Protein AF-A0A7V4JHK6-F1 (afdb_monomer_lite)

Radius of gyration: 31.59 Å; chains: 1; bounding box: 84×48×95 Å

Secondary structure (DSSP, 8-state):
---TT-EEEEEE-SHHHHHTTHHHHHHHHHHHHHHTT--EEEEEE---S-GGGPSPEEEE-TTS-EEEE-S--HHHHHHHIIIIIIT----TTTEEEEESSS-BTTB-BGGGSHHHHT---SSSTTTTTS-TT-HHHHHHTTTTHHHHHHHHT--HHHHHHHHHHHTPBPTTTT--BHHHHHHHHHHSSSS--EEEEEE---STT--HHHHHHHH-HHHHHHHHHHHHHHHT-SEEEEEE-TT-HHHHHHHHHHHHHHHHTTSSBSSGGGSS--BEEEEEE--S-GGGGSHHHHHHHHTTS---PPPSSSPTTTS-GGGS-EEEEEHHHHHTHHHHHHH-HHHHHTSB-SSSBSEEEEEEEES-SS-EEEEEETT-BHHIIIIIIS--SGGGPPEEEEEESGGGSEEEEGGGTTSBSSHHHHHHTT---TTSEEEEEETTS-HHHHHHHHHHHHHHT--S-SHIIIIIHHHHHHHHHHHHTT---TTHHHHHHHHHHHHHHH-SSHHHHHTTHHHHHHHHH-HHHHHIIIII---TTS--GGG-S-HHHHT-TT---HHHHHHHHHTT-HHHHHHHHHTT-S-HHHHHHH---HHHHT-GGGGTS----HHHHHHHHHHHHHHTT-----PPP---S-EEEEE--SHHHHHHHHHHHHTT-EEEEE-SSSSSSTHHHHHS-TTTS-HHHHHHHHHHHH-

pLDDT: mean 94.06, std 5.8, range [38.44, 98.88]

Structure (mmCIF, N/CA/C/O backbone):
data_AF-A0A7V4JHK6-F1
#
_entry.id   AF-A0A7V4JHK6-F1
#
loop_
_atom_site.group_PDB
_atom_site.id
_atom_site.type_symbol
_atom_site.label_atom_id
_atom_site.label_alt_id
_atom_site.label_comp_id
_atom_site.label_asym_id
_atom_site.label_entity_id
_atom_site.label_seq_id
_atom_site.pdbx_PDB_ins_code
_atom_site.Cartn_x
_atom_site.Cartn_y
_atom_site.Cartn_z
_atom_site.occupancy
_atom_site.B_iso_or_equiv
_atom_site.auth_seq_id
_atom_site.auth_comp_id
_atom_site.auth_asym_id
_atom_site.auth_atom_id
_atom_site.pdbx_PDB_model_num
ATOM 1 N N . MET A 1 1 ? -30.888 9.962 11.531 1.00 38.44 1 MET A N 1
ATOM 2 C CA . MET A 1 1 ? -32.031 9.147 11.048 1.00 38.44 1 MET A CA 1
ATOM 3 C C . MET A 1 1 ? -32.346 9.618 9.634 1.00 38.44 1 MET A C 1
ATOM 5 O O . MET A 1 1 ? -32.911 10.694 9.490 1.00 38.44 1 MET A O 1
ATOM 9 N N . GLY A 1 2 ? -31.877 8.903 8.604 1.00 39.69 2 GLY A N 1
ATOM 10 C CA . GLY A 1 2 ? -32.115 9.294 7.210 1.00 39.69 2 GLY A CA 1
ATOM 11 C C . GLY A 1 2 ? -33.616 9.364 6.952 1.00 39.69 2 GLY A C 1
ATOM 12 O O . GLY A 1 2 ? -34.347 8.437 7.306 1.00 39.69 2 GLY A O 1
ATOM 13 N N . ARG A 1 3 ? -34.094 10.489 6.420 1.00 43.81 3 ARG A N 1
ATOM 14 C CA . ARG A 1 3 ? -35.502 10.634 6.049 1.00 43.81 3 ARG A CA 1
ATOM 15 C C . ARG A 1 3 ? -35.787 9.606 4.955 1.00 43.81 3 ARG A C 1
ATOM 17 O O . ARG A 1 3 ? -35.281 9.730 3.845 1.00 43.81 3 ARG A O 1
ATOM 24 N N . LEU A 1 4 ? -36.552 8.567 5.292 1.00 47.66 4 LEU A N 1
ATOM 25 C CA . LEU A 1 4 ? -37.078 7.591 4.336 1.00 47.66 4 LEU A CA 1
ATOM 26 C C . LEU A 1 4 ? -37.752 8.369 3.191 1.00 47.66 4 LEU A C 1
ATOM 28 O O . LEU A 1 4 ? -38.789 8.989 3.410 1.00 47.66 4 LEU A O 1
ATOM 32 N N . GLY A 1 5 ? -37.125 8.395 2.010 1.00 65.38 5 GLY A N 1
ATOM 33 C CA . GLY A 1 5 ? -37.633 9.100 0.825 1.00 65.38 5 GLY A CA 1
ATOM 34 C C . GLY A 1 5 ? -36.762 10.230 0.259 1.00 65.38 5 GLY A C 1
ATOM 35 O O . GLY A 1 5 ? -37.164 10.819 -0.738 1.00 65.38 5 GLY A O 1
ATOM 36 N N . THR A 1 6 ? -35.595 10.542 0.832 1.00 85.38 6 THR A N 1
ATOM 37 C CA . THR A 1 6 ? -34.661 11.544 0.273 1.00 85.38 6 THR A CA 1
ATOM 38 C C . THR A 1 6 ? -33.490 10.869 -0.443 1.00 85.38 6 THR A C 1
ATOM 40 O O . THR A 1 6 ? -32.936 9.899 0.071 1.00 85.38 6 THR A O 1
ATOM 43 N N . THR A 1 7 ? -33.111 11.376 -1.621 1.00 92.81 7 THR A N 1
ATOM 44 C CA . THR A 1 7 ? -31.922 10.906 -2.349 1.00 92.81 7 THR A CA 1
ATOM 45 C C . THR A 1 7 ? -30.664 11.227 -1.550 1.00 92.81 7 THR A C 1
ATOM 47 O O . THR A 1 7 ? -30.523 12.349 -1.071 1.00 92.81 7 THR A O 1
ATOM 50 N N . ARG A 1 8 ? -29.733 10.280 -1.422 1.00 94.31 8 ARG A N 1
ATOM 51 C CA . ARG A 1 8 ? -28.428 10.513 -0.786 1.00 94.31 8 ARG A CA 1
ATOM 52 C C . ARG A 1 8 ? -27.330 10.455 -1.833 1.00 94.31 8 ARG A C 1
ATOM 54 O O . ARG A 1 8 ? -27.353 9.600 -2.711 1.00 94.31 8 ARG A O 1
ATOM 61 N N . ILE A 1 9 ? -26.379 11.371 -1.743 1.00 96.62 9 ILE A N 1
ATOM 62 C CA . ILE A 1 9 ? -25.224 11.449 -2.632 1.00 96.62 9 ILE A CA 1
ATOM 63 C C . ILE A 1 9 ? -23.990 11.380 -1.740 1.00 96.62 9 ILE A C 1
ATOM 65 O O . ILE A 1 9 ? -23.649 12.342 -1.051 1.00 96.62 9 ILE A O 1
ATOM 69 N N . LEU A 1 10 ? -23.359 10.213 -1.705 1.00 97.12 10 LEU A N 1
ATOM 70 C CA . LEU A 1 10 ? -22.172 9.947 -0.906 1.00 97.12 10 LEU A CA 1
ATOM 71 C C . LEU A 1 10 ? -20.941 10.266 -1.747 1.00 97.12 10 LEU A C 1
ATOM 73 O O . LEU A 1 10 ? -20.756 9.680 -2.809 1.00 97.12 10 LEU A O 1
ATOM 77 N N . VAL A 1 11 ? -20.080 11.158 -1.272 1.00 97.81 11 VAL A N 1
ATOM 78 C CA . VAL A 1 11 ? -18.851 11.537 -1.980 1.00 97.81 11 VAL A CA 1
ATOM 79 C C . VAL A 1 11 ? -17.642 11.056 -1.189 1.00 97.81 11 VAL A C 1
ATOM 81 O O . VAL A 1 11 ? -17.531 11.329 0.011 1.00 97.81 11 VAL A O 1
ATOM 84 N N . GLY A 1 12 ? -16.737 10.333 -1.853 1.00 97.06 12 GLY A N 1
ATOM 85 C CA . GLY A 1 12 ? -15.494 9.821 -1.281 1.00 97.06 12 GLY A CA 1
ATOM 86 C C . GLY A 1 12 ? -14.541 10.944 -0.874 1.00 97.06 12 GLY A C 1
ATOM 87 O O . GLY A 1 12 ? -13.725 11.405 -1.659 1.00 97.06 12 GLY A O 1
ATOM 88 N N . MET A 1 13 ? -14.601 11.356 0.389 1.00 96.62 13 MET A N 1
ATOM 89 C CA . MET A 1 13 ? -13.833 12.469 0.961 1.00 96.62 13 MET A CA 1
ATOM 90 C C . MET A 1 13 ? -12.796 11.962 1.974 1.00 96.62 13 MET A C 1
ATOM 92 O O . MET A 1 13 ? -12.548 12.569 3.021 1.00 96.62 13 MET A O 1
ATOM 96 N N . GLY A 1 14 ? -12.224 10.786 1.709 1.00 94.88 14 GLY A N 1
ATOM 97 C CA . GLY A 1 14 ? -10.961 10.371 2.320 1.00 94.88 14 GLY A CA 1
ATOM 98 C C . GLY A 1 14 ? -9.781 11.070 1.645 1.00 94.88 14 GLY A C 1
ATOM 99 O O . GLY A 1 14 ? -9.921 11.621 0.555 1.00 94.88 14 GLY A O 1
ATOM 100 N N . THR A 1 15 ? -8.593 10.998 2.246 1.00 95.25 15 THR A N 1
ATOM 101 C CA . THR A 1 15 ? -7.394 11.662 1.703 1.00 95.25 15 THR A CA 1
ATOM 102 C C . THR A 1 15 ? -7.091 11.264 0.245 1.00 95.25 15 THR A C 1
ATOM 104 O O . THR A 1 15 ? -6.587 12.086 -0.513 1.00 95.25 15 THR A O 1
ATOM 107 N N . CYS A 1 16 ? -7.409 10.032 -0.182 1.00 94.25 16 CYS A N 1
ATOM 108 C CA . CYS A 1 16 ? -7.252 9.607 -1.581 1.00 94.25 16 CYS A CA 1
ATOM 109 C C . CYS A 1 16 ? -8.198 10.329 -2.548 1.00 94.25 16 CYS A C 1
ATOM 111 O O . CYS A 1 16 ? -7.739 10.782 -3.589 1.00 94.25 16 CYS A O 1
ATOM 113 N N . GLY A 1 17 ? -9.479 10.460 -2.194 1.00 96.12 17 GLY A N 1
ATOM 114 C CA . GLY A 1 17 ? -10.463 11.169 -3.010 1.00 96.12 17 GLY A CA 1
ATOM 115 C C . GLY A 1 17 ? -10.150 12.658 -3.086 1.00 96.12 17 GLY A C 1
ATOM 116 O O . GLY A 1 17 ? -10.094 13.218 -4.175 1.00 96.12 17 GLY A O 1
ATOM 117 N N . ILE A 1 18 ? -9.825 13.281 -1.947 1.00 96.62 18 ILE A N 1
ATOM 118 C CA . ILE A 1 18 ? -9.424 14.697 -1.891 1.00 96.62 18 ILE A CA 1
ATOM 119 C C . ILE A 1 18 ? -8.208 14.945 -2.793 1.00 96.62 18 ILE A C 1
ATOM 121 O O . ILE A 1 18 ? -8.237 15.840 -3.631 1.00 96.62 18 ILE A O 1
ATOM 125 N N . ALA A 1 19 ? -7.174 14.103 -2.697 1.00 95.50 19 ALA A N 1
ATOM 126 C CA . ALA A 1 19 ? -5.988 14.214 -3.546 1.00 95.50 19 ALA A CA 1
ATOM 127 C C . ALA A 1 19 ? -6.273 13.996 -5.046 1.00 95.50 19 ALA A C 1
ATOM 129 O O . ALA A 1 19 ? -5.495 14.460 -5.876 1.00 95.50 19 ALA A O 1
ATOM 130 N N . ALA A 1 20 ? -7.359 13.298 -5.391 1.00 95.88 20 ALA A N 1
ATOM 131 C CA . ALA A 1 20 ? -7.802 13.069 -6.764 1.00 95.88 20 ALA A CA 1
ATOM 132 C C . ALA A 1 20 ? -8.771 14.148 -7.294 1.00 95.88 20 ALA A C 1
ATOM 134 O O . ALA A 1 20 ? -9.182 14.056 -8.447 1.00 95.88 20 ALA A O 1
ATOM 135 N N . GLY A 1 21 ? -9.136 15.155 -6.487 1.00 96.56 21 GLY A N 1
ATOM 136 C CA . GLY A 1 21 ? -10.048 16.238 -6.886 1.00 96.56 21 GLY A CA 1
ATOM 137 C C . GLY A 1 21 ? -11.490 16.105 -6.376 1.00 96.56 21 GLY A C 1
ATOM 138 O O . GLY A 1 21 ? -12.381 16.788 -6.874 1.00 96.56 21 GLY A O 1
ATOM 139 N N . ALA A 1 22 ? -11.756 15.257 -5.374 1.00 97.06 22 ALA A N 1
ATOM 140 C CA . ALA A 1 22 ? -13.111 15.077 -4.840 1.00 97.06 22 ALA A CA 1
ATOM 141 C C . ALA A 1 22 ? -13.706 16.344 -4.197 1.00 97.06 22 ALA A C 1
ATOM 143 O O . ALA A 1 22 ? -14.927 16.466 -4.148 1.00 97.06 22 ALA A O 1
ATOM 144 N N . GLU A 1 23 ? -12.879 17.288 -3.728 1.00 97.06 23 GLU A N 1
ATOM 145 C CA . GLU A 1 23 ? -13.359 18.577 -3.202 1.00 97.06 23 GLU A CA 1
ATOM 146 C C . GLU A 1 23 ? -14.085 19.384 -4.285 1.00 97.06 23 GLU A C 1
ATOM 148 O O . GLU A 1 23 ? -15.211 19.825 -4.063 1.00 97.06 23 GLU A O 1
ATOM 153 N N . GLU A 1 24 ? -13.505 19.481 -5.484 1.00 97.31 24 GLU A N 1
ATOM 154 C CA . GLU A 1 24 ? -14.119 20.184 -6.617 1.00 97.31 24 GLU A CA 1
ATOM 155 C C . GLU A 1 24 ? -15.435 19.511 -7.038 1.00 97.31 24 GLU A C 1
ATOM 157 O O . GLU A 1 24 ? -16.455 20.175 -7.237 1.00 97.31 24 GLU A O 1
ATOM 162 N N . VAL A 1 25 ? -15.445 18.173 -7.091 1.00 97.94 25 VAL A N 1
ATOM 163 C CA . VAL A 1 25 ? -16.653 17.384 -7.380 1.00 97.94 25 VAL A CA 1
ATOM 164 C C . VAL A 1 25 ? -17.737 17.626 -6.324 1.00 97.94 25 VAL A C 1
ATOM 166 O O . VAL A 1 25 ? -18.898 17.839 -6.675 1.00 97.94 25 VAL A O 1
ATOM 169 N N . PHE A 1 26 ? -17.380 17.630 -5.036 1.00 97.50 26 PHE A N 1
ATOM 170 C CA . PHE A 1 26 ? -18.317 17.878 -3.940 1.00 97.50 26 PHE A CA 1
ATOM 171 C C . PHE A 1 26 ? -18.944 19.273 -4.037 1.00 97.50 26 PHE A C 1
ATOM 173 O O . PHE A 1 26 ? -20.163 19.407 -3.923 1.00 97.50 26 PHE A O 1
ATOM 180 N N . GLU A 1 27 ? -18.132 20.304 -4.282 1.00 97.38 27 GLU A N 1
ATOM 181 C CA . GLU A 1 27 ? -18.595 21.687 -4.429 1.00 97.38 27 GLU A CA 1
ATOM 182 C C . GLU A 1 27 ? -19.554 21.850 -5.614 1.00 97.38 27 GLU A C 1
ATOM 184 O O . GLU A 1 27 ? -20.604 22.488 -5.484 1.00 97.38 27 GLU A O 1
ATOM 189 N N . VAL A 1 28 ? -19.244 21.232 -6.760 1.00 97.56 28 VAL A N 1
ATOM 190 C CA . VAL A 1 28 ? -20.119 21.264 -7.941 1.00 97.56 28 VAL A CA 1
ATOM 191 C C . VAL A 1 28 ? -21.442 20.556 -7.671 1.00 97.56 28 VAL A C 1
ATOM 193 O O . VAL A 1 28 ? -22.498 21.123 -7.959 1.00 97.56 28 VAL A O 1
ATOM 196 N N . LEU A 1 29 ? -21.414 19.358 -7.082 1.00 97.31 29 LEU A N 1
ATOM 197 C CA . LEU A 1 29 ? -22.633 18.633 -6.719 1.00 97.31 29 LEU A CA 1
ATOM 198 C C . LEU A 1 29 ? -23.488 19.446 -5.742 1.00 97.31 29 LEU A C 1
ATOM 200 O O . LEU A 1 29 ? -24.699 19.556 -5.932 1.00 97.31 29 LEU A O 1
ATOM 204 N N . GLN A 1 30 ? -22.868 20.059 -4.729 1.00 96.81 30 GLN A N 1
ATOM 205 C CA . GLN A 1 30 ? -23.567 20.895 -3.756 1.00 96.81 30 GLN A CA 1
ATOM 206 C C . GLN A 1 30 ? -24.239 22.102 -4.418 1.00 96.81 30 GLN A C 1
ATOM 208 O O . GLN A 1 30 ? -25.405 22.393 -4.125 1.00 96.81 30 GLN A O 1
ATOM 213 N N . ARG A 1 31 ? -23.527 22.788 -5.320 1.00 96.81 31 ARG A N 1
ATOM 214 C CA . ARG A 1 31 ? -24.054 23.931 -6.071 1.00 96.81 31 ARG A CA 1
ATOM 215 C C . ARG A 1 31 ? -25.234 23.518 -6.947 1.00 96.81 31 ARG A C 1
ATOM 217 O O . ARG A 1 31 ? -26.305 24.098 -6.811 1.00 96.81 31 ARG A O 1
ATOM 224 N N . GLU A 1 32 ? -25.071 22.496 -7.785 1.00 96.12 32 GLU A N 1
ATOM 225 C CA . GLU A 1 32 ? -26.110 22.054 -8.726 1.00 96.12 32 GLU A CA 1
ATOM 226 C C . GLU A 1 32 ? -27.369 21.545 -8.009 1.00 96.12 32 GLU A C 1
ATOM 228 O O . GLU A 1 32 ? -28.485 21.862 -8.421 1.00 96.12 32 GLU A O 1
ATOM 233 N N . VAL A 1 33 ? -27.213 20.793 -6.912 1.00 94.81 33 VAL A N 1
ATOM 234 C CA . VAL A 1 33 ? -28.343 20.342 -6.079 1.00 94.81 33 VAL A CA 1
ATOM 235 C C . VAL A 1 33 ? -29.098 21.536 -5.493 1.00 94.81 33 VAL A C 1
ATOM 237 O O . VAL A 1 33 ? -30.332 21.555 -5.522 1.00 94.81 33 VAL A O 1
ATOM 240 N N . SER A 1 34 ? -28.372 22.548 -5.008 1.00 94.19 34 SER A N 1
ATOM 241 C CA . SER A 1 34 ? -28.956 23.741 -4.385 1.00 94.19 34 SER A CA 1
ATOM 242 C C . SER A 1 34 ? -29.649 24.655 -5.399 1.00 94.19 34 SER A C 1
ATOM 244 O O . SER A 1 34 ? -30.801 25.033 -5.192 1.00 94.19 34 SER A O 1
ATOM 246 N N . GLU A 1 35 ? -28.989 24.985 -6.513 1.00 94.69 35 GLU A N 1
ATOM 247 C CA . GLU A 1 35 ? -29.516 25.881 -7.556 1.00 94.69 35 GLU A CA 1
ATOM 248 C C . GLU A 1 35 ? -30.772 25.319 -8.232 1.00 94.69 35 GLU A C 1
ATOM 250 O O . GLU A 1 35 ? -31.667 26.070 -8.621 1.00 94.69 35 GLU A O 1
ATOM 255 N N . ARG A 1 36 ? -30.871 23.990 -8.333 1.00 92.88 36 ARG A N 1
ATOM 256 C CA . ARG A 1 36 ? -32.027 23.293 -8.914 1.00 92.88 36 ARG A CA 1
ATOM 257 C C . ARG A 1 36 ? -33.105 22.940 -7.888 1.00 92.88 36 ARG A C 1
ATOM 259 O O . ARG A 1 36 ? -34.148 22.417 -8.274 1.00 92.88 36 ARG A O 1
ATOM 266 N N . GLY A 1 37 ? -32.874 23.204 -6.599 1.00 91.62 37 GLY A N 1
ATOM 267 C CA . GLY A 1 37 ? -33.822 22.903 -5.522 1.00 91.62 37 GLY A CA 1
ATOM 268 C C . GLY A 1 37 ? -34.121 21.409 -5.356 1.00 91.62 37 GLY A C 1
ATOM 269 O O . GLY A 1 37 ? -35.247 21.043 -5.010 1.00 91.62 37 GLY A O 1
ATOM 270 N N . LEU A 1 38 ? -33.143 20.538 -5.633 1.00 91.75 38 LEU A N 1
ATOM 271 C CA . LEU A 1 38 ? -33.325 19.089 -5.553 1.00 91.75 38 LEU A CA 1
ATOM 272 C C . LEU A 1 38 ? -33.395 18.623 -4.096 1.00 91.75 38 LEU A C 1
ATOM 274 O O . LEU A 1 38 ? -32.637 19.067 -3.236 1.00 91.75 38 LEU A O 1
ATOM 278 N N . GLN A 1 39 ? -34.286 17.670 -3.822 1.00 90.75 39 GLN A N 1
ATOM 279 C CA . GLN A 1 39 ? -34.391 17.012 -2.517 1.00 90.75 39 GLN A CA 1
ATOM 280 C C . GLN A 1 39 ? -33.327 15.911 -2.401 1.00 90.75 39 GLN A C 1
ATOM 282 O O . GLN A 1 39 ? -33.641 14.720 -2.472 1.00 90.75 39 GLN A O 1
ATOM 287 N N . ALA A 1 40 ? -32.063 16.315 -2.261 1.00 92.12 40 ALA A N 1
ATOM 288 C CA . ALA A 1 40 ? -30.934 15.409 -2.097 1.00 92.12 40 ALA A CA 1
ATOM 289 C C . ALA A 1 40 ? -30.031 15.822 -0.926 1.00 92.12 40 ALA A C 1
ATOM 291 O O . ALA A 1 40 ? -29.748 17.001 -0.721 1.00 92.12 40 ALA A O 1
ATOM 292 N N . GLU A 1 41 ? -29.576 14.835 -0.161 1.00 93.00 41 GLU A N 1
ATOM 293 C CA . GLU A 1 41 ? -28.611 14.991 0.924 1.00 93.00 41 GLU A CA 1
ATOM 294 C C . GLU A 1 41 ? -27.208 14.652 0.410 1.00 93.00 41 GLU A C 1
ATOM 296 O O . GLU A 1 41 ? -26.949 13.521 -0.003 1.00 93.00 41 GLU A O 1
ATOM 301 N N . LEU A 1 42 ? -26.300 15.628 0.447 1.00 94.56 42 LEU A N 1
ATOM 302 C CA . LEU A 1 42 ? -24.890 15.430 0.114 1.00 94.56 42 LEU A CA 1
ATOM 303 C C . LEU A 1 42 ? -24.122 15.013 1.376 1.00 94.56 42 LEU A C 1
ATOM 305 O O . LEU A 1 42 ? -24.155 15.730 2.375 1.00 94.56 42 LEU A O 1
ATOM 309 N N . VAL A 1 43 ? -23.424 13.878 1.333 1.00 95.12 43 VAL A N 1
ATOM 310 C CA . VAL A 1 43 ? -22.732 13.301 2.495 1.00 95.12 43 VAL A CA 1
ATOM 311 C C . VAL A 1 43 ? -21.251 13.107 2.188 1.00 95.12 43 VAL A C 1
ATOM 313 O O . VAL A 1 43 ? -20.879 12.437 1.224 1.00 95.12 43 VAL A O 1
ATOM 316 N N . SER A 1 44 ? -20.394 13.667 3.040 1.00 95.69 44 SER A N 1
ATOM 317 C CA . SER A 1 44 ? -18.942 13.490 2.973 1.00 95.69 44 SER A CA 1
ATOM 318 C C . SER A 1 44 ? -18.564 12.172 3.647 1.00 95.69 44 SER A C 1
ATOM 320 O O . SER A 1 44 ? -18.574 12.081 4.872 1.00 95.69 44 SER A O 1
ATOM 322 N N . VAL A 1 45 ? -18.245 11.133 2.874 1.00 96.50 45 VAL A N 1
ATOM 323 C CA . VAL A 1 45 ? -17.878 9.817 3.426 1.00 96.50 45 VAL A CA 1
ATOM 324 C C . VAL A 1 45 ? -16.364 9.592 3.407 1.00 96.50 45 VAL A C 1
ATOM 326 O O . VAL A 1 45 ? -15.602 10.332 2.787 1.00 96.50 45 VAL A O 1
ATOM 329 N N . GLY A 1 46 ? -15.885 8.571 4.120 1.00 94.44 46 GLY A N 1
ATOM 330 C CA . GLY A 1 46 ? -14.477 8.157 4.056 1.00 94.44 46 GLY A CA 1
ATOM 331 C C . GLY A 1 46 ? -14.080 7.487 2.733 1.00 94.44 46 GLY A C 1
ATOM 332 O O . GLY A 1 46 ? -14.888 7.327 1.824 1.00 94.44 46 GLY A O 1
ATOM 333 N N . CYS A 1 47 ? -12.827 7.026 2.656 1.00 94.00 47 CYS A N 1
ATOM 334 C CA . CYS A 1 47 ? -12.338 6.209 1.539 1.00 94.00 47 CYS A CA 1
ATOM 335 C C . CYS A 1 47 ? -13.226 4.968 1.331 1.00 94.00 47 CYS A C 1
ATOM 337 O O . CYS A 1 47 ? -13.439 4.189 2.264 1.00 94.00 47 CYS A O 1
ATOM 339 N N . MET A 1 48 ? -13.708 4.762 0.102 1.00 93.69 48 MET A N 1
ATOM 340 C CA . MET A 1 48 ? -14.543 3.605 -0.249 1.00 93.69 48 MET A CA 1
ATOM 341 C C . MET A 1 48 ? -13.718 2.342 -0.540 1.00 93.69 48 MET A C 1
ATOM 343 O O . MET A 1 48 ? -14.242 1.233 -0.440 1.00 93.69 48 MET A O 1
ATOM 347 N N . GLY A 1 49 ? -12.419 2.493 -0.825 1.00 92.50 49 GLY A N 1
ATOM 348 C CA . GLY A 1 49 ? -11.462 1.403 -1.051 1.00 92.50 49 GLY A CA 1
ATOM 349 C C . GLY A 1 49 ? -11.067 1.179 -2.514 1.00 92.50 49 GLY A C 1
ATOM 350 O O . GLY A 1 49 ? -10.090 0.479 -2.757 1.00 92.50 49 GLY A O 1
ATOM 351 N N . LEU A 1 50 ? -11.753 1.807 -3.475 1.00 94.88 50 LEU A N 1
ATOM 352 C CA . LEU A 1 50 ? -11.466 1.713 -4.915 1.00 94.88 50 LEU A CA 1
ATOM 353 C C . LEU A 1 50 ? -10.620 2.906 -5.391 1.00 94.88 50 LEU A C 1
ATOM 355 O O . LEU A 1 50 ? -11.031 3.671 -6.257 1.00 94.88 50 LEU A O 1
ATOM 359 N N . CYS A 1 51 ? -9.438 3.088 -4.796 1.00 95.31 51 CYS A N 1
ATOM 360 C CA . CYS A 1 51 ? -8.621 4.293 -4.988 1.00 95.31 51 CYS A CA 1
ATOM 361 C C . CYS A 1 51 ? -8.216 4.558 -6.450 1.00 95.31 51 CYS A C 1
ATOM 363 O O . CYS A 1 51 ? -7.995 5.709 -6.810 1.00 95.31 51 CYS A O 1
ATOM 365 N N . TYR A 1 52 ? -8.133 3.522 -7.292 1.00 94.94 52 TYR A N 1
ATOM 366 C CA . TYR A 1 52 ? -7.856 3.654 -8.729 1.00 94.94 52 TYR A CA 1
ATOM 367 C C . TYR A 1 52 ? -8.937 4.410 -9.517 1.00 94.94 52 TYR A C 1
ATOM 369 O O . TYR A 1 52 ? -8.670 4.834 -10.638 1.00 94.94 52 TYR A O 1
ATOM 377 N N . ALA A 1 53 ? -10.142 4.541 -8.957 1.00 96.12 53 ALA A N 1
ATOM 378 C CA . ALA A 1 53 ? -11.297 5.158 -9.600 1.00 96.12 53 ALA A CA 1
ATOM 379 C C . ALA A 1 53 ? -11.780 6.425 -8.874 1.00 96.12 53 ALA A C 1
ATOM 381 O O . ALA A 1 53 ? -12.890 6.885 -9.118 1.00 96.12 53 ALA A O 1
ATOM 382 N N . GLU A 1 54 ? -10.975 6.993 -7.976 1.00 96.94 54 GLU A N 1
ATOM 383 C CA . GLU A 1 54 ? -11.280 8.292 -7.366 1.00 96.94 54 GLU A CA 1
ATOM 384 C C . GLU A 1 54 ? -11.213 9.426 -8.412 1.00 96.94 54 GLU A C 1
ATOM 386 O O . GLU A 1 54 ? -10.385 9.343 -9.324 1.00 96.94 54 GLU A O 1
ATOM 391 N N . PRO A 1 55 ? -12.020 10.499 -8.282 1.00 97.88 55 PRO A N 1
ATOM 392 C CA . PRO A 1 55 ? -13.068 10.721 -7.275 1.00 97.88 55 PRO A CA 1
ATOM 393 C C . PRO A 1 55 ? -14.297 9.809 -7.419 1.00 97.88 55 PRO A C 1
ATOM 395 O O . PRO A 1 55 ? -14.822 9.633 -8.521 1.00 97.88 55 PRO A O 1
ATOM 398 N N . LEU A 1 56 ? -14.767 9.259 -6.294 1.00 97.62 56 LEU A N 1
ATOM 399 C CA . LEU A 1 56 ? -15.931 8.369 -6.220 1.00 97.62 56 LEU A CA 1
ATOM 400 C C . LEU A 1 56 ? -17.190 9.074 -5.698 1.00 97.62 56 LEU A C 1
ATOM 402 O O . LEU A 1 56 ? -17.148 9.773 -4.680 1.00 97.62 56 LEU A O 1
ATOM 406 N N . VAL A 1 57 ? -18.330 8.813 -6.342 1.00 98.00 57 VAL A N 1
ATOM 407 C CA . VAL A 1 57 ? -19.654 9.292 -5.909 1.00 98.00 57 VAL A CA 1
ATOM 408 C C . VAL A 1 57 ? -20.666 8.155 -5.984 1.00 98.00 57 VAL A C 1
ATOM 410 O O . VAL A 1 57 ? -20.819 7.534 -7.030 1.00 98.00 57 VAL A O 1
ATOM 413 N N . GLU A 1 58 ? -21.376 7.884 -4.892 1.00 97.12 58 GLU A N 1
ATOM 414 C CA . GLU A 1 58 ? -22.476 6.916 -4.842 1.00 97.12 58 GLU A CA 1
ATOM 415 C C . GLU A 1 58 ? -23.810 7.652 -4.692 1.00 97.12 58 GLU A C 1
ATOM 417 O O . GLU A 1 58 ? -23.988 8.446 -3.769 1.00 97.12 58 GLU A O 1
ATOM 422 N N . ILE A 1 59 ? -24.752 7.402 -5.601 1.00 96.38 59 ILE A N 1
ATOM 423 C CA . ILE A 1 59 ? -26.085 8.013 -5.578 1.00 96.38 59 ILE A CA 1
ATOM 424 C C . ILE A 1 59 ? -27.110 6.956 -5.178 1.00 96.38 59 ILE A C 1
ATOM 426 O O . ILE A 1 59 ? -27.326 5.980 -5.895 1.00 96.38 59 ILE A O 1
ATOM 430 N N . GLU A 1 60 ? -27.774 7.185 -4.049 1.00 94.12 60 GLU A N 1
ATOM 431 C CA . GLU A 1 60 ? -28.843 6.357 -3.500 1.00 94.12 60 GLU A CA 1
ATOM 432 C C . GLU A 1 60 ? -30.190 7.062 -3.723 1.00 94.12 60 GLU A C 1
ATOM 434 O O . GLU A 1 60 ? -30.561 7.972 -2.975 1.00 94.12 60 GLU A O 1
ATOM 439 N N . LYS A 1 61 ? -30.940 6.664 -4.757 1.00 92.06 61 LYS A N 1
ATOM 440 C CA . LYS A 1 61 ? -32.317 7.141 -4.954 1.00 92.06 61 LYS A CA 1
ATOM 441 C C . LYS A 1 61 ? -33.311 6.297 -4.146 1.00 92.06 61 LYS A C 1
ATOM 443 O O . LYS A 1 61 ? -33.120 5.087 -4.013 1.00 92.06 61 LYS A O 1
ATOM 448 N N . PRO A 1 62 ? -34.407 6.887 -3.637 1.00 88.12 62 PRO A N 1
ATOM 449 C CA . PRO A 1 62 ? -35.443 6.126 -2.947 1.00 88.12 62 PRO A CA 1
ATOM 450 C C . PRO A 1 62 ? -36.041 5.027 -3.835 1.00 88.12 62 PRO A C 1
ATOM 452 O O . PRO A 1 62 ? -36.418 5.281 -4.975 1.00 88.12 62 PRO A O 1
ATOM 455 N N . GLY A 1 63 ? -36.183 3.816 -3.292 1.00 83.19 63 GLY A N 1
ATOM 456 C CA . GLY A 1 63 ? -36.897 2.717 -3.955 1.00 83.19 63 GLY A CA 1
ATOM 457 C C . GLY A 1 63 ? -36.126 1.983 -5.059 1.00 83.19 63 GLY A C 1
ATOM 458 O O . GLY A 1 63 ? -36.713 1.114 -5.699 1.00 83.19 63 GLY A O 1
ATOM 459 N N . GLY A 1 64 ? -34.842 2.288 -5.267 1.00 85.25 64 GLY A N 1
ATOM 460 C CA . GLY A 1 64 ? -33.976 1.594 -6.222 1.00 85.25 64 GLY A CA 1
ATOM 461 C C . GLY A 1 64 ? -32.588 1.277 -5.653 1.00 85.25 64 GLY A C 1
ATOM 462 O O . GLY A 1 64 ? -32.274 1.684 -4.531 1.00 85.25 64 GLY A O 1
ATOM 463 N N . PRO A 1 65 ? -31.752 0.544 -6.410 1.00 92.12 65 PRO A N 1
ATOM 464 C CA . PRO A 1 65 ? -30.362 0.312 -6.037 1.00 92.12 65 PRO A CA 1
ATOM 465 C C . PRO A 1 65 ? -29.555 1.617 -6.106 1.00 92.12 65 PRO A C 1
ATOM 467 O O . PRO A 1 65 ? -29.858 2.515 -6.895 1.00 92.12 65 PRO A O 1
ATOM 470 N N . SER A 1 66 ? -28.503 1.713 -5.298 1.00 94.75 66 SER A N 1
ATOM 471 C CA . SER A 1 66 ? -27.518 2.784 -5.414 1.00 94.75 66 SER A CA 1
ATOM 472 C C . SER A 1 66 ? -26.585 2.533 -6.596 1.00 94.75 66 SER A C 1
ATOM 474 O O . SER A 1 66 ? -26.363 1.385 -6.988 1.00 94.75 66 SER A O 1
ATOM 476 N N . ILE A 1 67 ? -26.034 3.599 -7.174 1.00 97.00 67 ILE A N 1
ATOM 477 C CA . ILE A 1 67 ? -25.082 3.516 -8.289 1.00 97.00 67 ILE A CA 1
ATOM 478 C C . ILE A 1 67 ? -23.801 4.240 -7.898 1.00 97.00 67 ILE A C 1
ATOM 480 O O . ILE A 1 67 ? -23.851 5.395 -7.476 1.00 97.00 67 ILE A O 1
ATOM 484 N N . LEU A 1 68 ? -22.668 3.552 -8.037 1.00 97.19 68 LEU A N 1
ATOM 485 C CA . LEU A 1 68 ? -21.337 4.090 -7.791 1.00 97.19 68 LEU A CA 1
ATOM 486 C C . LEU A 1 68 ? -20.692 4.524 -9.105 1.00 97.19 68 LEU A C 1
ATOM 488 O O . LEU A 1 68 ? -20.577 3.735 -10.044 1.00 97.19 68 LEU A O 1
ATOM 492 N N . TYR A 1 69 ? -20.208 5.755 -9.119 1.00 97.75 69 TYR A N 1
ATOM 493 C CA . TYR A 1 69 ? -19.506 6.399 -10.219 1.00 97.75 69 TYR A CA 1
ATOM 494 C C . TYR A 1 69 ? -18.055 6.658 -9.817 1.00 97.75 69 TYR A C 1
ATOM 496 O O . TYR A 1 69 ? -17.774 6.890 -8.638 1.00 97.75 69 TYR A O 1
ATOM 504 N N . GLY A 1 70 ? -17.141 6.623 -10.785 1.00 97.06 70 GLY A N 1
ATOM 505 C CA . GLY A 1 70 ? -15.718 6.862 -10.548 1.00 97.06 70 GLY A CA 1
ATOM 506 C C . GLY A 1 70 ? -15.051 7.648 -11.665 1.00 97.06 70 GLY A C 1
ATOM 507 O O . GLY A 1 70 ? -15.581 7.748 -12.768 1.00 97.06 70 GLY A O 1
ATOM 508 N N . GLY A 1 71 ? -13.883 8.212 -11.362 1.00 96.50 71 GLY A N 1
ATOM 509 C CA . GLY A 1 71 ? -13.134 9.077 -12.272 1.00 96.50 71 GLY A CA 1
ATOM 510 C C . GLY A 1 71 ? -13.889 10.358 -12.620 1.00 96.50 71 GLY A C 1
ATOM 511 O O . GLY A 1 71 ? -13.725 10.879 -13.722 1.00 96.50 71 GLY A O 1
ATOM 512 N N . LEU A 1 72 ? -14.750 10.836 -11.714 1.00 97.31 72 LEU A N 1
ATOM 513 C CA . LEU A 1 72 ? -15.566 12.014 -11.974 1.00 97.31 72 LEU A CA 1
ATOM 514 C C . LEU A 1 72 ? -14.719 13.287 -11.960 1.00 97.31 72 LEU A C 1
ATOM 516 O O . LEU A 1 72 ? -13.935 13.529 -11.045 1.00 97.31 72 LEU A O 1
ATOM 520 N N . THR A 1 73 ? -14.947 14.129 -12.959 1.00 96.88 73 THR A N 1
ATOM 521 C CA . THR A 1 73 ? -14.533 15.534 -12.998 1.00 96.88 73 THR A CA 1
ATOM 522 C C . THR A 1 73 ? -15.701 16.449 -12.637 1.00 96.88 73 THR A C 1
ATOM 524 O O . THR A 1 73 ? -16.864 16.032 -12.668 1.00 96.88 73 THR A O 1
ATOM 527 N N . SER A 1 74 ? -15.406 17.722 -12.376 1.00 95.94 74 SER A N 1
ATOM 528 C CA . SER A 1 74 ? -16.396 18.789 -12.189 1.00 95.94 74 SER A CA 1
ATOM 529 C C . SER A 1 74 ? -17.464 18.819 -13.293 1.00 95.94 74 SER A C 1
ATOM 531 O O . SER A 1 74 ? -18.651 18.962 -13.007 1.00 95.94 74 SER A O 1
ATOM 533 N N . GLU A 1 75 ? -17.072 18.623 -14.553 1.00 96.69 75 GLU A N 1
ATOM 534 C CA . GLU A 1 75 ? -17.990 18.597 -15.695 1.00 96.69 75 GLU A CA 1
ATOM 535 C C . GLU A 1 75 ? -18.912 17.379 -15.632 1.00 96.69 75 GLU A C 1
ATOM 537 O O . GLU A 1 75 ? -20.133 17.526 -15.632 1.00 96.69 75 GLU A O 1
ATOM 542 N N . THR A 1 76 ? -18.342 16.176 -15.511 1.00 96.94 76 THR A N 1
ATOM 543 C CA . THR A 1 76 ? -19.132 14.933 -15.458 1.00 96.94 76 THR A CA 1
ATOM 544 C C . THR A 1 76 ? -20.038 14.864 -14.226 1.00 96.94 76 THR A C 1
ATOM 546 O O . THR A 1 76 ? -21.125 14.300 -14.299 1.00 96.94 76 THR A O 1
ATOM 549 N N . ALA A 1 77 ? -19.653 15.491 -13.109 1.00 96.69 77 ALA A N 1
ATOM 550 C CA . ALA A 1 77 ? -20.489 15.602 -11.918 1.00 96.69 77 ALA A CA 1
ATOM 551 C C . ALA A 1 77 ? -21.722 16.489 -12.163 1.00 96.69 77 ALA A C 1
ATOM 553 O O . ALA A 1 77 ? -22.833 16.117 -11.783 1.00 96.69 77 ALA A O 1
ATOM 554 N N . ALA A 1 78 ? -21.557 17.628 -12.846 1.00 96.25 78 ALA A N 1
ATOM 555 C CA . ALA A 1 78 ? -22.680 18.480 -13.238 1.00 96.25 78 ALA A CA 1
ATOM 556 C C . ALA A 1 78 ? -23.603 17.780 -14.252 1.00 96.25 78 ALA A C 1
ATOM 558 O O . ALA A 1 78 ? -24.831 17.863 -14.144 1.00 96.25 78 ALA A O 1
ATOM 559 N N . GLU A 1 79 ? -23.027 17.045 -15.209 1.00 95.88 79 GLU A N 1
ATOM 560 C CA . GLU A 1 79 ? -23.796 16.196 -16.122 1.00 95.88 79 GLU A CA 1
ATOM 561 C C . GLU A 1 79 ? -24.592 15.135 -15.368 1.00 95.88 79 GLU A C 1
ATOM 563 O O . GLU A 1 79 ? -25.769 14.958 -15.654 1.00 95.88 79 GLU A O 1
ATOM 568 N N . LEU A 1 80 ? -24.003 14.486 -14.363 1.00 96.06 80 LEU A N 1
ATOM 569 C CA . LEU A 1 80 ? -24.674 13.456 -13.576 1.00 96.06 80 LEU A CA 1
ATOM 570 C C . LEU A 1 80 ? -25.883 14.006 -12.803 1.00 96.06 80 LEU A C 1
ATOM 572 O O . LEU A 1 80 ? -26.918 13.345 -12.714 1.00 96.06 80 LEU A O 1
ATOM 576 N N . VAL A 1 81 ? -25.806 15.239 -12.291 1.00 95.62 81 VAL A N 1
ATOM 577 C CA . VAL A 1 81 ? -26.970 15.902 -11.678 1.00 95.62 81 VAL A CA 1
ATOM 578 C C . VAL A 1 81 ? -28.069 16.138 -12.716 1.00 95.62 81 VAL A C 1
ATOM 580 O O . VAL A 1 81 ? -29.238 15.845 -12.463 1.00 95.62 81 VAL A O 1
ATOM 583 N N . ARG A 1 82 ? -27.713 16.647 -13.898 1.00 95.38 82 ARG A N 1
ATOM 584 C CA . ARG A 1 82 ? -28.673 16.927 -14.974 1.00 95.38 82 ARG A CA 1
ATOM 585 C C . ARG A 1 82 ? -29.307 15.648 -15.532 1.00 95.38 82 ARG A C 1
ATOM 587 O O . ARG A 1 82 ? -30.524 15.585 -15.666 1.00 95.38 82 ARG A O 1
ATOM 594 N N . ASP A 1 83 ? -28.496 14.657 -15.863 1.00 95.50 83 ASP A N 1
ATOM 595 C CA . ASP A 1 83 ? -28.920 13.469 -16.600 1.00 95.50 83 ASP A CA 1
ATOM 596 C C . ASP A 1 83 ? -29.563 12.460 -15.651 1.00 95.50 83 ASP A C 1
ATOM 598 O O . ASP A 1 83 ? -30.674 12.005 -15.912 1.00 95.50 83 ASP A O 1
ATOM 602 N N . TYR A 1 84 ? -28.936 12.188 -14.501 1.00 94.81 84 TYR A N 1
ATOM 603 C CA . TYR A 1 84 ? -29.458 11.200 -13.566 1.00 94.81 84 TYR A CA 1
ATOM 604 C C . TYR A 1 84 ? -30.406 11.807 -12.544 1.00 94.81 84 TYR A C 1
ATOM 606 O O . TYR A 1 84 ? -31.554 11.381 -12.466 1.00 94.81 84 TYR A O 1
ATOM 614 N N . LEU A 1 85 ? -29.977 12.783 -11.735 1.00 92.62 85 LEU A N 1
ATOM 615 C CA . LEU A 1 85 ? -30.824 13.276 -10.636 1.00 92.62 85 LEU A CA 1
ATOM 616 C C . LEU A 1 85 ? -32.093 13.986 -11.126 1.00 92.62 85 LEU A C 1
ATOM 618 O O . LEU A 1 85 ? -33.109 13.910 -10.439 1.00 92.62 85 LEU A O 1
ATOM 622 N N . VAL A 1 86 ? -32.044 14.640 -12.293 1.00 92.31 86 VAL A N 1
ATOM 623 C CA . VAL A 1 86 ? -33.205 15.300 -12.916 1.00 92.31 86 VAL A CA 1
ATOM 624 C C . VAL A 1 86 ? -33.831 14.456 -14.031 1.00 92.31 86 VAL A C 1
ATOM 626 O O . VAL A 1 86 ? -35.054 14.351 -14.082 1.00 92.31 86 VAL A O 1
ATOM 629 N N . GLY A 1 87 ? -33.022 13.890 -14.932 1.00 89.94 87 GLY A N 1
ATOM 630 C CA . GLY A 1 87 ? -33.497 13.199 -16.139 1.00 89.94 87 GLY A CA 1
ATOM 631 C C . GLY A 1 87 ? -33.750 11.692 -16.005 1.00 89.94 87 GLY A C 1
ATOM 632 O O . GLY A 1 87 ? -34.258 11.098 -16.952 1.00 89.94 87 GLY A O 1
ATOM 633 N N . ASP A 1 88 ? -33.415 11.083 -14.860 1.00 91.88 88 ASP A N 1
ATOM 634 C CA . ASP A 1 88 ? -33.482 9.633 -14.598 1.00 91.88 88 ASP A CA 1
ATOM 635 C C . ASP A 1 88 ? -32.618 8.736 -15.518 1.00 91.88 88 ASP A C 1
ATOM 637 O O . ASP A 1 88 ? -32.749 7.513 -15.477 1.00 91.88 88 ASP A O 1
ATOM 641 N N . ASP A 1 89 ? -31.665 9.294 -16.275 1.00 94.50 89 ASP A N 1
ATOM 642 C CA . ASP A 1 89 ? -30.649 8.519 -17.003 1.00 94.50 89 ASP A CA 1
ATOM 643 C C . ASP A 1 89 ? -29.479 8.161 -16.067 1.00 94.50 89 ASP A C 1
ATOM 645 O O . ASP A 1 89 ? -28.744 9.053 -15.646 1.00 94.50 89 ASP A O 1
ATOM 649 N N . PRO A 1 90 ? -29.258 6.876 -15.730 1.00 93.44 90 PRO A N 1
ATOM 650 C CA . PRO A 1 90 ? -28.221 6.471 -14.788 1.00 93.44 90 PRO A CA 1
ATOM 651 C C . PRO A 1 90 ? -26.791 6.611 -15.323 1.00 93.44 90 PRO A C 1
ATOM 653 O O . PRO A 1 90 ? -25.868 6.314 -14.565 1.00 93.44 90 PRO A O 1
ATOM 656 N N . ARG A 1 91 ? -26.588 7.032 -16.582 1.00 95.69 91 ARG A N 1
ATOM 657 C CA . ARG A 1 91 ? -25.268 7.191 -17.217 1.00 95.69 91 ARG A CA 1
ATOM 658 C C . ARG A 1 91 ? -24.369 5.952 -17.051 1.00 95.69 91 ARG A C 1
ATOM 660 O O . ARG A 1 91 ? -23.347 6.011 -16.359 1.00 95.69 91 ARG A O 1
ATOM 667 N N . PRO A 1 92 ? -24.725 4.806 -17.673 1.00 95.25 92 PRO A N 1
ATOM 668 C CA . PRO A 1 92 ? -23.947 3.568 -17.557 1.00 95.25 92 PRO A CA 1
ATOM 669 C C . PRO A 1 92 ? -22.488 3.689 -18.016 1.00 95.25 92 PRO A C 1
ATOM 671 O O . PRO A 1 92 ? -21.655 2.892 -17.605 1.00 95.25 92 PRO A O 1
ATOM 674 N N . ASP A 1 93 ? -22.170 4.683 -18.849 1.00 94.94 93 ASP A N 1
ATOM 675 C CA . ASP A 1 93 ? -20.816 5.000 -19.306 1.00 94.94 93 ASP A CA 1
ATOM 676 C C . ASP A 1 93 ? -19.886 5.497 -18.185 1.00 94.94 93 ASP A C 1
ATOM 678 O O . ASP A 1 93 ? -18.674 5.305 -18.276 1.00 94.94 93 ASP A O 1
ATOM 682 N N . LEU A 1 94 ? -20.444 6.098 -17.128 1.00 95.75 94 LEU A N 1
ATOM 683 C CA . LEU A 1 94 ? -19.704 6.608 -15.965 1.00 95.75 94 LEU A CA 1
ATOM 684 C C . LEU A 1 94 ? -19.766 5.664 -14.752 1.00 95.75 94 LEU A C 1
ATOM 686 O O . LEU A 1 94 ? -19.036 5.846 -13.773 1.00 95.75 94 LEU A O 1
ATOM 690 N N . ALA A 1 95 ? -20.679 4.693 -14.770 1.00 96.50 95 ALA A N 1
ATOM 691 C CA . ALA A 1 95 ? -20.962 3.842 -13.625 1.00 96.50 95 ALA A CA 1
ATOM 692 C C . ALA A 1 95 ? -19.938 2.706 -13.488 1.00 96.50 95 ALA A C 1
ATOM 694 O O . ALA A 1 95 ? -19.682 1.950 -14.423 1.00 96.50 95 ALA A O 1
ATOM 695 N N . LEU A 1 96 ? -19.410 2.529 -12.278 1.00 95.31 96 LEU A N 1
ATOM 696 C CA . LEU A 1 96 ? -18.605 1.360 -11.919 1.00 95.31 96 LEU A CA 1
ATOM 697 C C . LEU A 1 96 ? -19.494 0.151 -11.615 1.00 95.31 96 LEU A C 1
ATOM 699 O O . LEU A 1 96 ? -19.145 -0.976 -11.955 1.00 95.31 96 LEU A O 1
ATOM 703 N N . GLY A 1 97 ? -20.637 0.381 -10.966 1.00 95.25 97 GLY A N 1
ATOM 704 C CA . GLY A 1 97 ? -21.615 -0.659 -10.669 1.00 95.25 97 GLY A CA 1
ATOM 705 C C . GLY A 1 97 ? -22.717 -0.201 -9.715 1.00 95.25 97 GLY A C 1
ATOM 706 O O . GLY A 1 97 ? -22.640 0.878 -9.128 1.00 95.25 97 GLY A O 1
ATOM 707 N N . SER A 1 98 ? -23.730 -1.047 -9.525 1.00 95.06 98 SER A N 1
ATOM 708 C CA . SER A 1 98 ? -24.860 -0.799 -8.622 1.00 95.06 98 SER A CA 1
ATOM 709 C C . SER A 1 98 ? -24.827 -1.663 -7.356 1.00 95.06 98 SER A C 1
ATOM 711 O O . SER A 1 98 ? -24.347 -2.797 -7.391 1.00 95.06 98 SER A O 1
ATOM 713 N N . ARG A 1 99 ? -25.390 -1.178 -6.244 1.00 92.69 99 ARG A N 1
ATOM 714 C CA . ARG A 1 99 ? -25.536 -1.919 -4.978 1.00 92.69 99 ARG A CA 1
ATOM 715 C C . ARG A 1 99 ? -26.980 -1.883 -4.479 1.00 92.69 99 ARG A C 1
ATOM 717 O O . ARG A 1 99 ? -27.683 -0.895 -4.629 1.00 92.69 99 ARG A O 1
ATOM 724 N N . GLY A 1 100 ? -27.407 -2.969 -3.839 1.00 88.12 100 GLY A N 1
ATOM 725 C CA . GLY A 1 100 ? -28.772 -3.135 -3.337 1.00 88.12 100 GLY A CA 1
ATOM 726 C C . GLY A 1 100 ? -29.618 -4.014 -4.250 1.00 88.12 100 GLY A C 1
ATOM 727 O O . GLY A 1 100 ? -29.099 -4.662 -5.161 1.00 88.12 100 GLY A O 1
ATOM 728 N N . ASP A 1 101 ? -30.913 -4.077 -3.969 1.00 83.19 101 ASP A N 1
ATOM 729 C CA . ASP A 1 101 ? -31.843 -4.918 -4.716 1.00 83.19 101 ASP A CA 1
ATOM 730 C C . ASP A 1 101 ? -32.301 -4.224 -6.005 1.00 83.19 101 ASP A C 1
ATOM 732 O O . ASP A 1 101 ? -32.567 -3.023 -6.025 1.00 83.19 101 ASP A O 1
ATOM 736 N N . GLY A 1 102 ? -32.407 -4.999 -7.085 1.00 83.94 102 GLY A N 1
ATOM 737 C CA . GLY A 1 102 ? -32.741 -4.504 -8.422 1.00 83.94 102 GLY A CA 1
ATOM 738 C C . GLY A 1 102 ? -31.559 -4.542 -9.393 1.00 83.94 102 GLY A C 1
ATOM 739 O O . GLY A 1 102 ? -30.401 -4.686 -9.000 1.00 83.94 102 GLY A O 1
ATOM 740 N N . ALA A 1 103 ? -31.873 -4.447 -10.685 1.00 86.06 103 ALA A N 1
ATOM 741 C CA . ALA A 1 103 ? -30.897 -4.365 -11.766 1.00 86.06 103 ALA A CA 1
ATOM 742 C C . ALA A 1 103 ? -31.074 -3.034 -12.500 1.00 86.06 103 ALA A C 1
ATOM 744 O O . ALA A 1 103 ? -32.203 -2.638 -12.795 1.00 86.06 103 ALA A O 1
ATOM 745 N N . VAL A 1 104 ? -29.964 -2.369 -12.815 1.00 90.56 104 VAL A N 1
ATOM 746 C CA . VAL A 1 104 ? -29.955 -1.164 -13.647 1.00 90.56 104 VAL A CA 1
ATOM 747 C C . VAL A 1 104 ? -29.379 -1.540 -15.006 1.00 90.56 104 VAL A C 1
ATOM 749 O O . VAL A 1 104 ? -28.304 -2.129 -15.094 1.00 90.56 104 VAL A O 1
ATOM 752 N N . ALA A 1 105 ? -30.120 -1.261 -16.078 1.00 91.25 105 ALA A N 1
ATOM 753 C CA . ALA A 1 105 ? -29.724 -1.673 -17.420 1.00 91.25 105 ALA A CA 1
ATOM 754 C C . ALA A 1 105 ? -28.345 -1.096 -17.793 1.00 91.25 105 ALA A C 1
ATOM 756 O O . ALA A 1 105 ? -28.117 0.105 -17.687 1.00 91.25 105 ALA A O 1
ATOM 757 N N . GLY A 1 106 ? -27.430 -1.965 -18.232 1.00 91.69 106 GLY A N 1
ATOM 758 C CA . GLY A 1 106 ? -26.071 -1.580 -18.626 1.00 91.69 106 GLY A CA 1
ATOM 759 C C . GLY A 1 106 ? -25.081 -1.386 -17.472 1.00 91.69 106 GLY A C 1
ATOM 760 O O . GLY A 1 106 ? -23.913 -1.140 -17.750 1.00 91.69 106 GLY A O 1
ATOM 761 N N . ILE A 1 107 ? -25.504 -1.534 -16.211 1.00 94.56 107 ILE A N 1
ATOM 762 C CA . ILE A 1 107 ? -24.648 -1.342 -15.033 1.00 94.56 107 ILE A CA 1
ATOM 763 C C . ILE A 1 107 ? -24.537 -2.671 -14.267 1.00 94.56 107 ILE A C 1
ATOM 765 O O . ILE A 1 107 ? -25.557 -3.207 -13.827 1.00 94.56 107 ILE A O 1
ATOM 769 N N . PRO A 1 108 ? -23.325 -3.237 -14.108 1.00 94.38 108 PRO A N 1
ATOM 770 C CA . PRO A 1 108 ? -23.133 -4.484 -13.372 1.00 94.38 108 PRO A CA 1
ATOM 771 C C . PRO A 1 108 ? -23.338 -4.279 -11.869 1.00 94.38 108 PRO A C 1
ATOM 773 O O . PRO A 1 108 ? -23.201 -3.168 -11.350 1.00 94.38 108 PRO A O 1
ATOM 776 N N . ARG A 1 109 ? -23.610 -5.357 -11.130 1.00 94.06 109 ARG A N 1
ATOM 777 C CA . ARG A 1 109 ? -23.658 -5.270 -9.670 1.00 94.06 109 ARG A CA 1
ATOM 778 C C . ARG A 1 109 ? -22.251 -5.184 -9.081 1.00 94.06 109 ARG A C 1
ATOM 780 O O . ARG A 1 109 ? -21.360 -5.930 -9.478 1.00 94.06 109 ARG A O 1
ATOM 787 N N . LEU A 1 110 ? -22.057 -4.304 -8.098 1.00 90.62 110 LEU A N 1
ATOM 788 C CA . LEU A 1 110 ? -20.762 -4.104 -7.439 1.00 90.62 110 LEU A CA 1
ATOM 789 C C . LEU A 1 110 ? -20.256 -5.367 -6.734 1.00 90.62 110 LEU A C 1
ATOM 791 O O . LEU A 1 110 ? -19.059 -5.626 -6.761 1.00 90.62 110 LEU A O 1
ATOM 795 N N . ASP A 1 111 ? -21.143 -6.148 -6.116 1.00 88.50 111 ASP A N 1
ATOM 796 C CA . ASP A 1 111 ? -20.806 -7.394 -5.412 1.00 88.50 111 ASP A CA 1
ATOM 797 C C . ASP A 1 111 ? -20.380 -8.535 -6.353 1.00 88.50 111 ASP A C 1
ATOM 799 O O . ASP A 1 111 ? -19.741 -9.487 -5.912 1.00 88.50 111 ASP A O 1
ATOM 803 N N . GLU A 1 112 ? -20.663 -8.422 -7.651 1.00 89.00 112 GLU A N 1
ATOM 804 C CA . GLU A 1 112 ? -20.244 -9.386 -8.674 1.00 89.00 112 GLU A CA 1
ATOM 805 C C . GLU A 1 112 ? -18.910 -9.012 -9.335 1.00 89.00 112 GLU A C 1
ATOM 807 O O . GLU A 1 112 ? -18.276 -9.855 -9.980 1.00 89.00 112 GLU A O 1
ATOM 812 N N . LEU A 1 113 ? -18.449 -7.766 -9.170 1.00 89.31 113 LEU A N 1
ATOM 813 C CA . LEU A 1 113 ? -17.185 -7.320 -9.745 1.00 89.31 113 LEU A CA 1
ATOM 814 C C . LEU A 1 113 ? -16.005 -8.043 -9.081 1.00 89.31 113 LEU A C 1
ATOM 816 O O . LEU A 1 113 ? -15.941 -8.079 -7.850 1.00 89.31 113 LEU A O 1
ATOM 820 N N . PRO A 1 114 ? -15.001 -8.514 -9.849 1.00 88.19 114 PRO A N 1
ATOM 821 C CA . PRO A 1 114 ? -13.829 -9.202 -9.294 1.00 88.19 114 PRO A CA 1
ATOM 822 C C . PRO A 1 114 ? -13.121 -8.436 -8.165 1.00 88.19 114 PRO A C 1
ATOM 824 O O . PRO A 1 114 ? -12.637 -9.032 -7.210 1.00 88.19 114 PRO A O 1
ATOM 827 N N . VAL A 1 115 ? -13.122 -7.100 -8.231 1.00 89.50 115 VAL A N 1
ATOM 828 C CA . VAL A 1 115 ? -12.491 -6.231 -7.227 1.00 89.50 115 VAL A CA 1
ATOM 829 C C . VAL A 1 115 ? -13.193 -6.242 -5.860 1.00 89.50 115 VAL A C 1
ATOM 831 O O . VAL A 1 115 ? -12.560 -5.912 -4.861 1.00 89.50 115 VAL A O 1
ATOM 834 N N . LEU A 1 116 ? -14.471 -6.628 -5.777 1.00 90.81 116 LEU A N 1
ATOM 835 C CA . LEU A 1 116 ? -15.249 -6.638 -4.527 1.00 90.81 116 LEU A CA 1
ATOM 836 C C . LEU A 1 116 ? -15.778 -8.022 -4.140 1.00 90.81 116 LEU A C 1
ATOM 838 O O . LEU A 1 116 ? -15.894 -8.289 -2.946 1.00 90.81 116 LEU A O 1
ATOM 842 N N . ARG A 1 117 ? -16.064 -8.893 -5.114 1.00 91.50 117 ARG A N 1
ATOM 843 C CA . ARG A 1 117 ? -16.693 -10.209 -4.920 1.00 91.50 117 ARG A CA 1
ATOM 844 C C . ARG A 1 117 ? -16.001 -11.067 -3.864 1.00 91.50 117 ARG A C 1
ATOM 846 O O . ARG A 1 117 ? -16.662 -11.684 -3.037 1.00 91.50 117 ARG A O 1
ATOM 853 N N . ASP A 1 118 ? -14.671 -11.082 -3.888 1.00 90.31 118 ASP A N 1
ATOM 854 C CA . ASP A 1 118 ? -13.858 -11.939 -3.020 1.00 90.31 118 ASP A CA 1
ATOM 855 C C . ASP A 1 118 ? -13.436 -11.229 -1.710 1.00 90.31 118 ASP A C 1
ATOM 857 O O . ASP A 1 118 ? -12.687 -11.782 -0.901 1.00 90.31 118 ASP A O 1
ATOM 861 N N . GLN A 1 119 ? -13.922 -10.002 -1.468 1.00 94.06 119 GLN A N 1
ATOM 862 C CA . GLN A 1 119 ? -13.658 -9.259 -0.236 1.00 94.06 119 GLN A CA 1
ATOM 863 C C . GLN A 1 119 ? -14.665 -9.583 0.875 1.00 94.06 119 GLN A C 1
ATOM 865 O O . GLN A 1 119 ? -15.873 -9.657 0.664 1.00 94.06 119 GLN A O 1
ATOM 870 N N . VAL A 1 120 ? -14.174 -9.661 2.112 1.00 94.62 120 VAL A N 1
ATOM 871 C CA . VAL A 1 120 ? -14.988 -9.832 3.323 1.00 94.62 120 VAL A CA 1
ATOM 872 C C . VAL A 1 120 ? -14.735 -8.646 4.248 1.00 94.62 120 VAL A C 1
ATOM 874 O O . VAL A 1 120 ? -13.802 -8.645 5.046 1.00 94.62 120 VAL A O 1
ATOM 877 N N . ARG A 1 121 ? -15.565 -7.602 4.132 1.00 94.06 121 ARG A N 1
ATOM 878 C CA . ARG A 1 121 ? -15.366 -6.338 4.861 1.00 94.06 121 ARG A CA 1
ATOM 879 C C . ARG A 1 121 ? -15.895 -6.420 6.297 1.00 94.06 121 ARG A C 1
ATOM 881 O O . ARG A 1 121 ? -17.094 -6.278 6.531 1.00 94.06 121 ARG A O 1
ATOM 888 N N . ILE A 1 122 ? -15.005 -6.622 7.268 1.00 96.25 122 ILE A N 1
ATOM 889 C CA . ILE A 1 122 ? -15.299 -6.603 8.709 1.00 96.25 122 ILE A CA 1
ATOM 890 C C . ILE A 1 122 ? -14.763 -5.317 9.331 1.00 96.25 122 ILE A C 1
ATOM 892 O O . ILE A 1 122 ? -15.518 -4.582 9.972 1.00 96.25 122 ILE A O 1
ATOM 896 N N . ALA A 1 123 ? -13.475 -5.027 9.145 1.00 95.69 123 ALA A N 1
ATOM 897 C CA . ALA A 1 123 ? -12.864 -3.790 9.614 1.00 95.69 123 ALA A CA 1
ATOM 898 C C . ALA A 1 123 ? -13.364 -2.598 8.785 1.00 95.69 123 ALA A C 1
ATOM 900 O O . ALA A 1 123 ? -13.764 -1.588 9.355 1.00 95.69 123 ALA A O 1
ATOM 901 N N . LEU A 1 124 ? -13.426 -2.742 7.457 1.00 95.38 124 LEU A N 1
ATOM 902 C CA . LEU A 1 124 ? -13.835 -1.688 6.521 1.00 95.38 124 LEU A CA 1
ATOM 903 C C . LEU A 1 124 ? -15.356 -1.563 6.326 1.00 95.38 124 LEU A C 1
ATOM 905 O O . LEU A 1 124 ? -15.788 -0.806 5.461 1.00 95.38 124 LEU A O 1
ATOM 909 N N . ARG A 1 125 ? -16.178 -2.297 7.089 1.00 93.94 125 ARG A N 1
ATOM 910 C CA . ARG A 1 125 ? -17.644 -2.402 6.900 1.00 93.94 125 ARG A CA 1
ATOM 911 C C . ARG A 1 125 ? -18.373 -1.048 6.802 1.00 93.94 125 ARG A C 1
ATOM 913 O O . ARG A 1 125 ? -19.371 -0.922 6.095 1.00 93.94 125 ARG A O 1
ATOM 920 N N . ASP A 1 126 ? -17.857 -0.042 7.501 1.00 93.44 126 ASP A N 1
ATOM 921 C CA . ASP A 1 126 ? -18.459 1.287 7.612 1.00 93.44 126 ASP A CA 1
ATOM 922 C C . ASP A 1 126 ? -17.795 2.324 6.689 1.00 93.44 126 ASP A C 1
ATOM 924 O O . ASP A 1 126 ? -18.394 3.352 6.377 1.00 93.44 126 ASP A O 1
ATOM 928 N N . CYS A 1 127 ? -16.583 2.044 6.200 1.00 93.19 127 CYS A N 1
ATOM 929 C CA . CYS A 1 127 ? -15.837 2.948 5.330 1.00 93.19 127 CYS A CA 1
ATOM 930 C C . CYS A 1 127 ? -16.582 3.178 4.006 1.00 93.19 127 CYS A C 1
ATOM 932 O O . CYS A 1 127 ? -16.951 2.227 3.314 1.00 93.19 127 CYS A O 1
ATOM 934 N N . GLY A 1 128 ? -16.781 4.451 3.658 1.00 91.69 128 GLY A N 1
ATOM 935 C CA . GLY A 1 128 ? -17.490 4.861 2.446 1.00 91.69 128 GLY A CA 1
ATOM 936 C C . GLY A 1 128 ? -19.016 4.879 2.563 1.00 91.69 128 GLY A C 1
ATOM 937 O O . GLY A 1 128 ? -19.676 5.247 1.604 1.00 91.69 128 GLY A O 1
ATOM 938 N N . ASN A 1 129 ? -19.584 4.505 3.716 1.00 90.12 129 ASN A N 1
ATOM 939 C CA . ASN A 1 129 ? -21.036 4.359 3.878 1.00 90.12 129 ASN A CA 1
ATOM 940 C C . ASN A 1 129 ? -21.656 5.308 4.922 1.00 90.12 129 ASN A C 1
ATOM 942 O O . ASN A 1 129 ? -22.880 5.321 5.082 1.00 90.12 129 ASN A O 1
ATOM 946 N N . LEU A 1 130 ? -20.833 6.046 5.671 1.00 91.25 130 LEU A N 1
ATOM 947 C CA . LEU A 1 130 ? -21.270 6.989 6.701 1.00 91.25 130 LEU A CA 1
ATOM 948 C C . LEU A 1 130 ? -20.436 8.268 6.686 1.00 91.25 130 LEU A C 1
ATOM 950 O O . LEU A 1 130 ? -19.279 8.250 6.254 1.00 91.25 130 LEU A O 1
ATOM 954 N N . ASP A 1 131 ? -21.032 9.351 7.182 1.00 95.25 131 ASP A N 1
ATOM 955 C CA . ASP A 1 131 ? -20.302 10.568 7.525 1.00 95.25 131 ASP A CA 1
ATOM 956 C C . ASP A 1 131 ? -19.483 10.323 8.805 1.00 95.25 131 ASP A C 1
ATOM 958 O O . ASP A 1 131 ? -20.057 10.104 9.877 1.00 95.25 131 ASP A O 1
ATOM 962 N N . PRO A 1 132 ? -18.143 10.349 8.737 1.00 94.75 132 PRO A N 1
ATOM 963 C CA . PRO A 1 132 ? -17.279 10.081 9.884 1.00 94.75 132 PRO A CA 1
ATOM 964 C C . PRO A 1 132 ? -17.324 11.182 10.957 1.00 94.75 132 PRO A C 1
ATOM 966 O O . PRO A 1 132 ? -16.683 11.029 11.996 1.00 94.75 132 PRO A O 1
ATOM 969 N N . THR A 1 133 ? -18.025 12.290 10.704 1.00 95.62 133 THR A N 1
ATOM 970 C CA . THR A 1 133 ? -18.236 13.406 11.633 1.00 95.62 133 THR A CA 1
ATOM 971 C C . THR A 1 133 ? -19.652 13.459 12.208 1.00 95.62 133 THR A C 1
ATOM 973 O O . THR A 1 133 ? -19.945 14.364 12.986 1.00 95.62 133 THR A O 1
ATOM 976 N N . ASP A 1 134 ? -20.512 12.489 11.884 1.00 96.38 134 ASP A N 1
ATOM 977 C CA . ASP A 1 134 ? -21.862 12.359 12.438 1.00 96.38 134 ASP A CA 1
ATOM 978 C C . ASP A 1 134 ? -22.026 11.032 13.198 1.00 96.38 134 ASP A C 1
ATOM 980 O O . ASP A 1 134 ? -22.232 9.958 12.620 1.00 96.38 134 ASP A O 1
ATOM 984 N N . ILE A 1 135 ? -21.981 11.114 14.530 1.00 97.00 135 ILE A N 1
ATOM 985 C CA . ILE A 1 135 ? -22.171 9.957 15.411 1.00 97.00 135 ILE A CA 1
ATOM 986 C C . ILE A 1 135 ? -23.534 9.275 15.213 1.00 97.00 135 ILE A C 1
ATOM 988 O O . ILE A 1 135 ? -23.630 8.055 15.369 1.00 97.00 135 ILE A O 1
ATOM 992 N N . ASP A 1 136 ? -24.584 10.006 14.828 1.00 96.56 136 ASP A N 1
ATOM 993 C CA . ASP A 1 136 ? -25.932 9.445 14.718 1.00 96.56 136 ASP A CA 1
ATOM 994 C C . ASP A 1 136 ? -26.033 8.443 13.553 1.00 96.56 136 ASP A C 1
ATOM 996 O O . ASP A 1 136 ? -26.818 7.490 13.624 1.00 96.56 136 ASP A O 1
ATOM 1000 N N . GLN A 1 137 ? -25.205 8.589 12.509 1.00 94.56 137 GLN A N 1
ATOM 1001 C CA . GLN A 1 137 ? -25.107 7.597 11.431 1.00 94.56 137 GLN A CA 1
ATOM 1002 C C . GLN A 1 137 ? -24.452 6.295 11.899 1.00 94.56 137 GLN A C 1
ATOM 1004 O O . GLN A 1 137 ? -24.892 5.212 11.501 1.00 94.56 137 GLN A O 1
ATOM 1009 N N . TYR A 1 138 ? -23.448 6.374 12.780 1.00 96.31 138 TYR A N 1
ATOM 1010 C CA . TYR A 1 138 ? -22.851 5.184 13.389 1.00 96.31 138 TYR A CA 1
ATOM 1011 C C . TYR A 1 138 ? -23.854 4.476 14.314 1.00 96.31 138 TYR A C 1
ATOM 1013 O O . TYR A 1 138 ? -24.031 3.259 14.231 1.00 96.31 138 TYR A O 1
ATOM 1021 N N . LEU A 1 139 ? -24.593 5.234 15.134 1.00 96.50 139 LEU A N 1
ATOM 1022 C CA . LEU A 1 139 ? -25.635 4.697 16.020 1.00 96.50 139 LEU A CA 1
ATOM 1023 C C . LEU A 1 139 ? -26.771 4.014 15.255 1.00 96.50 139 LEU A C 1
ATOM 1025 O O . LEU A 1 139 ? -27.200 2.926 15.638 1.00 96.50 139 LEU A O 1
ATOM 1029 N N . ALA A 1 140 ? -27.223 4.604 14.145 1.00 93.88 140 ALA A N 1
ATOM 1030 C CA . ALA A 1 140 ? -28.277 4.032 13.306 1.00 93.88 140 ALA A CA 1
ATOM 1031 C C . ALA A 1 140 ? -27.921 2.641 12.746 1.00 93.88 140 ALA A C 1
ATOM 1033 O O . ALA A 1 140 ? -28.812 1.870 12.395 1.00 93.88 140 ALA A O 1
ATOM 1034 N N . ARG A 1 141 ? -26.628 2.306 12.692 1.00 91.94 141 ARG A N 1
ATOM 1035 C CA . ARG A 1 141 ? -26.097 1.012 12.238 1.00 91.94 141 ARG A CA 1
ATOM 1036 C C . ARG A 1 141 ? -25.775 0.048 13.385 1.00 91.94 141 ARG A C 1
ATOM 1038 O O . ARG A 1 141 ? -25.146 -0.984 13.164 1.00 91.94 141 ARG A O 1
ATOM 1045 N N . GLY A 1 142 ? -26.204 0.364 14.607 1.00 94.81 142 GLY A N 1
ATOM 1046 C CA . GLY A 1 142 ? -25.910 -0.429 15.801 1.00 94.81 142 GLY A CA 1
ATOM 1047 C C . GLY A 1 142 ? -24.556 -0.111 16.438 1.00 94.81 142 GLY A C 1
ATOM 1048 O O . GLY A 1 142 ? -24.056 -0.908 17.232 1.00 94.81 142 GLY A O 1
ATOM 1049 N N . GLY A 1 143 ? -23.953 1.035 16.112 1.00 96.56 143 GLY A N 1
ATOM 1050 C CA . GLY A 1 143 ? -22.749 1.521 16.776 1.00 96.56 143 GLY A CA 1
ATOM 1051 C C . GLY A 1 143 ? -22.918 1.617 18.294 1.00 96.56 143 GLY A C 1
ATOM 1052 O O . GLY A 1 143 ? -23.995 1.952 18.787 1.00 96.56 143 GLY A O 1
ATOM 1053 N N . TYR A 1 144 ? -21.862 1.294 19.042 1.00 98.31 144 TYR A N 1
ATOM 1054 C CA . TYR A 1 144 ? -21.845 1.206 20.511 1.00 98.31 144 TYR A CA 1
ATOM 1055 C C . TYR A 1 144 ? -22.716 0.100 21.134 1.00 98.31 144 TYR A C 1
ATOM 1057 O O . TYR A 1 144 ? -22.690 -0.084 22.357 1.00 98.31 144 TYR A O 1
ATOM 1065 N N . ALA A 1 145 ? -23.428 -0.704 20.336 1.00 98.38 145 ALA A N 1
ATOM 1066 C CA . ALA A 1 145 ? -24.151 -1.866 20.847 1.00 98.38 145 ALA A CA 1
ATOM 1067 C C . ALA A 1 145 ? -23.200 -2.939 21.401 1.00 98.38 145 ALA A C 1
ATOM 1069 O O . ALA A 1 145 ? -23.545 -3.618 22.372 1.00 98.38 145 ALA A O 1
ATOM 1070 N N . ALA A 1 146 ? -21.995 -3.077 20.834 1.00 98.56 146 ALA A N 1
ATOM 1071 C CA . ALA A 1 146 ? -21.009 -4.037 21.315 1.00 98.56 146 ALA A CA 1
ATOM 1072 C C . ALA A 1 146 ? -20.445 -3.599 22.670 1.00 98.56 146 ALA A C 1
ATOM 1074 O O . ALA A 1 146 ? -20.311 -4.421 23.575 1.00 98.56 146 ALA A O 1
ATOM 1075 N N . LEU A 1 147 ? -20.187 -2.297 22.836 1.00 98.62 147 LEU A N 1
ATOM 1076 C CA . LEU A 1 147 ? -19.788 -1.728 24.124 1.00 98.62 147 LEU A CA 1
ATOM 1077 C C . LEU A 1 147 ? -20.883 -1.907 25.180 1.00 98.62 147 LEU A C 1
ATOM 1079 O O . LEU A 1 147 ? -20.594 -2.348 26.290 1.00 98.62 147 LEU A O 1
ATOM 1083 N N . ARG A 1 148 ? -22.147 -1.640 24.831 1.00 98.44 148 ARG A N 1
ATOM 1084 C CA . ARG A 1 148 ? -23.281 -1.876 25.734 1.00 98.44 148 ARG A CA 1
ATOM 1085 C C . ARG A 1 148 ? -23.353 -3.348 26.160 1.00 98.44 148 ARG A C 1
ATOM 1087 O O . ARG A 1 148 ? -23.450 -3.628 27.352 1.00 98.44 148 ARG A O 1
ATOM 1094 N N . LYS A 1 149 ? -23.270 -4.286 25.210 1.00 98.56 149 LYS A N 1
ATOM 1095 C CA . LYS A 1 149 ? -23.252 -5.731 25.495 1.00 98.56 149 LYS A CA 1
ATOM 1096 C C . LYS A 1 149 ? -22.089 -6.101 26.421 1.00 98.56 149 LYS A C 1
ATOM 1098 O O . LYS A 1 149 ? -22.300 -6.785 27.418 1.00 98.56 149 LYS A O 1
ATOM 1103 N N . ALA A 1 150 ? -20.884 -5.605 26.140 1.00 98.50 150 ALA A N 1
ATOM 1104 C CA . ALA A 1 150 ? -19.709 -5.859 26.969 1.00 98.50 150 ALA A CA 1
ATOM 1105 C C . ALA A 1 150 ? -19.903 -5.391 28.422 1.00 98.50 150 ALA A C 1
ATOM 1107 O O . ALA A 1 150 ? -19.500 -6.099 29.336 1.00 98.50 150 ALA A O 1
ATOM 1108 N N . LEU A 1 151 ? -20.537 -4.235 28.637 1.00 98.12 151 LEU A N 1
ATOM 1109 C CA . LEU A 1 151 ? -20.708 -3.645 29.968 1.00 98.12 151 LEU A CA 1
ATOM 1110 C C . LEU A 1 151 ? -21.818 -4.288 30.807 1.00 98.12 151 LEU A C 1
ATOM 1112 O O . LEU A 1 151 ? -21.672 -4.372 32.026 1.00 98.12 151 LEU A O 1
ATOM 1116 N N . PHE A 1 152 ? -22.921 -4.707 30.182 1.00 98.31 152 PHE A N 1
ATOM 1117 C CA . PHE A 1 152 ? -24.116 -5.164 30.906 1.00 98.31 152 PHE A CA 1
ATOM 1118 C C . PHE A 1 152 ? -24.374 -6.669 30.825 1.00 98.31 152 PHE A C 1
ATOM 1120 O O . PHE A 1 152 ? -25.091 -7.203 31.667 1.00 98.31 152 PHE A O 1
ATOM 1127 N N . GLU A 1 153 ? -23.816 -7.356 29.830 1.00 98.12 153 GLU A N 1
ATOM 1128 C CA . GLU A 1 153 ? -24.091 -8.777 29.572 1.00 98.12 153 GLU A CA 1
ATOM 1129 C C . GLU A 1 153 ? -22.835 -9.647 29.709 1.00 98.12 153 GLU A C 1
ATOM 1131 O O . GLU A 1 153 ? -22.924 -10.874 29.711 1.00 98.12 153 GLU A O 1
ATOM 1136 N N . MET A 1 154 ? -21.657 -9.034 29.839 1.00 98.44 154 MET A N 1
ATOM 1137 C CA . MET A 1 154 ? -20.383 -9.734 29.956 1.00 98.44 154 MET A CA 1
ATOM 1138 C C . MET A 1 154 ? -19.623 -9.250 31.187 1.00 98.44 154 MET A C 1
ATOM 1140 O O . MET A 1 154 ? -19.789 -8.129 31.655 1.00 98.44 154 MET A O 1
ATOM 1144 N N . THR A 1 155 ? -18.756 -10.107 31.718 1.00 98.44 155 THR A N 1
ATOM 1145 C CA . THR A 1 155 ? -17.713 -9.662 32.645 1.00 98.44 155 THR A CA 1
ATOM 1146 C C . THR A 1 155 ? -16.484 -9.244 31.840 1.00 98.44 155 THR A C 1
ATOM 1148 O O . THR A 1 155 ? -16.305 -9.714 30.711 1.00 98.44 155 THR A O 1
ATOM 1151 N N . PRO A 1 156 ? -15.560 -8.452 32.408 1.00 98.19 156 PRO A N 1
ATOM 1152 C CA . PRO A 1 156 ? -14.318 -8.131 31.714 1.00 98.19 156 PRO A CA 1
ATOM 1153 C C . PRO A 1 156 ? -13.506 -9.374 31.303 1.00 98.19 156 PRO A C 1
ATOM 1155 O O . PRO A 1 156 ? -12.875 -9.374 30.251 1.00 98.19 156 PRO A O 1
ATOM 1158 N N . GLN A 1 157 ? -13.548 -10.449 32.107 1.00 98.50 157 GLN A N 1
ATOM 1159 C CA . GLN A 1 157 ? -12.928 -11.730 31.750 1.00 98.50 157 GLN A CA 1
ATOM 1160 C C . GLN A 1 157 ? -13.669 -12.397 30.586 1.00 98.50 157 GLN A C 1
ATOM 1162 O O . GLN A 1 157 ? -13.029 -12.829 29.637 1.00 98.50 157 GLN A O 1
ATOM 1167 N N . GLY A 1 158 ? -15.006 -12.390 30.601 1.00 98.62 158 GLY A N 1
ATOM 1168 C CA . GLY A 1 158 ? -15.810 -12.912 29.496 1.00 98.62 158 GLY A CA 1
ATOM 1169 C C . GLY A 1 158 ? -15.524 -12.215 28.163 1.00 98.62 158 GLY A C 1
ATOM 1170 O O . GLY A 1 158 ? -15.519 -12.868 27.125 1.00 98.62 158 GLY A O 1
ATOM 1171 N N . VAL A 1 159 ? -15.217 -10.911 28.174 1.00 98.75 159 VAL A N 1
ATOM 1172 C CA . VAL A 1 159 ? -14.769 -10.185 26.970 1.00 98.75 159 VAL A CA 1
ATOM 1173 C C . VAL A 1 159 ? -13.428 -10.727 26.460 1.00 98.75 159 VAL A C 1
ATOM 1175 O O . VAL A 1 159 ? -13.281 -10.959 25.261 1.00 98.75 159 VAL A O 1
ATOM 1178 N N . ILE A 1 160 ? -12.455 -10.962 27.349 1.00 98.81 160 ILE A N 1
ATOM 1179 C CA . ILE A 1 160 ? -11.159 -11.553 26.975 1.00 98.81 160 ILE A CA 1
ATOM 1180 C C . ILE A 1 160 ? -11.350 -12.963 26.417 1.00 98.81 160 ILE A C 1
ATOM 1182 O O . ILE A 1 160 ? -10.764 -13.283 25.384 1.00 98.81 160 ILE A O 1
ATOM 1186 N N . ASP A 1 161 ? -12.181 -13.780 27.062 1.00 98.75 161 ASP A N 1
ATOM 1187 C CA . ASP A 1 161 ? -12.451 -15.157 26.650 1.00 98.75 161 ASP A CA 1
ATOM 1188 C C . ASP A 1 161 ? -13.128 -15.198 25.273 1.00 98.75 161 ASP A C 1
ATOM 1190 O O . ASP A 1 161 ? -12.770 -16.015 24.426 1.00 98.75 161 ASP A O 1
ATOM 1194 N N . GLU A 1 162 ? -14.053 -14.278 24.994 1.00 98.75 162 GLU A N 1
ATOM 1195 C CA . GLU A 1 162 ? -14.714 -14.186 23.690 1.00 98.75 162 GLU A CA 1
ATOM 1196 C C . GLU A 1 162 ? -13.737 -13.766 22.579 1.00 98.75 162 GLU A C 1
ATOM 1198 O O . GLU A 1 162 ? -13.718 -14.353 21.493 1.00 98.75 162 GLU A O 1
ATOM 1203 N N . VAL A 1 163 ? -12.839 -12.816 22.865 1.00 98.62 163 VAL A N 1
ATOM 1204 C CA . VAL A 1 163 ? -11.741 -12.471 21.948 1.00 98.62 163 VAL A CA 1
ATOM 1205 C C . VAL A 1 163 ? -10.750 -13.633 21.814 1.00 98.62 163 VAL A C 1
ATOM 1207 O O . VAL A 1 163 ? -10.195 -13.831 20.733 1.00 98.62 163 VAL A O 1
ATOM 1210 N N . ALA A 1 164 ? -10.547 -14.451 22.849 1.00 98.44 164 ALA A N 1
ATOM 1211 C CA . ALA A 1 164 ? -9.709 -15.645 22.762 1.00 98.44 164 ALA A CA 1
ATOM 1212 C C . ALA A 1 164 ? -10.319 -16.686 21.816 1.00 98.44 164 ALA A C 1
ATOM 1214 O O . ALA A 1 164 ? -9.606 -17.191 20.948 1.00 98.44 164 ALA A O 1
ATOM 1215 N N . LYS A 1 165 ? -11.634 -16.939 21.913 1.00 98.19 165 LYS A N 1
ATOM 1216 C CA . LYS A 1 165 ? -12.369 -17.828 20.995 1.00 98.19 165 LYS A CA 1
ATOM 1217 C C . LYS A 1 165 ? -12.270 -17.375 19.541 1.00 98.19 165 LYS A C 1
ATOM 1219 O O . LYS A 1 165 ? -12.156 -18.213 18.658 1.00 98.19 165 LYS A O 1
ATOM 1224 N N . SER A 1 166 ? -12.259 -16.061 19.294 1.00 98.06 166 SER A N 1
ATOM 1225 C CA . SER A 1 166 ? -12.082 -15.515 17.940 1.00 98.06 166 SER A CA 1
ATOM 1226 C C . SER A 1 166 ? -10.719 -15.819 17.316 1.00 98.06 166 SER A C 1
ATOM 1228 O O . SER A 1 166 ? -10.554 -15.717 16.103 1.00 98.06 166 SER A O 1
ATOM 1230 N N . GLY A 1 167 ? -9.711 -16.125 18.139 1.00 97.06 167 GLY A N 1
ATOM 1231 C CA . GLY A 1 167 ? -8.330 -16.278 17.695 1.00 97.06 167 GLY A CA 1
ATOM 1232 C C . GLY A 1 167 ? -7.712 -14.995 17.122 1.00 97.06 167 GLY A C 1
ATOM 1233 O O . GLY A 1 167 ? -6.684 -15.071 16.450 1.00 97.06 167 GLY A O 1
ATOM 1234 N N . LEU A 1 168 ? -8.297 -13.815 17.382 1.00 97.38 168 LEU A N 1
ATOM 1235 C CA . LEU A 1 168 ? -7.807 -12.533 16.876 1.00 97.38 168 LEU A CA 1
ATOM 1236 C C . LEU A 1 168 ? -6.324 -12.326 17.216 1.00 97.38 168 LEU A C 1
ATOM 1238 O O . LEU A 1 168 ? -5.912 -12.268 18.381 1.00 97.38 168 LEU A O 1
ATOM 1242 N N . ARG A 1 169 ? -5.523 -12.133 16.168 1.00 95.81 169 ARG A N 1
ATOM 1243 C CA . ARG A 1 169 ? -4.101 -11.786 16.243 1.00 95.81 169 ARG A CA 1
ATOM 1244 C C . ARG A 1 169 ? -3.913 -10.301 15.946 1.00 95.81 169 ARG A C 1
ATOM 1246 O O . ARG A 1 169 ? -4.657 -9.711 15.166 1.00 95.81 169 ARG A O 1
ATOM 1253 N N . GLY A 1 170 ? -2.898 -9.691 16.553 1.00 94.69 170 GLY A N 1
ATOM 1254 C CA . GLY A 1 170 ? -2.577 -8.283 16.335 1.00 94.69 170 GLY A CA 1
ATOM 1255 C C . GLY A 1 170 ? -2.289 -7.973 14.861 1.00 94.69 170 GLY A C 1
ATOM 1256 O O . GLY A 1 170 ? -1.382 -8.549 14.258 1.00 94.69 170 GLY A O 1
ATOM 1257 N N . ARG A 1 171 ? -3.028 -7.011 14.301 1.00 93.38 171 ARG A N 1
ATOM 1258 C CA . ARG A 1 171 ? -2.962 -6.585 12.888 1.00 93.38 171 ARG A CA 1
ATOM 1259 C C . ARG A 1 171 ? -1.915 -5.501 12.592 1.00 93.38 171 ARG A C 1
ATOM 1261 O O . ARG A 1 171 ? -1.890 -4.952 11.503 1.00 93.38 171 ARG A O 1
ATOM 1268 N N . GLY A 1 172 ? -1.032 -5.216 13.550 1.00 86.00 172 GLY A N 1
ATOM 1269 C CA . GLY A 1 172 ? 0.107 -4.302 13.376 1.00 86.00 172 GLY A CA 1
ATOM 1270 C C . GLY A 1 172 ? 1.398 -4.979 12.894 1.00 86.00 172 GLY A C 1
ATOM 1271 O O . GLY A 1 172 ? 2.464 -4.400 13.041 1.00 86.00 172 GLY A O 1
ATOM 1272 N N . GLY A 1 173 ? 1.342 -6.230 12.423 1.00 83.38 173 GLY A N 1
ATOM 1273 C CA . GLY A 1 173 ? 2.499 -6.953 11.871 1.00 83.38 173 GLY A CA 1
ATOM 1274 C C . GLY A 1 173 ? 2.878 -8.234 12.598 1.00 83.38 173 GLY A C 1
ATOM 1275 O O . GLY A 1 173 ? 2.862 -9.299 11.990 1.00 83.38 173 GLY A O 1
ATOM 1276 N N . ALA A 1 174 ? 3.175 -8.167 13.897 1.00 83.38 174 ALA A N 1
ATOM 1277 C CA . ALA A 1 174 ? 3.735 -9.309 14.632 1.00 83.38 174 ALA A CA 1
ATOM 1278 C C . ALA A 1 174 ? 2.766 -10.495 14.830 1.00 83.38 174 ALA A C 1
ATOM 1280 O O . ALA A 1 174 ? 3.202 -11.588 15.182 1.00 83.38 174 ALA A O 1
ATOM 1281 N N . GLY A 1 175 ? 1.454 -10.292 14.670 1.00 91.00 175 GLY A N 1
ATOM 1282 C CA . GLY A 1 175 ? 0.471 -11.370 14.794 1.00 91.00 175 GLY A CA 1
ATOM 1283 C C . GLY A 1 175 ? 0.384 -11.991 16.195 1.00 91.00 175 GLY A C 1
ATOM 1284 O O . GLY A 1 175 ? 0.039 -13.163 16.321 1.00 91.00 175 GLY A O 1
ATOM 1285 N N . PHE A 1 176 ? 0.706 -11.257 17.263 1.00 94.06 176 PHE A N 1
ATOM 1286 C CA . PHE A 1 176 ? 0.594 -11.783 18.630 1.00 94.06 176 PHE A CA 1
ATOM 1287 C C . PHE A 1 176 ? -0.886 -11.951 19.042 1.00 94.06 176 PHE A C 1
ATOM 1289 O O . PHE A 1 176 ? -1.678 -11.055 18.734 1.00 94.06 176 PHE A O 1
ATOM 1296 N N . PRO A 1 177 ? -1.287 -13.032 19.744 1.00 97.06 177 PRO A N 1
ATOM 1297 C CA . PRO A 1 177 ? -2.677 -13.234 20.168 1.00 97.06 177 PRO A CA 1
ATOM 1298 C C . PRO A 1 177 ? -3.202 -12.102 21.064 1.00 97.06 177 PRO A C 1
ATOM 1300 O O . PRO A 1 177 ? -2.657 -11.841 22.142 1.00 97.06 177 PRO A O 1
ATOM 1303 N N . THR A 1 178 ? -4.278 -11.439 20.636 1.00 97.88 178 THR A N 1
ATOM 1304 C CA . THR A 1 178 ? -4.806 -10.228 21.286 1.00 97.88 178 THR A CA 1
ATOM 1305 C C . THR A 1 178 ? -5.332 -10.522 22.689 1.00 97.88 178 THR A C 1
ATOM 1307 O O . THR A 1 178 ? -4.943 -9.836 23.632 1.00 97.88 178 THR A O 1
ATOM 1310 N N . ALA A 1 179 ? -6.114 -11.593 22.861 1.00 98.19 179 ALA A N 1
ATOM 1311 C CA . ALA A 1 179 ? -6.649 -11.979 24.167 1.00 98.19 179 ALA A CA 1
ATOM 1312 C C . ALA A 1 179 ? -5.547 -12.281 25.190 1.00 98.19 179 ALA A C 1
ATOM 1314 O O . ALA A 1 179 ? -5.611 -11.823 26.325 1.00 98.19 179 ALA A O 1
ATOM 1315 N N . ARG A 1 180 ? -4.470 -12.966 24.776 1.00 97.94 180 ARG A N 1
ATOM 1316 C CA . ARG A 1 180 ? -3.320 -13.234 25.654 1.00 97.94 180 ARG A CA 1
ATOM 1317 C C . ARG A 1 180 ? -2.640 -11.940 26.096 1.00 97.94 180 ARG A C 1
ATOM 1319 O O . ARG A 1 180 ? -2.250 -11.815 27.253 1.00 97.94 180 ARG A O 1
ATOM 1326 N N . LYS A 1 181 ? -2.512 -10.970 25.182 1.00 96.69 181 LYS A N 1
ATOM 1327 C CA . LYS A 1 181 ? -1.968 -9.645 25.500 1.00 96.69 181 LYS A CA 1
ATOM 1328 C C . LYS A 1 181 ? -2.848 -8.947 26.541 1.00 96.69 181 LYS A C 1
ATOM 1330 O O . LYS A 1 181 ? -2.315 -8.443 27.521 1.00 96.69 181 LYS A O 1
ATOM 1335 N N . TRP A 1 182 ? -4.169 -8.974 26.368 1.00 98.38 182 TRP A N 1
ATOM 1336 C CA . TRP A 1 182 ? -5.126 -8.396 27.319 1.00 98.38 182 TRP A CA 1
ATOM 1337 C C . TRP A 1 182 ? -5.082 -9.084 28.683 1.00 98.38 182 TRP A C 1
ATOM 1339 O O . TRP A 1 182 ? -5.011 -8.391 29.697 1.00 98.38 182 TRP A O 1
ATOM 1349 N N . GLN A 1 183 ? -5.018 -10.418 28.706 1.00 98.25 183 GLN A N 1
ATOM 1350 C CA . GLN A 1 183 ? -4.898 -11.208 29.930 1.00 98.25 183 GLN A CA 1
ATOM 1351 C C . GLN A 1 183 ? -3.666 -10.796 30.742 1.00 98.25 183 GLN A C 1
ATOM 1353 O O . GLN A 1 183 ? -3.780 -10.511 31.927 1.00 98.25 183 GLN A O 1
ATOM 1358 N N . PHE A 1 184 ? -2.502 -10.643 30.098 1.00 96.88 184 PHE A N 1
ATOM 1359 C CA . PHE A 1 184 ? -1.282 -10.222 30.793 1.00 96.88 184 PHE A CA 1
ATOM 1360 C C . PHE A 1 184 ? -1.404 -8.866 31.496 1.00 96.88 184 PHE A C 1
ATOM 1362 O O . PHE A 1 184 ? -0.861 -8.705 32.584 1.00 96.88 184 PHE A O 1
ATOM 1369 N N . CYS A 1 185 ? -2.102 -7.894 30.904 1.00 96.81 185 CYS A N 1
ATOM 1370 C CA . CYS A 1 185 ? -2.330 -6.602 31.558 1.00 96.81 185 CYS A CA 1
ATOM 1371 C C . CYS A 1 185 ? -3.422 -6.679 32.621 1.00 96.81 185 CYS A C 1
ATOM 1373 O O . CYS A 1 185 ? -3.306 -6.048 33.671 1.00 96.81 185 CYS A O 1
ATOM 1375 N N . ARG A 1 186 ? -4.466 -7.482 32.396 1.00 96.44 186 ARG A N 1
ATOM 1376 C CA . ARG A 1 186 ? -5.506 -7.726 33.397 1.00 96.44 186 ARG A CA 1
ATOM 1377 C C . ARG A 1 186 ? -4.928 -8.347 34.671 1.00 96.44 186 ARG A C 1
ATOM 1379 O O . ARG A 1 186 ? -5.248 -7.870 35.757 1.00 96.44 186 ARG A O 1
ATOM 1386 N N . ASP A 1 187 ? -4.028 -9.309 34.527 1.00 96.56 187 ASP A N 1
ATOM 1387 C CA . ASP A 1 187 ? -3.388 -10.006 35.647 1.00 96.56 187 ASP A CA 1
ATOM 1388 C C . ASP A 1 187 ? -2.255 -9.192 36.287 1.00 96.56 187 ASP A C 1
ATOM 1390 O O . ASP A 1 187 ? -1.826 -9.484 37.404 1.00 96.56 187 ASP A O 1
ATOM 1394 N N . ALA A 1 188 ? -1.752 -8.162 35.598 1.00 95.19 188 ALA A N 1
ATOM 1395 C CA . ALA A 1 188 ? -0.693 -7.320 36.128 1.00 95.19 188 ALA A CA 1
ATOM 1396 C C . ALA A 1 188 ? -1.169 -6.531 37.368 1.00 95.19 188 ALA A C 1
ATOM 1398 O O . ALA A 1 188 ? -2.288 -5.997 37.377 1.00 95.19 188 ALA A O 1
ATOM 1399 N N . PRO A 1 189 ? -0.316 -6.419 38.406 1.00 90.00 189 PRO A N 1
ATOM 1400 C CA . PRO A 1 189 ? -0.664 -5.732 39.640 1.00 90.00 189 PRO A CA 1
ATOM 1401 C C . PRO A 1 189 ? -0.800 -4.221 39.424 1.00 90.00 189 PRO A C 1
ATOM 1403 O O . PRO A 1 189 ? -0.080 -3.614 38.630 1.00 90.00 189 PRO A O 1
ATOM 1406 N N . GLY A 1 190 ? -1.684 -3.600 40.204 1.00 87.44 190 GLY A N 1
ATOM 1407 C CA . GLY A 1 190 ? -1.920 -2.157 40.195 1.00 87.44 190 GLY A CA 1
ATOM 1408 C C . GLY A 1 190 ? -3.304 -1.773 39.671 1.00 87.44 190 GLY A C 1
ATOM 1409 O O . GLY A 1 190 ? -3.854 -2.406 38.775 1.00 87.44 190 GLY A O 1
ATOM 1410 N N . MET A 1 191 ? -3.856 -0.707 40.254 1.00 88.25 191 MET A N 1
ATOM 1411 C CA . MET A 1 191 ? -5.198 -0.205 39.932 1.00 88.25 191 MET A CA 1
ATOM 1412 C C . MET A 1 191 ? -5.236 0.630 38.647 1.00 88.25 191 MET A C 1
ATOM 1414 O O . MET A 1 191 ? -6.265 0.700 37.990 1.00 88.25 191 MET A O 1
ATOM 1418 N N . VAL A 1 192 ? -4.125 1.288 38.300 1.00 95.38 192 VAL A N 1
ATOM 1419 C CA . VAL A 1 192 ? -4.042 2.170 37.129 1.00 95.38 192 VAL A CA 1
ATOM 1420 C C . VAL A 1 192 ? -3.461 1.395 35.959 1.00 95.38 192 VAL A C 1
ATOM 1422 O O . VAL A 1 192 ? -2.336 0.900 36.052 1.00 95.38 192 VAL A O 1
ATOM 1425 N N . LYS A 1 193 ? -4.219 1.331 34.865 1.00 97.81 193 LYS A N 1
ATOM 1426 C CA . LYS A 1 193 ? -3.851 0.662 33.615 1.00 97.81 193 LYS A CA 1
ATOM 1427 C C . LYS A 1 193 ? -4.221 1.546 32.433 1.00 97.81 193 LYS A C 1
ATOM 1429 O O . LYS A 1 193 ? -5.145 2.353 32.534 1.00 97.81 193 LYS A O 1
ATOM 1434 N N . TYR A 1 194 ? -3.519 1.368 31.321 1.00 98.44 194 TYR A N 1
ATOM 1435 C CA . TYR A 1 194 ? -3.727 2.162 30.113 1.00 98.44 194 TYR A CA 1
ATOM 1436 C C . TYR A 1 194 ? -4.012 1.288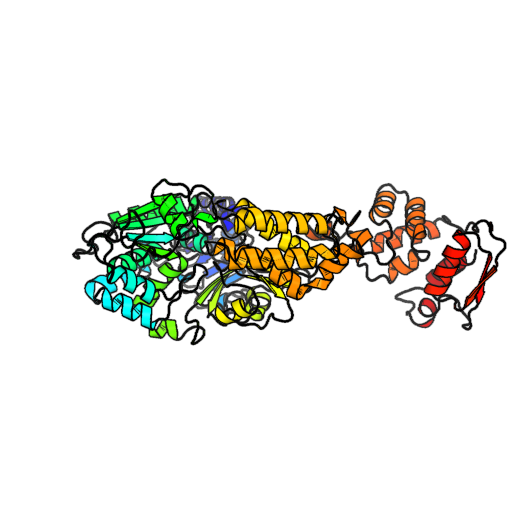 28.896 1.00 98.44 194 TYR A C 1
ATOM 1438 O O . TYR A 1 194 ? -3.425 0.216 28.720 1.00 98.44 194 TYR A O 1
ATOM 1446 N N . MET A 1 195 ? -4.876 1.795 28.023 1.00 98.31 195 MET A N 1
ATOM 1447 C CA . MET A 1 195 ? -5.041 1.293 26.663 1.00 98.31 195 MET A CA 1
ATOM 1448 C C . MET A 1 195 ? -4.446 2.285 25.672 1.00 98.31 195 MET A C 1
ATOM 1450 O O . MET A 1 195 ? -4.613 3.491 25.812 1.00 98.31 195 MET A O 1
ATOM 1454 N N . VAL A 1 196 ? -3.773 1.787 24.644 1.00 98.69 196 VAL A N 1
ATOM 1455 C CA . VAL A 1 196 ? -3.185 2.603 23.587 1.00 98.69 196 VAL A CA 1
ATOM 1456 C C . VAL A 1 196 ? -3.565 2.018 22.232 1.00 98.69 196 VAL A C 1
ATOM 1458 O O . VAL A 1 196 ? -3.286 0.855 21.936 1.00 98.69 196 VAL A O 1
ATOM 1461 N N . CYS A 1 197 ? -4.192 2.834 21.397 1.00 98.62 197 CYS A N 1
ATOM 1462 C CA . CYS A 1 197 ? -4.360 2.582 19.979 1.00 98.62 197 CYS A CA 1
ATOM 1463 C C . CYS A 1 197 ? -3.136 3.131 19.238 1.00 98.62 197 CYS A C 1
ATOM 1465 O O . CYS A 1 197 ? -2.897 4.338 19.230 1.00 98.62 197 CYS A O 1
ATOM 1467 N N . ASN A 1 198 ? -2.362 2.238 18.628 1.00 97.81 198 ASN A N 1
ATOM 1468 C CA . ASN A 1 198 ? -1.247 2.593 17.759 1.00 97.81 198 ASN A CA 1
ATOM 1469 C C . ASN A 1 198 ? -1.764 2.818 16.331 1.00 97.81 198 ASN A C 1
ATOM 1471 O O . ASN A 1 198 ? -2.148 1.853 15.661 1.00 97.81 198 ASN A O 1
ATOM 1475 N N . ALA A 1 199 ? -1.771 4.081 15.908 1.00 97.12 199 ALA A N 1
ATOM 1476 C CA . ALA A 1 199 ? -2.098 4.540 14.562 1.00 97.12 199 ALA A CA 1
ATOM 1477 C C . ALA A 1 199 ? -0.896 5.222 13.875 1.00 97.12 199 ALA A C 1
ATOM 1479 O O . ALA A 1 199 ? -1.070 6.110 13.037 1.00 97.12 199 ALA A O 1
ATOM 1480 N N . ASP A 1 200 ? 0.326 4.815 14.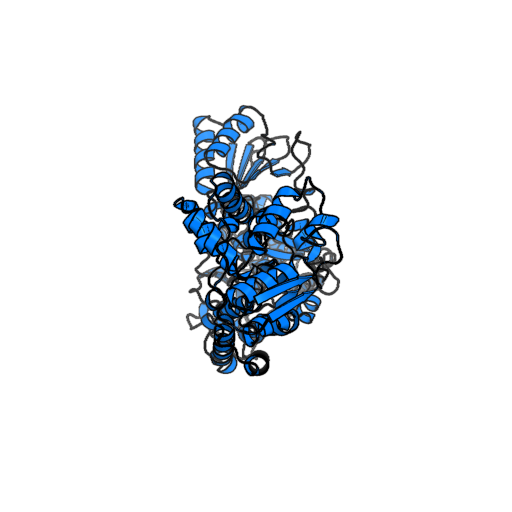225 1.00 95.25 200 ASP A N 1
ATOM 1481 C CA . ASP A 1 200 ? 1.556 5.241 13.553 1.00 95.25 200 ASP A CA 1
ATOM 1482 C C . ASP A 1 200 ? 1.830 4.346 12.328 1.00 95.25 200 ASP A C 1
ATOM 1484 O O . ASP A 1 200 ? 2.781 3.567 12.275 1.00 95.25 200 ASP A O 1
ATOM 1488 N N . GLU A 1 201 ? 0.925 4.398 11.343 1.00 92.56 201 GLU A N 1
ATOM 1489 C CA . GLU A 1 201 ? 1.024 3.649 10.081 1.00 92.56 201 GLU A CA 1
ATOM 1490 C C . GLU A 1 201 ? 2.057 4.316 9.160 1.00 92.56 201 GLU A C 1
ATOM 1492 O O . GLU A 1 201 ? 1.729 5.040 8.221 1.00 92.56 201 GLU A O 1
ATOM 1497 N N . GLY A 1 202 ? 3.335 4.144 9.496 1.00 86.38 202 GLY A N 1
ATOM 1498 C CA . GLY A 1 202 ? 4.447 4.782 8.795 1.00 86.38 202 GLY A CA 1
ATOM 1499 C C . GLY A 1 202 ? 5.021 3.982 7.617 1.00 86.38 202 GLY A C 1
ATOM 1500 O O . GLY A 1 202 ? 5.916 4.479 6.938 1.00 86.38 202 GLY A O 1
ATOM 1501 N N . ASP A 1 203 ? 4.527 2.766 7.354 1.00 85.56 203 ASP A N 1
ATOM 1502 C CA . ASP A 1 203 ? 5.001 1.933 6.241 1.00 85.56 203 ASP A CA 1
ATOM 1503 C C . ASP A 1 203 ? 4.681 2.601 4.884 1.00 85.56 203 ASP A C 1
ATOM 1505 O O . ASP A 1 203 ? 3.519 2.933 4.624 1.00 85.56 203 ASP A O 1
ATOM 1509 N N . PRO A 1 204 ? 5.656 2.767 3.967 1.00 82.75 204 PRO A N 1
ATOM 1510 C CA . PRO A 1 204 ? 5.375 3.255 2.623 1.00 82.75 204 PRO A CA 1
ATOM 1511 C C . PRO A 1 204 ? 4.357 2.362 1.904 1.00 82.75 204 PRO A C 1
ATOM 1513 O O . PRO A 1 204 ? 4.495 1.138 1.875 1.00 82.75 204 PRO A O 1
ATOM 1516 N N . GLY A 1 205 ? 3.330 2.982 1.321 1.00 81.25 205 GLY A N 1
ATOM 1517 C CA . GLY A 1 205 ? 2.237 2.277 0.644 1.00 81.25 205 GLY A CA 1
ATOM 1518 C C . GLY A 1 205 ? 1.144 1.727 1.570 1.00 81.25 205 GLY A C 1
ATOM 1519 O O . GLY A 1 205 ? 0.181 1.161 1.063 1.00 81.25 205 GLY A O 1
ATOM 1520 N N . ALA A 1 206 ? 1.240 1.909 2.893 1.00 89.50 206 ALA A N 1
ATOM 1521 C CA . ALA A 1 206 ? 0.182 1.566 3.842 1.00 89.50 206 ALA A CA 1
ATOM 1522 C C . ALA A 1 206 ? -0.717 2.778 4.151 1.00 89.50 206 ALA A C 1
ATOM 1524 O O . ALA A 1 206 ? -0.239 3.891 4.372 1.00 89.50 206 ALA A O 1
ATOM 1525 N N . PHE A 1 207 ? -2.033 2.561 4.140 1.00 93.69 207 PHE A N 1
ATOM 1526 C CA . PHE A 1 207 ? -3.046 3.584 4.445 1.00 93.69 207 PHE A CA 1
ATOM 1527 C C . PHE A 1 207 ? -4.367 2.970 4.952 1.00 93.69 207 PHE A C 1
ATOM 1529 O O . PHE A 1 207 ? -5.452 3.535 4.773 1.00 93.69 207 PHE A O 1
ATOM 1536 N N . MET A 1 208 ? -4.299 1.776 5.540 1.00 94.31 208 MET A N 1
ATOM 1537 C CA . MET A 1 208 ? -5.461 1.025 6.020 1.00 94.31 208 MET A CA 1
ATOM 1538 C C . MET A 1 208 ? -5.981 1.629 7.321 1.00 94.31 208 MET A C 1
ATOM 1540 O O . MET A 1 208 ? -7.176 1.888 7.454 1.00 94.31 208 MET A O 1
ATOM 1544 N N . ASP A 1 209 ? -5.070 1.897 8.258 1.00 96.12 209 ASP A N 1
ATOM 1545 C CA . ASP A 1 209 ? -5.383 2.526 9.539 1.00 96.12 209 ASP A CA 1
ATOM 1546 C C . ASP A 1 209 ? -5.860 3.960 9.316 1.00 96.12 209 ASP A C 1
ATOM 1548 O O . ASP A 1 209 ? -6.859 4.371 9.911 1.00 96.12 209 ASP A O 1
ATOM 1552 N N . ARG A 1 210 ? -5.212 4.686 8.387 1.00 95.94 210 ARG A N 1
ATOM 1553 C CA . ARG A 1 210 ? -5.679 6.005 7.938 1.00 95.94 210 ARG A CA 1
ATOM 1554 C C . ARG A 1 210 ? -7.141 5.959 7.515 1.00 95.94 210 ARG A C 1
ATOM 1556 O O . ARG A 1 210 ? -7.947 6.748 7.991 1.00 95.94 210 ARG A O 1
ATOM 1563 N N . SER A 1 211 ? -7.483 5.026 6.632 1.00 95.75 211 SER A N 1
ATOM 1564 C CA . SER A 1 211 ? -8.820 4.957 6.036 1.00 95.75 211 SER A CA 1
ATOM 1565 C C . SER A 1 211 ? -9.893 4.547 7.046 1.00 95.75 211 SER A C 1
ATOM 1567 O O . SER A 1 211 ? -11.027 5.011 6.950 1.00 95.75 211 SER A O 1
ATOM 1569 N N . LEU A 1 212 ? -9.539 3.735 8.047 1.00 96.88 212 LEU A N 1
ATOM 1570 C CA . LEU A 1 212 ? -10.419 3.422 9.176 1.00 96.88 212 LEU A CA 1
ATOM 1571 C C . LEU A 1 212 ? -10.658 4.645 10.066 1.00 96.88 212 LEU A C 1
ATOM 1573 O O . LEU A 1 212 ? -11.800 4.927 10.409 1.00 96.88 212 LEU A O 1
ATOM 1577 N N . LEU A 1 213 ? -9.613 5.402 10.406 1.00 97.44 213 LEU A N 1
ATOM 1578 C CA . LEU A 1 213 ? -9.752 6.608 11.230 1.00 97.44 213 LEU A CA 1
ATOM 1579 C C . LEU A 1 213 ? -10.470 7.744 10.497 1.00 97.44 213 LEU A C 1
ATOM 1581 O O . LEU A 1 213 ? -11.234 8.487 11.105 1.00 97.44 213 LEU A O 1
ATOM 1585 N N . GLU A 1 214 ? -10.240 7.876 9.193 1.00 97.06 214 GLU A N 1
ATOM 1586 C CA . GLU A 1 214 ? -10.920 8.860 8.359 1.00 97.06 214 GLU A CA 1
ATOM 1587 C C . GLU A 1 214 ? -12.356 8.457 8.032 1.00 97.06 214 GLU A C 1
ATOM 1589 O O . GLU A 1 214 ? -13.166 9.345 7.804 1.00 97.06 214 GLU A O 1
ATOM 1594 N N . GLY A 1 215 ? -12.676 7.163 7.951 1.00 95.50 215 GLY A N 1
ATOM 1595 C CA . GLY A 1 215 ? -13.980 6.685 7.485 1.00 95.50 215 GLY A CA 1
ATOM 1596 C C . GLY A 1 215 ? -14.920 6.160 8.566 1.00 95.50 215 GLY A C 1
ATOM 1597 O O . GLY A 1 215 ? -16.125 6.217 8.374 1.00 95.50 215 GLY A O 1
ATOM 1598 N N . SER A 1 216 ? -14.402 5.647 9.683 1.00 95.31 216 SER A N 1
ATOM 1599 C CA . SER A 1 216 ? -15.198 5.140 10.810 1.00 95.31 216 SER A CA 1
ATOM 1600 C C . SER A 1 216 ? -14.427 5.257 12.139 1.00 95.31 216 SER A C 1
ATOM 1602 O O . SER A 1 216 ? -14.091 4.250 12.775 1.00 95.31 216 SER A O 1
ATOM 1604 N N . PRO A 1 217 ? -14.125 6.488 12.603 1.00 97.62 217 PRO A N 1
ATOM 1605 C CA . PRO A 1 217 ? -13.392 6.690 13.855 1.00 97.62 217 PRO A CA 1
ATOM 1606 C C . PRO A 1 217 ? -14.129 6.100 15.069 1.00 97.62 217 PRO A C 1
ATOM 1608 O O . PRO A 1 217 ? -13.492 5.541 15.964 1.00 97.62 217 PRO A O 1
ATOM 1611 N N . HIS A 1 218 ? -15.467 6.140 15.087 1.00 98.25 218 HIS A N 1
ATOM 1612 C CA . HIS A 1 218 ? -16.267 5.562 16.172 1.00 98.25 218 HIS A CA 1
ATOM 1613 C C . HIS A 1 218 ? -16.107 4.042 16.307 1.00 98.25 218 HIS A C 1
ATOM 1615 O O . HIS A 1 218 ? -16.053 3.547 17.431 1.00 98.25 218 HIS A O 1
ATOM 1621 N N . GLY A 1 219 ? -15.938 3.303 15.203 1.00 97.38 219 GLY A N 1
ATOM 1622 C CA . GLY A 1 219 ? -15.673 1.862 15.258 1.00 97.38 219 GLY A CA 1
ATOM 1623 C C . GLY A 1 219 ? -14.359 1.520 15.965 1.00 97.38 219 GLY A C 1
ATOM 1624 O O . GLY A 1 219 ? -14.277 0.526 16.692 1.00 97.38 219 GLY A O 1
ATOM 1625 N N . VAL A 1 220 ? -13.345 2.377 15.813 1.00 98.44 220 VAL A N 1
ATOM 1626 C CA . VAL A 1 220 ? -12.061 2.258 16.520 1.00 98.44 220 VAL A CA 1
ATOM 1627 C C . VAL A 1 220 ? -12.226 2.606 18.002 1.00 98.44 220 VAL A C 1
ATOM 1629 O O . VAL A 1 220 ? -11.733 1.872 18.860 1.00 98.44 220 VAL A O 1
ATOM 1632 N N . LEU A 1 221 ? -12.933 3.701 18.311 1.00 98.75 221 LEU A N 1
ATOM 1633 C CA . LEU A 1 221 ? -13.177 4.154 19.685 1.00 98.75 221 LEU A CA 1
ATOM 1634 C C . LEU A 1 221 ? -14.006 3.149 20.493 1.00 98.75 221 LEU A C 1
ATOM 1636 O O . LEU A 1 221 ? -13.687 2.891 21.651 1.00 98.75 221 LEU A O 1
ATOM 1640 N N . GLU A 1 222 ? -15.024 2.539 19.885 1.00 98.75 222 GLU A N 1
ATOM 1641 C CA . GLU A 1 222 ? -15.821 1.485 20.515 1.00 98.75 222 GLU A CA 1
ATOM 1642 C C . GLU A 1 222 ? -14.950 0.271 20.867 1.00 98.75 222 GLU A C 1
ATOM 1644 O O . GLU A 1 222 ? -14.971 -0.204 22.003 1.00 98.75 222 GLU A O 1
ATOM 1649 N N . GLY A 1 223 ? -14.119 -0.190 19.925 1.00 98.62 223 GLY A N 1
ATOM 1650 C CA . GLY A 1 223 ? -13.164 -1.270 20.176 1.00 98.62 223 GLY A CA 1
ATOM 1651 C C . GLY A 1 223 ? -12.150 -0.930 21.273 1.00 98.62 223 GLY A C 1
ATOM 1652 O O . GLY A 1 223 ? -11.823 -1.784 22.100 1.00 98.62 223 GLY A O 1
ATOM 1653 N N . LEU A 1 224 ? -11.681 0.321 21.317 1.00 98.81 224 LEU A N 1
ATOM 1654 C CA . LEU A 1 224 ? -10.775 0.819 22.353 1.00 98.81 224 LEU A CA 1
ATOM 1655 C C . LEU A 1 224 ? -11.435 0.826 23.741 1.00 98.81 224 LEU A C 1
ATOM 1657 O O . LEU A 1 224 ? -10.801 0.399 24.705 1.00 98.81 224 LEU A O 1
ATOM 1661 N N . ALA A 1 225 ? -12.695 1.259 23.842 1.00 98.81 225 ALA A N 1
ATOM 1662 C CA . ALA A 1 225 ? -13.455 1.267 25.092 1.00 98.81 225 ALA A CA 1
ATOM 1663 C C . ALA A 1 225 ? -13.749 -0.153 25.603 1.00 98.81 225 ALA A C 1
ATOM 1665 O O . ALA A 1 225 ? -13.560 -0.427 26.789 1.00 98.81 225 ALA A O 1
ATOM 1666 N N . ILE A 1 226 ? -14.119 -1.084 24.712 1.00 98.88 226 ILE A N 1
ATOM 1667 C CA . ILE A 1 226 ? -14.309 -2.506 25.056 1.00 98.88 226 ILE A CA 1
ATOM 1668 C C . ILE A 1 226 ? -13.006 -3.107 25.593 1.00 98.88 226 ILE A C 1
ATOM 1670 O O . ILE A 1 226 ? -13.006 -3.787 26.620 1.00 98.88 226 ILE A O 1
ATOM 1674 N N . ALA A 1 227 ? -11.883 -2.838 24.923 1.00 98.75 227 ALA A N 1
ATOM 1675 C CA . ALA A 1 227 ? -10.576 -3.297 25.375 1.00 98.75 227 ALA A CA 1
ATOM 1676 C C . ALA A 1 227 ? -10.195 -2.679 26.734 1.00 98.75 227 ALA A C 1
ATOM 1678 O O . ALA A 1 227 ? -9.690 -3.385 27.605 1.00 98.75 227 ALA A O 1
ATOM 1679 N N . GLY A 1 228 ? -10.494 -1.389 26.942 1.00 98.44 228 GLY A N 1
ATOM 1680 C CA . GLY A 1 228 ? -10.321 -0.692 28.219 1.00 98.44 228 GLY A CA 1
ATOM 1681 C C . GLY A 1 228 ? -11.083 -1.362 29.355 1.00 98.44 228 GLY A C 1
ATOM 1682 O O . GLY A 1 228 ? -10.490 -1.686 30.385 1.00 98.44 228 GLY A O 1
ATOM 1683 N N . TYR A 1 229 ? -12.357 -1.675 29.125 1.00 98.62 229 TYR A N 1
ATOM 1684 C CA . TYR A 1 229 ? -13.188 -2.412 30.072 1.00 98.62 229 TYR A CA 1
ATOM 1685 C C . TYR A 1 229 ? -12.610 -3.798 30.388 1.00 98.62 229 TYR A C 1
ATOM 1687 O O . TYR A 1 229 ? -12.454 -4.159 31.557 1.00 98.62 229 TYR A O 1
ATOM 1695 N N . ALA A 1 230 ? -12.214 -4.551 29.358 1.00 98.50 230 ALA A N 1
ATOM 1696 C CA . ALA A 1 230 ? -11.673 -5.901 29.496 1.00 98.50 230 ALA A CA 1
ATOM 1697 C C . ALA A 1 230 ? -10.407 -5.951 30.371 1.00 98.50 230 ALA A C 1
ATOM 1699 O O . ALA A 1 230 ? -10.268 -6.825 31.231 1.00 98.50 230 ALA A O 1
ATOM 1700 N N . VAL A 1 231 ? -9.484 -4.999 30.195 1.00 97.94 231 VAL A N 1
ATOM 1701 C CA . VAL A 1 231 ? -8.221 -4.968 30.959 1.00 97.94 231 VAL A CA 1
ATOM 1702 C C . VAL A 1 231 ? -8.330 -4.226 32.294 1.00 97.94 231 VAL A C 1
ATOM 1704 O O . VAL A 1 231 ? -7.458 -4.395 33.149 1.00 97.94 231 VAL A O 1
ATOM 1707 N N . GLY A 1 232 ? -9.390 -3.436 32.492 1.00 96.94 232 GLY A N 1
ATOM 1708 C CA . GLY A 1 232 ? -9.572 -2.572 33.660 1.00 96.94 232 GLY A CA 1
ATOM 1709 C C . GLY A 1 232 ? -8.806 -1.247 33.566 1.00 96.94 232 GLY A C 1
ATOM 1710 O O . GLY A 1 232 ? -8.276 -0.774 34.567 1.00 96.94 232 GLY A O 1
ATOM 1711 N N . ALA A 1 233 ? -8.695 -0.675 32.368 1.00 97.69 233 ALA A N 1
ATOM 1712 C CA . ALA A 1 233 ? -8.127 0.652 32.143 1.00 97.69 233 ALA A CA 1
ATOM 1713 C C . ALA A 1 233 ? -9.238 1.706 32.089 1.00 97.69 233 ALA A C 1
ATOM 1715 O O . ALA A 1 233 ? -10.253 1.486 31.436 1.00 97.69 233 ALA A O 1
ATOM 1716 N N . SER A 1 234 ? -9.008 2.863 32.711 1.00 96.12 234 SER A N 1
ATOM 1717 C CA . SER A 1 234 ? -9.912 4.025 32.668 1.00 96.12 234 SER A CA 1
ATOM 1718 C C . SER A 1 234 ? -9.436 5.147 31.737 1.00 96.12 234 SER A C 1
ATOM 1720 O O . SER A 1 234 ? -10.149 6.126 31.512 1.00 96.12 234 SER A O 1
ATOM 1722 N N . THR A 1 235 ? -8.241 4.998 31.157 1.00 98.19 235 THR A N 1
ATOM 1723 C CA . THR A 1 235 ? -7.660 5.964 30.221 1.00 98.19 235 THR A CA 1
ATOM 1724 C C . THR A 1 235 ? -7.133 5.260 28.974 1.00 98.19 235 THR A C 1
ATOM 1726 O O . THR A 1 235 ? -6.336 4.317 29.051 1.00 98.19 235 THR A O 1
ATOM 1729 N N . GLY A 1 236 ? -7.566 5.757 27.820 1.00 98.31 236 GLY A N 1
ATOM 1730 C CA . GLY A 1 236 ? -7.117 5.389 26.489 1.00 98.31 236 GLY A CA 1
ATOM 1731 C C . GLY A 1 236 ? -6.288 6.496 25.837 1.00 98.31 236 GLY A C 1
ATOM 1732 O O . GLY A 1 236 ? -6.584 7.678 25.991 1.00 98.31 236 GLY A O 1
ATOM 1733 N N . TYR A 1 237 ? -5.287 6.117 25.053 1.00 98.62 237 TYR A N 1
ATOM 1734 C CA . TYR A 1 237 ? -4.573 7.015 24.147 1.00 98.62 237 TYR A CA 1
ATOM 1735 C C . TYR A 1 237 ? -4.752 6.538 22.712 1.00 98.62 237 TYR A C 1
ATOM 1737 O O . TYR A 1 237 ? -4.663 5.341 22.452 1.00 98.62 237 TYR A O 1
ATOM 1745 N N . VAL A 1 238 ? -4.949 7.452 21.769 1.00 98.56 238 VAL A N 1
ATOM 1746 C CA . VAL A 1 238 ? -4.815 7.159 20.339 1.00 98.56 238 VAL A CA 1
ATOM 1747 C C . VAL A 1 238 ? -3.622 7.945 19.825 1.00 98.56 238 VAL A C 1
ATOM 1749 O O . VAL A 1 238 ? -3.674 9.169 19.770 1.00 98.56 238 VAL A O 1
ATOM 1752 N N . TYR A 1 239 ? -2.534 7.244 19.508 1.00 98.38 239 TYR A N 1
ATOM 1753 C CA . TYR A 1 239 ? -1.322 7.852 18.967 1.00 98.38 239 TYR A CA 1
ATOM 1754 C C . TYR A 1 239 ? -1.396 7.832 17.445 1.00 98.38 239 TYR A C 1
ATOM 1756 O O . TYR A 1 239 ? -1.324 6.756 16.852 1.00 98.38 239 TYR A O 1
ATOM 1764 N N . VAL A 1 240 ? -1.575 9.000 16.833 1.00 97.69 240 VAL A N 1
ATOM 1765 C CA . VAL A 1 240 ? -1.744 9.176 15.386 1.00 97.69 240 VAL A CA 1
ATOM 1766 C C . VAL A 1 240 ? -0.544 9.928 14.838 1.00 97.69 240 VAL A C 1
ATOM 1768 O O . VAL A 1 240 ? -0.142 10.946 15.396 1.00 97.69 240 VAL A O 1
ATOM 1771 N N . ARG A 1 241 ? 0.024 9.452 13.733 1.00 95.50 241 ARG A N 1
ATOM 1772 C CA . ARG A 1 241 ? 1.143 10.127 13.069 1.00 95.50 241 ARG A CA 1
ATOM 1773 C C . ARG A 1 241 ? 0.778 11.536 12.579 1.00 95.50 241 ARG A C 1
ATOM 1775 O O . ARG A 1 241 ? -0.366 11.790 12.199 1.00 95.50 241 ARG A O 1
ATOM 1782 N N . ALA A 1 242 ? 1.763 12.434 12.544 1.00 93.44 242 ALA A N 1
ATOM 1783 C CA . ALA A 1 242 ? 1.575 13.837 12.150 1.00 93.44 242 ALA A CA 1
ATOM 1784 C C . ALA A 1 242 ? 1.106 13.997 10.692 1.00 93.44 242 ALA A C 1
ATOM 1786 O O . ALA A 1 242 ? 0.448 14.969 10.337 1.00 93.44 242 ALA A O 1
ATOM 1787 N N . GLU A 1 243 ? 1.427 13.028 9.839 1.00 94.62 243 GLU A N 1
ATOM 1788 C CA . GLU A 1 243 ? 1.124 13.048 8.411 1.00 94.62 243 GLU A CA 1
ATOM 1789 C C . GLU A 1 243 ? -0.338 12.704 8.094 1.00 94.62 243 GLU A C 1
ATOM 1791 O O . GLU A 1 243 ? -0.719 12.739 6.925 1.00 94.62 243 GLU A O 1
ATOM 1796 N N . TYR A 1 244 ? -1.171 12.397 9.101 1.00 96.00 244 TYR A N 1
ATOM 1797 C CA . TYR A 1 244 ? -2.611 12.138 8.950 1.00 96.00 244 TYR A CA 1
ATOM 1798 C C . TYR A 1 244 ? -3.485 13.241 9.588 1.00 96.00 244 TYR A C 1
ATOM 1800 O O . TYR A 1 244 ? -4.290 12.956 10.482 1.00 96.00 244 TYR A O 1
ATOM 1808 N N . PRO A 1 245 ? -3.399 14.506 9.129 1.00 96.19 245 PRO A N 1
ATOM 1809 C CA . PRO A 1 245 ? -4.133 15.618 9.739 1.00 96.19 245 PRO A CA 1
ATOM 1810 C C . PRO A 1 245 ? -5.658 15.442 9.666 1.00 96.19 245 PRO A C 1
ATOM 1812 O O . PRO A 1 245 ? -6.370 15.785 10.613 1.00 96.19 245 PRO A O 1
ATOM 1815 N N . LEU A 1 246 ? -6.177 14.855 8.578 1.00 96.81 246 LEU A N 1
ATOM 1816 C CA . LEU A 1 246 ? -7.610 14.586 8.431 1.00 96.81 246 LEU A CA 1
ATOM 1817 C C . LEU A 1 246 ? -8.103 13.545 9.447 1.00 96.81 246 LEU A C 1
ATOM 1819 O O . LEU A 1 246 ? -9.144 13.747 10.076 1.00 96.81 246 LEU A O 1
ATOM 1823 N N . ALA A 1 247 ? -7.337 12.468 9.654 1.00 97.38 247 ALA A N 1
ATOM 1824 C CA . ALA A 1 247 ? -7.647 11.450 10.653 1.00 97.38 247 ALA A CA 1
ATOM 1825 C C . ALA A 1 247 ? -7.661 12.044 12.069 1.00 97.38 247 ALA A C 1
ATOM 1827 O O . ALA A 1 247 ? -8.596 11.793 12.824 1.00 97.38 247 ALA A O 1
ATOM 1828 N N . VAL A 1 248 ? -6.674 12.881 12.415 1.00 97.56 248 VAL A N 1
ATOM 1829 C CA . VAL A 1 248 ? -6.622 13.579 13.713 1.00 97.56 248 VAL A CA 1
ATOM 1830 C C . VAL A 1 248 ? -7.854 14.464 13.909 1.00 97.56 248 VAL A C 1
ATOM 1832 O O . VAL A 1 248 ? -8.487 14.404 14.965 1.00 97.56 248 VAL A O 1
ATOM 1835 N N . LYS A 1 249 ? -8.218 15.260 12.894 1.00 97.75 249 LYS A N 1
ATOM 1836 C CA . LYS A 1 249 ? -9.400 16.134 12.933 1.00 97.75 249 LYS A CA 1
ATOM 1837 C C . LYS A 1 249 ? -10.675 15.326 13.191 1.00 97.75 249 LYS A C 1
ATOM 1839 O O . LYS A 1 249 ? -11.380 15.610 14.156 1.00 97.75 249 LYS A O 1
ATOM 1844 N N . ARG A 1 250 ? -10.943 14.301 12.373 1.00 97.50 250 ARG A N 1
ATOM 1845 C CA . ARG A 1 250 ? -12.148 13.457 12.487 1.00 97.50 250 ARG A CA 1
ATOM 1846 C C . ARG A 1 250 ? -12.187 12.681 13.803 1.00 97.50 250 ARG A C 1
ATOM 1848 O O . ARG A 1 250 ? -13.229 12.617 14.445 1.00 97.50 250 ARG A O 1
ATOM 1855 N N . LEU A 1 251 ? -11.049 12.161 14.259 1.00 97.81 251 LEU A N 1
ATOM 1856 C CA . LEU A 1 251 ? -10.965 11.441 15.525 1.00 97.81 251 LEU A CA 1
ATOM 1857 C C . LEU A 1 251 ? -11.246 12.347 16.732 1.00 97.81 251 LEU A C 1
ATOM 1859 O O . LEU A 1 251 ? -11.951 11.926 17.644 1.00 97.81 251 LEU A O 1
ATOM 1863 N N . ARG A 1 252 ? -10.735 13.586 16.749 1.00 98.31 252 ARG A N 1
ATOM 1864 C CA . ARG A 1 252 ? -11.048 14.559 17.812 1.00 98.31 252 ARG A CA 1
ATOM 1865 C C . ARG A 1 252 ? -12.541 14.877 17.865 1.00 98.31 252 ARG A C 1
ATOM 1867 O O . ARG A 1 252 ? -13.107 14.888 18.954 1.00 98.31 252 ARG A O 1
ATOM 1874 N N . THR A 1 253 ? -13.172 15.075 16.707 1.00 98.44 253 THR A N 1
ATOM 1875 C CA . THR A 1 253 ? -14.630 15.241 16.610 1.00 98.44 253 THR A CA 1
ATOM 1876 C C . THR A 1 253 ? -15.363 14.023 17.174 1.00 98.44 253 THR A C 1
ATOM 1878 O O . THR A 1 253 ? -16.224 14.182 18.035 1.00 98.44 253 THR A O 1
ATOM 1881 N N . ALA A 1 254 ? -14.969 12.812 16.774 1.00 98.44 254 ALA A N 1
ATOM 1882 C CA . ALA A 1 254 ? -15.595 11.576 17.237 1.00 98.44 254 ALA A CA 1
ATOM 1883 C C . ALA A 1 254 ? -15.439 11.351 18.753 1.00 98.44 254 ALA A C 1
ATOM 1885 O O . ALA A 1 254 ? -16.377 10.897 19.406 1.00 98.44 254 ALA A O 1
ATOM 1886 N N . VAL A 1 255 ? -14.279 11.689 19.336 1.00 98.62 255 VAL A N 1
ATOM 1887 C CA . VAL A 1 255 ? -14.072 11.638 20.795 1.00 98.62 255 VAL A CA 1
ATOM 1888 C C . VAL A 1 255 ? -15.018 12.608 21.501 1.00 98.62 255 VAL A C 1
ATOM 1890 O O . VAL A 1 255 ? -15.723 12.185 22.413 1.00 98.62 255 VAL A O 1
ATOM 1893 N N . ALA A 1 256 ? -15.092 13.864 21.049 1.00 98.56 256 ALA A N 1
ATOM 1894 C CA . ALA A 1 256 ? -15.972 14.867 21.647 1.00 98.56 256 ALA A CA 1
ATOM 1895 C C . ALA A 1 256 ? -17.452 14.449 21.586 1.00 98.56 256 ALA A C 1
ATOM 1897 O O . ALA A 1 256 ? -18.152 14.509 22.594 1.00 98.56 256 ALA A O 1
ATOM 1898 N N . GLN A 1 257 ? -17.912 13.946 20.437 1.00 98.44 257 GLN A N 1
ATOM 1899 C CA . GLN A 1 257 ? -19.282 13.447 20.271 1.00 98.44 257 GLN A CA 1
ATOM 1900 C C . GLN A 1 257 ? -19.577 12.237 21.163 1.00 98.44 257 GLN A C 1
ATOM 1902 O O . GLN A 1 257 ? -20.660 12.131 21.739 1.00 98.44 257 GLN A O 1
ATOM 1907 N N . ALA A 1 258 ? -18.625 11.312 21.291 1.00 98.31 258 ALA A N 1
ATOM 1908 C CA . ALA A 1 258 ? -18.788 10.141 22.139 1.00 98.31 258 ALA A CA 1
ATOM 1909 C C . ALA A 1 258 ? -18.836 10.508 23.632 1.00 98.31 258 ALA A C 1
ATOM 1911 O O . ALA A 1 258 ? -19.592 9.886 24.376 1.00 98.31 258 ALA A O 1
ATOM 1912 N N . GLU A 1 259 ? -18.080 11.518 24.072 1.00 97.88 259 GLU A N 1
ATOM 1913 C CA . GLU A 1 259 ? -18.169 12.060 25.434 1.00 97.88 259 GLU A CA 1
ATOM 1914 C C . GLU A 1 259 ? -19.508 12.776 25.672 1.00 97.88 259 GLU A C 1
ATOM 1916 O O . GLU A 1 259 ? -20.185 12.489 26.658 1.00 97.88 259 GLU A O 1
ATOM 1921 N N . GLU A 1 260 ? -19.941 13.639 24.748 1.00 97.44 260 GLU A N 1
ATOM 1922 C CA . GLU A 1 260 ? -21.216 14.369 24.840 1.00 97.44 260 GLU A CA 1
ATOM 1923 C C . GLU A 1 260 ? -22.424 13.425 24.926 1.00 97.44 260 GLU A C 1
ATOM 1925 O O . GLU A 1 260 ? -23.363 13.657 25.690 1.00 97.44 260 GLU A O 1
ATOM 1930 N N . ARG A 1 261 ? -22.396 12.327 24.165 1.00 96.62 261 ARG A N 1
ATOM 1931 C CA . ARG A 1 261 ? -23.469 11.326 24.130 1.00 96.62 261 ARG A CA 1
ATOM 1932 C C . ARG A 1 261 ? -23.343 10.238 25.210 1.00 96.62 261 ARG A C 1
ATOM 1934 O O . ARG A 1 261 ? -24.196 9.355 25.267 1.00 96.62 261 ARG A O 1
ATOM 1941 N N . GLY A 1 262 ? -22.313 10.277 26.061 1.00 96.62 262 GLY A N 1
ATOM 1942 C CA . GLY A 1 262 ? -22.130 9.328 27.170 1.00 96.62 262 GLY A CA 1
ATOM 1943 C C . GLY A 1 262 ? -21.635 7.928 26.774 1.00 96.62 262 GLY A C 1
ATOM 1944 O O . GLY A 1 262 ? -21.839 6.967 27.521 1.00 96.62 262 GLY A O 1
ATOM 1945 N N . PHE A 1 263 ? -20.988 7.798 25.611 1.00 97.62 263 PHE A N 1
ATOM 1946 C CA . PHE A 1 263 ? -20.294 6.581 25.158 1.00 97.62 263 PHE A CA 1
ATOM 1947 C C . PHE A 1 263 ? -18.819 6.532 25.587 1.00 97.62 263 PHE A C 1
ATOM 1949 O O . PHE A 1 263 ? -18.205 5.465 25.584 1.00 97.62 263 PHE A O 1
ATOM 1956 N N . LEU A 1 264 ? -18.256 7.684 25.949 1.00 98.06 264 LEU A N 1
ATOM 1957 C CA . LEU A 1 264 ? -16.961 7.868 26.601 1.00 98.06 264 LEU A CA 1
ATOM 1958 C C . LEU A 1 264 ? -17.138 8.816 27.793 1.00 98.06 264 LEU A C 1
ATOM 1960 O O . LEU A 1 264 ? -18.178 9.450 27.951 1.00 98.06 264 LEU A O 1
ATOM 1964 N N . GLY A 1 265 ? -16.114 8.926 28.632 1.00 97.19 265 GLY A N 1
ATOM 1965 C CA . GLY A 1 265 ? -16.134 9.777 29.814 1.00 97.19 265 GLY A CA 1
ATOM 1966 C C . GLY A 1 265 ? -16.427 8.983 31.081 1.00 97.19 265 GLY A C 1
ATOM 1967 O O . GLY A 1 265 ? -15.845 7.919 31.294 1.00 97.19 265 GLY A O 1
ATOM 1968 N N . SER A 1 266 ? -17.268 9.534 31.952 1.00 96.81 266 SER A N 1
ATOM 1969 C CA . SER A 1 266 ? -17.595 8.935 33.249 1.00 96.81 266 SER A CA 1
ATOM 1970 C C . SER A 1 266 ? -18.995 8.327 33.240 1.00 96.81 266 SER A C 1
ATOM 1972 O O . SER A 1 266 ? -19.922 8.921 32.697 1.00 96.81 266 SER A O 1
ATOM 1974 N N . GLY A 1 267 ? -19.141 7.158 33.859 1.00 95.38 267 GLY A N 1
ATOM 1975 C CA . GLY A 1 267 ? -20.387 6.410 33.956 1.00 95.38 267 GLY A CA 1
ATOM 1976 C C . GLY A 1 267 ? -20.981 6.064 32.595 1.00 95.38 267 GLY A C 1
ATOM 1977 O O . GLY A 1 267 ? -22.135 6.396 32.331 1.00 95.38 267 GLY A O 1
ATOM 1978 N N . ILE A 1 268 ? -20.202 5.424 31.715 1.00 97.25 268 ILE A N 1
ATOM 1979 C CA . ILE A 1 268 ? -20.623 5.106 30.340 1.00 97.25 268 ILE A CA 1
ATOM 1980 C C . ILE A 1 268 ? -21.928 4.299 30.378 1.00 97.25 268 ILE A C 1
ATOM 1982 O O . ILE A 1 268 ? -22.001 3.283 31.072 1.00 97.25 268 ILE A O 1
ATOM 1986 N N . PHE A 1 269 ? -22.966 4.752 29.666 1.00 95.31 269 PHE A N 1
ATOM 1987 C CA . PHE A 1 269 ? -24.339 4.211 29.738 1.00 95.31 269 PHE A CA 1
ATOM 1988 C C . PHE A 1 269 ? -24.980 4.170 31.144 1.00 95.31 269 PHE A C 1
ATOM 1990 O O . PHE A 1 269 ? -25.885 3.373 31.390 1.00 95.31 269 PHE A O 1
ATOM 1997 N N . GLY A 1 270 ? -24.508 4.977 32.094 1.00 93.19 270 GLY A N 1
ATOM 1998 C CA . GLY A 1 270 ? -24.902 4.885 33.504 1.00 93.19 270 GLY A CA 1
ATOM 1999 C C . GLY A 1 270 ? -24.312 3.673 34.240 1.00 93.19 270 GLY A C 1
ATOM 2000 O O . GLY A 1 270 ? -24.775 3.333 35.327 1.00 93.19 270 GLY A O 1
ATOM 2001 N N . SER A 1 271 ? -23.312 3.000 33.660 1.00 95.62 271 SER A N 1
ATOM 2002 C CA . SER A 1 271 ? -22.560 1.930 34.326 1.00 95.62 271 SER A CA 1
ATOM 2003 C C . SER A 1 271 ? -21.550 2.491 35.338 1.00 95.62 271 SER A C 1
ATOM 2005 O O . SER A 1 271 ? -21.367 3.699 35.460 1.00 95.62 271 SER A O 1
ATOM 2007 N N . SER A 1 272 ? -20.849 1.613 36.060 1.00 94.25 272 SER A N 1
ATOM 2008 C CA . SER A 1 272 ? -19.738 2.000 36.943 1.00 94.25 272 SER A CA 1
ATOM 2009 C C . SER A 1 272 ? -18.395 2.154 36.214 1.00 94.25 272 SER A C 1
ATOM 2011 O O . SER A 1 272 ? -17.362 2.276 36.871 1.00 94.25 272 SER A O 1
ATOM 2013 N N . PHE A 1 273 ? -18.370 2.032 34.883 1.00 97.44 273 PHE A N 1
ATOM 2014 C CA . PHE A 1 273 ? -17.144 2.076 34.094 1.00 97.44 273 PHE A CA 1
ATOM 2015 C C . PHE A 1 273 ? -16.908 3.472 33.513 1.00 97.44 273 PHE A C 1
ATOM 2017 O O . PHE A 1 273 ? -17.753 4.020 32.802 1.00 97.44 273 PHE A O 1
ATOM 2024 N N . ASP A 1 274 ? -15.717 3.998 33.785 1.00 98.00 274 ASP A N 1
ATOM 2025 C CA . ASP A 1 274 ? -15.217 5.254 33.242 1.00 98.00 274 ASP A CA 1
ATOM 2026 C C . ASP A 1 274 ? -14.129 4.960 32.212 1.00 98.00 274 ASP A C 1
ATOM 2028 O O . ASP A 1 274 ? -13.219 4.172 32.477 1.00 98.00 274 ASP A O 1
ATOM 2032 N N . PHE A 1 275 ? -14.173 5.636 31.066 1.00 98.50 275 PHE A N 1
ATOM 2033 C CA . PHE A 1 275 ? -13.117 5.550 30.067 1.00 98.50 275 PHE A CA 1
ATOM 2034 C C . PHE A 1 275 ? -12.959 6.853 29.290 1.00 98.50 275 PHE A C 1
ATOM 2036 O O . PHE A 1 275 ? -13.839 7.250 28.528 1.00 98.50 275 PHE A O 1
ATOM 2043 N N . ARG A 1 276 ? -11.813 7.515 29.460 1.00 98.38 276 ARG A N 1
ATOM 2044 C CA . ARG A 1 276 ? -11.472 8.765 28.761 1.00 98.38 276 ARG A CA 1
ATOM 2045 C C . ARG A 1 276 ? -10.425 8.510 27.694 1.00 98.38 276 ARG A C 1
ATOM 2047 O O . ARG A 1 276 ? -9.508 7.726 27.925 1.00 98.38 276 ARG A O 1
ATOM 2054 N N . VAL A 1 277 ? -10.518 9.198 26.561 1.00 98.62 277 VAL A N 1
ATOM 2055 C CA . VAL A 1 277 ? -9.589 9.017 25.438 1.00 98.62 277 VAL A CA 1
ATOM 2056 C C . VAL A 1 277 ? -8.837 10.309 25.149 1.00 98.62 277 VAL A C 1
ATOM 2058 O O . VAL A 1 277 ? -9.435 11.372 25.042 1.00 98.62 277 VAL A O 1
ATOM 2061 N N . GLN A 1 278 ? -7.518 10.214 24.991 1.00 98.19 278 GLN A N 1
ATOM 2062 C CA . GLN A 1 278 ? -6.667 11.324 24.563 1.00 98.19 278 GLN A CA 1
ATOM 2063 C C . GLN A 1 278 ? -6.070 11.037 23.186 1.00 98.19 278 GLN A C 1
ATOM 2065 O O . GLN A 1 278 ? -5.459 9.989 22.969 1.00 98.19 278 GLN A O 1
ATOM 2070 N N . VAL A 1 279 ? -6.227 11.978 22.255 1.00 98.12 279 VAL A N 1
ATOM 2071 C CA . VAL A 1 279 ? -5.600 11.909 20.929 1.00 98.12 279 VAL A CA 1
ATOM 2072 C C . VAL A 1 279 ? -4.227 12.570 20.997 1.00 98.12 279 VAL A C 1
ATOM 2074 O O . VAL A 1 279 ? -4.129 13.766 21.272 1.00 98.12 279 VAL A O 1
ATOM 2077 N N . MET A 1 280 ? -3.183 11.787 20.738 1.00 96.75 280 MET A N 1
ATOM 2078 C CA . MET A 1 280 ? -1.790 12.226 20.720 1.00 96.75 280 MET A CA 1
ATOM 2079 C C . MET A 1 280 ? -1.294 12.258 19.281 1.00 96.75 280 MET A C 1
ATOM 2081 O O . MET A 1 280 ? -1.354 11.247 18.584 1.00 96.75 280 MET A O 1
ATOM 2085 N N . GLU A 1 281 ? -0.785 13.407 18.853 1.00 95.56 281 GLU A N 1
ATOM 2086 C CA . GLU A 1 281 ? -0.143 13.550 17.549 1.00 95.56 281 GLU A CA 1
ATOM 2087 C C . GLU A 1 281 ? 1.341 13.183 17.664 1.00 95.56 281 GLU A C 1
ATOM 2089 O O . GLU A 1 281 ? 2.032 13.604 18.596 1.00 95.56 281 GLU A O 1
ATOM 2094 N N . GLY A 1 282 ? 1.823 12.364 16.732 1.00 93.44 282 GLY A N 1
ATOM 2095 C CA . GLY A 1 282 ? 3.232 12.028 16.599 1.00 93.44 282 GLY A CA 1
ATOM 2096 C C . GLY A 1 282 ? 4.059 13.197 16.063 1.00 93.44 282 GLY A C 1
ATOM 2097 O O . GLY A 1 282 ? 3.557 14.290 15.820 1.00 93.44 282 GLY A O 1
ATOM 2098 N N . ALA A 1 283 ? 5.352 12.953 15.854 1.00 92.75 283 ALA A N 1
ATOM 2099 C CA . ALA A 1 283 ? 6.303 13.970 15.393 1.00 92.75 283 ALA A CA 1
ATOM 2100 C C . ALA A 1 283 ? 7.122 13.513 14.169 1.00 92.75 283 ALA A C 1
ATOM 2102 O O . ALA A 1 283 ? 8.277 13.905 14.022 1.00 92.75 283 ALA A O 1
ATOM 2103 N N . GLY A 1 284 ? 6.534 12.658 13.319 1.00 88.50 284 GLY A N 1
ATOM 2104 C CA . GLY A 1 284 ? 7.130 12.216 12.049 1.00 88.50 284 GLY A CA 1
ATOM 2105 C C . GLY A 1 284 ? 8.307 11.248 12.198 1.00 88.50 284 GLY A C 1
ATOM 2106 O O . GLY A 1 284 ? 9.318 11.415 11.528 1.00 88.50 284 GLY A O 1
ATOM 2107 N N . ALA A 1 285 ? 8.214 10.270 13.105 1.00 91.44 285 ALA A N 1
ATOM 2108 C CA . ALA A 1 285 ? 9.265 9.273 13.314 1.00 91.44 285 ALA A CA 1
ATOM 2109 C C . ALA A 1 285 ? 8.694 7.856 13.191 1.00 91.44 285 ALA A C 1
ATOM 2111 O O . ALA A 1 285 ? 8.002 7.406 14.100 1.00 91.44 285 ALA A O 1
ATOM 2112 N N . PHE A 1 286 ? 9.048 7.123 12.132 1.00 90.62 286 PHE A N 1
ATOM 2113 C CA . PHE A 1 286 ? 8.543 5.766 11.854 1.00 90.62 286 PHE A CA 1
ATOM 2114 C C . PHE A 1 286 ? 8.819 4.773 12.990 1.00 90.62 286 PHE A C 1
ATOM 2116 O O . PHE A 1 286 ? 8.047 3.850 13.250 1.00 90.62 286 PHE A O 1
ATOM 2123 N N . VAL A 1 287 ? 9.931 4.958 13.710 1.00 92.81 287 VAL A N 1
ATOM 2124 C CA . VAL A 1 287 ? 10.270 4.114 14.862 1.00 92.81 287 VAL A CA 1
ATOM 2125 C C . VAL A 1 287 ? 9.240 4.201 15.992 1.00 92.81 287 VAL A C 1
ATOM 2127 O O . VAL A 1 287 ? 9.159 3.267 16.788 1.00 92.81 287 VAL A O 1
ATOM 2130 N N . CYS A 1 288 ? 8.437 5.269 16.064 1.00 94.25 288 CYS A N 1
ATOM 2131 C CA . CYS A 1 288 ? 7.351 5.397 17.036 1.00 94.25 288 CYS A CA 1
ATOM 2132 C C . CYS A 1 288 ? 6.192 4.424 16.781 1.00 94.25 288 CYS A C 1
ATOM 2134 O O . CYS A 1 288 ? 5.380 4.245 17.680 1.00 94.25 288 CYS A O 1
ATOM 2136 N N . GLY A 1 289 ? 6.160 3.709 15.654 1.00 91.44 289 GLY A N 1
ATOM 2137 C CA . GLY A 1 289 ? 5.281 2.558 15.463 1.00 91.44 289 GLY A CA 1
ATOM 2138 C C . GLY A 1 289 ? 5.682 1.352 16.319 1.00 91.44 289 GLY A C 1
ATOM 2139 O O . GLY A 1 289 ? 4.859 0.473 16.586 1.00 91.44 289 GLY A O 1
ATOM 2140 N N . GLU A 1 290 ? 6.927 1.306 16.809 1.00 92.94 290 GLU A N 1
ATOM 2141 C CA . GLU A 1 290 ? 7.385 0.306 17.773 1.00 92.94 290 GLU A CA 1
ATOM 2142 C C . GLU A 1 290 ? 6.787 0.576 19.160 1.00 92.94 290 GLU A C 1
ATOM 2144 O O . GLU A 1 290 ? 6.818 1.695 19.665 1.00 92.94 290 GLU A O 1
ATOM 2149 N N . GLU A 1 291 ? 6.269 -0.469 19.809 1.00 91.62 291 GLU A N 1
ATOM 2150 C CA . GLU A 1 291 ? 5.442 -0.336 21.012 1.00 91.62 291 GLU A CA 1
ATOM 2151 C C . GLU A 1 291 ? 6.082 0.477 22.149 1.00 91.62 291 GLU A C 1
ATOM 2153 O O . GLU A 1 291 ? 5.418 1.315 22.749 1.00 91.62 291 GLU A O 1
ATOM 2158 N N . THR A 1 292 ? 7.363 0.276 22.458 1.00 94.19 292 THR A N 1
ATOM 2159 C CA . THR A 1 292 ? 8.022 0.988 23.564 1.00 94.19 292 THR A CA 1
ATOM 2160 C C . THR A 1 292 ? 8.516 2.378 23.168 1.00 94.19 292 THR A C 1
ATOM 2162 O O . THR A 1 292 ? 8.552 3.271 24.020 1.00 94.19 292 THR A O 1
ATOM 2165 N N . ALA A 1 293 ? 8.867 2.581 21.896 1.00 95.50 293 ALA A N 1
ATOM 2166 C CA . ALA A 1 293 ? 9.165 3.901 21.347 1.00 95.50 293 ALA A CA 1
ATOM 2167 C C . ALA A 1 293 ? 7.918 4.798 21.340 1.00 95.50 293 ALA A C 1
ATOM 2169 O O . ALA A 1 293 ? 8.006 5.949 21.767 1.00 95.50 293 ALA A O 1
ATOM 2170 N N . LEU A 1 294 ? 6.760 4.244 20.965 1.00 96.56 294 LEU A N 1
ATOM 2171 C CA . LEU A 1 294 ? 5.459 4.909 21.024 1.00 96.56 294 LEU A CA 1
ATOM 2172 C C . LEU A 1 294 ? 5.175 5.435 22.431 1.00 96.56 294 LEU A C 1
ATOM 2174 O O . LEU A 1 294 ? 4.896 6.617 22.622 1.00 96.56 294 LEU A O 1
ATOM 2178 N N . LEU A 1 295 ? 5.304 4.567 23.441 1.00 96.69 295 LEU A N 1
ATOM 2179 C CA . LEU A 1 295 ? 5.092 4.954 24.837 1.00 96.69 295 LEU A CA 1
ATOM 2180 C C . LEU A 1 295 ? 6.064 6.047 25.281 1.00 96.69 295 LEU A C 1
ATOM 2182 O O . LEU A 1 295 ? 5.661 6.978 25.970 1.00 96.69 295 LEU A O 1
ATOM 2186 N N . ALA A 1 296 ? 7.336 5.966 24.878 1.00 95.50 296 ALA A N 1
ATOM 2187 C CA . ALA A 1 296 ? 8.299 7.023 25.168 1.00 95.50 296 ALA A CA 1
ATOM 2188 C C . ALA A 1 296 ? 7.874 8.362 24.543 1.00 95.50 296 ALA A C 1
ATOM 2190 O O . ALA A 1 296 ? 7.990 9.388 25.209 1.00 95.50 296 ALA A O 1
ATOM 2191 N N . SER A 1 297 ? 7.333 8.348 23.321 1.00 96.50 297 SER A N 1
ATOM 2192 C CA . SER A 1 297 ? 6.802 9.550 22.672 1.00 96.50 297 SER A CA 1
ATOM 2193 C C . SER A 1 297 ? 5.591 10.124 23.411 1.00 96.50 297 SER A C 1
ATOM 2195 O O . SER A 1 297 ? 5.533 11.338 23.586 1.00 96.50 297 SER A O 1
ATOM 2197 N N . ILE A 1 298 ? 4.658 9.287 23.887 1.00 96.31 298 ILE A N 1
ATOM 2198 C CA . ILE A 1 298 ? 3.520 9.740 24.714 1.00 96.31 298 ILE A CA 1
ATOM 2199 C C . ILE A 1 298 ? 4.018 10.384 26.018 1.00 96.31 298 ILE A C 1
ATOM 2201 O O . ILE A 1 298 ? 3.462 11.378 26.471 1.00 96.31 298 ILE A O 1
ATOM 2205 N N . GLU A 1 299 ? 5.102 9.868 26.604 1.00 95.62 299 GLU A N 1
ATOM 2206 C CA . GLU A 1 299 ? 5.745 10.441 27.797 1.00 95.62 299 GLU A CA 1
ATOM 2207 C C . GLU A 1 299 ? 6.545 11.732 27.521 1.00 95.62 299 GLU A C 1
ATOM 2209 O O . GLU A 1 299 ? 7.243 12.213 28.416 1.00 95.62 299 GLU A O 1
ATOM 2214 N N . GLY A 1 300 ? 6.516 12.271 26.296 1.00 94.56 300 GLY A N 1
ATOM 2215 C CA . GLY A 1 300 ? 7.292 13.454 25.907 1.00 94.56 300 GLY A CA 1
ATOM 2216 C C . GLY A 1 300 ? 8.799 13.199 25.786 1.00 94.56 300 GLY A C 1
ATOM 2217 O O . GLY A 1 300 ? 9.599 14.134 25.812 1.00 94.56 300 GLY A O 1
ATOM 2218 N N . LYS A 1 301 ? 9.219 11.934 25.679 1.00 94.81 301 LYS A N 1
ATOM 2219 C CA . LYS A 1 301 ? 10.619 11.529 25.488 1.00 94.81 301 LYS A CA 1
ATOM 2220 C C . LYS A 1 301 ? 10.878 11.212 24.016 1.00 94.81 301 LYS A C 1
ATOM 2222 O O . LYS A 1 301 ? 9.968 10.979 23.228 1.00 94.81 301 LYS A O 1
ATOM 2227 N N . ARG A 1 302 ? 12.157 11.122 23.645 1.00 94.31 302 ARG A N 1
ATOM 2228 C CA . ARG A 1 302 ? 12.555 10.620 22.319 1.00 94.31 302 ARG A CA 1
ATOM 2229 C C . ARG A 1 302 ? 12.066 9.176 22.135 1.00 94.31 302 ARG A C 1
ATOM 2231 O O . ARG A 1 302 ? 12.301 8.343 23.013 1.00 94.31 302 ARG A O 1
ATOM 2238 N N . GLY A 1 303 ? 11.456 8.885 20.984 1.00 93.81 303 GLY A N 1
ATOM 2239 C CA . GLY A 1 303 ? 10.927 7.569 20.603 1.00 93.81 303 GLY A CA 1
ATOM 2240 C C . GLY A 1 303 ? 12.019 6.523 20.371 1.00 93.81 303 GLY A C 1
ATOM 2241 O O . GLY A 1 303 ? 12.335 6.167 19.243 1.00 93.81 303 GLY A O 1
ATOM 2242 N N . MET A 1 304 ? 12.641 6.043 21.447 1.00 93.31 304 MET A N 1
ATOM 2243 C CA . MET A 1 304 ? 13.654 4.993 21.392 1.00 93.31 304 MET A CA 1
ATOM 2244 C C . MET A 1 304 ? 13.141 3.713 22.053 1.00 93.31 304 MET A C 1
ATOM 2246 O O . MET A 1 304 ? 12.792 3.760 23.239 1.00 93.31 304 MET A O 1
ATOM 2250 N N . PRO A 1 305 ? 13.192 2.560 21.360 1.00 92.75 305 PRO A N 1
ATOM 2251 C CA . PRO A 1 305 ? 12.776 1.293 21.936 1.00 92.75 305 PRO A CA 1
ATOM 2252 C C . PRO A 1 305 ? 13.517 0.948 23.234 1.00 92.75 305 PRO A C 1
ATOM 2254 O O . PRO A 1 305 ? 14.713 1.238 23.402 1.00 92.75 305 PRO A O 1
ATOM 2257 N N . ARG A 1 306 ? 12.818 0.309 24.169 1.00 89.81 306 ARG A N 1
ATOM 2258 C CA . ARG A 1 306 ? 13.341 -0.152 25.462 1.00 89.81 306 ARG A CA 1
ATOM 2259 C C . ARG A 1 306 ? 13.632 -1.661 25.397 1.00 89.81 306 ARG A C 1
ATOM 2261 O O . ARG A 1 306 ? 12.903 -2.385 24.723 1.00 89.81 306 ARG A O 1
ATOM 2268 N N . PRO A 1 307 ? 14.694 -2.152 26.067 1.00 87.50 307 PRO A N 1
ATOM 2269 C CA . PRO A 1 307 ? 14.896 -3.589 26.231 1.00 87.50 307 PRO A CA 1
ATOM 2270 C C . PRO A 1 307 ? 13.672 -4.234 26.894 1.00 87.50 307 PRO A C 1
ATOM 2272 O O . PRO A 1 307 ? 13.063 -3.634 27.778 1.00 87.50 307 PRO A O 1
ATOM 2275 N N . ARG A 1 308 ? 13.333 -5.451 26.467 1.00 86.62 308 ARG A N 1
ATOM 2276 C CA . ARG A 1 308 ? 12.285 -6.286 27.067 1.00 86.62 308 ARG A CA 1
ATOM 2277 C C . ARG A 1 308 ? 12.947 -7.569 27.576 1.00 86.62 308 ARG A C 1
ATOM 2279 O O . ARG A 1 308 ? 13.761 -8.119 26.830 1.00 86.62 308 ARG A O 1
ATOM 2286 N N . PRO A 1 309 ? 12.610 -8.070 28.779 1.00 86.31 309 PRO A N 1
ATOM 2287 C CA . PRO A 1 309 ? 11.630 -7.550 29.750 1.00 86.31 309 PRO A CA 1
ATOM 2288 C C . PRO A 1 309 ? 12.069 -6.258 30.490 1.00 86.31 309 PRO A C 1
ATOM 2290 O O . PRO A 1 309 ? 13.262 -5.954 30.499 1.00 86.31 309 PRO A O 1
ATOM 2293 N N . PRO A 1 310 ? 11.127 -5.521 31.132 1.00 89.75 310 PRO A N 1
ATOM 2294 C CA . PRO A 1 310 ? 9.688 -5.811 31.233 1.00 89.75 310 PRO A CA 1
ATOM 2295 C C . PRO A 1 310 ? 8.916 -5.488 29.944 1.00 89.75 310 PRO A C 1
ATOM 2297 O O . PRO A 1 310 ? 9.294 -4.606 29.177 1.00 89.75 310 PRO A O 1
ATOM 2300 N N . PHE A 1 311 ? 7.825 -6.218 29.696 1.00 93.25 311 PHE A N 1
ATOM 2301 C CA . PHE A 1 311 ? 6.926 -5.941 28.567 1.00 93.25 311 PHE A CA 1
ATOM 2302 C C . PHE A 1 311 ? 5.923 -4.828 28.919 1.00 93.25 311 PHE A C 1
ATOM 2304 O O . PHE A 1 311 ? 5.535 -4.728 30.086 1.00 93.25 311 PHE A O 1
ATOM 2311 N N . PRO A 1 312 ? 5.407 -4.058 27.936 1.00 94.50 312 PRO A N 1
ATOM 2312 C CA . PRO A 1 312 ? 4.435 -2.988 28.192 1.00 94.50 312 PRO A CA 1
ATOM 2313 C C . PRO A 1 312 ? 3.196 -3.430 28.977 1.00 94.50 312 PRO A C 1
ATOM 2315 O O . PRO A 1 312 ? 2.718 -2.696 29.840 1.00 94.50 312 PRO A O 1
ATOM 2318 N N . ALA A 1 313 ? 2.723 -4.660 28.741 1.00 94.75 313 ALA A N 1
ATOM 2319 C CA . ALA A 1 313 ? 1.581 -5.231 29.453 1.00 94.75 313 ALA A CA 1
ATOM 2320 C C . ALA A 1 313 ? 1.811 -5.359 30.970 1.00 94.75 313 ALA A C 1
ATOM 2322 O O . ALA A 1 313 ? 0.847 -5.407 31.719 1.00 94.75 313 ALA A O 1
ATOM 2323 N N . GLN A 1 314 ? 3.068 -5.386 31.423 1.00 93.38 314 GLN A N 1
ATOM 2324 C CA . GLN A 1 314 ? 3.446 -5.402 32.838 1.00 93.38 314 GLN A CA 1
ATOM 2325 C C . GLN A 1 314 ? 3.870 -4.010 33.319 1.00 93.38 314 GLN A C 1
ATOM 2327 O O . GLN A 1 314 ? 3.452 -3.564 34.382 1.00 93.38 314 GLN A O 1
ATOM 2332 N N . SER A 1 315 ? 4.705 -3.320 32.539 1.00 94.62 315 SER A N 1
ATOM 2333 C CA . SER A 1 315 ? 5.204 -1.983 32.856 1.00 94.62 315 SER A CA 1
ATOM 2334 C C . SER A 1 315 ? 5.448 -1.199 31.566 1.00 94.62 315 SER A C 1
ATOM 2336 O O . SER A 1 315 ? 6.452 -1.384 30.879 1.00 94.62 315 SER A O 1
ATOM 2338 N N . GLY A 1 316 ? 4.482 -0.355 31.213 1.00 95.69 316 GLY A N 1
ATOM 2339 C CA . GLY A 1 316 ? 4.472 0.487 30.023 1.00 95.69 316 GLY A CA 1
ATOM 2340 C C . GLY A 1 316 ? 4.456 1.971 30.380 1.00 95.69 316 GLY A C 1
ATOM 2341 O O . GLY A 1 316 ? 5.429 2.485 30.938 1.00 95.69 316 GLY A O 1
ATOM 2342 N N . LEU A 1 317 ? 3.368 2.663 30.032 1.00 95.31 317 LEU A N 1
ATOM 2343 C CA . LEU A 1 317 ? 3.224 4.109 30.187 1.00 95.31 317 LEU A CA 1
ATOM 2344 C C . LEU A 1 317 ? 3.306 4.511 31.662 1.00 95.31 317 LEU A C 1
ATOM 2346 O O . LEU A 1 317 ? 2.542 4.015 32.492 1.00 95.31 317 LEU A O 1
ATOM 2350 N N . GLY A 1 318 ? 4.266 5.373 32.011 1.00 93.75 318 GLY A N 1
ATOM 2351 C CA . GLY A 1 318 ? 4.488 5.778 33.404 1.00 93.75 318 GLY A CA 1
ATOM 2352 C C . GLY A 1 318 ? 4.811 4.600 34.336 1.00 93.75 318 GLY A C 1
ATOM 2353 O O . GLY A 1 318 ? 4.529 4.655 35.534 1.00 93.75 318 GLY A O 1
ATOM 2354 N N . GLY A 1 319 ? 5.339 3.503 33.782 1.00 94.56 319 GLY A N 1
ATOM 2355 C CA . GLY A 1 319 ? 5.619 2.261 34.502 1.00 94.56 319 GLY A CA 1
ATOM 2356 C C . GLY A 1 319 ? 4.383 1.425 34.852 1.00 94.56 319 GLY A C 1
ATOM 2357 O O . GLY A 1 319 ? 4.519 0.447 35.588 1.00 94.56 319 GLY A O 1
ATOM 2358 N N . LYS A 1 320 ? 3.192 1.780 34.353 1.00 97.12 320 LYS A N 1
ATOM 2359 C CA . LYS A 1 320 ? 1.925 1.079 34.623 1.00 97.12 320 LYS A CA 1
ATOM 2360 C C . LYS A 1 320 ? 1.606 0.031 33.550 1.00 97.12 320 LYS A C 1
ATOM 2362 O O . LYS A 1 320 ? 2.021 0.215 32.402 1.00 97.12 320 LYS A O 1
ATOM 2367 N N . PRO A 1 321 ? 0.852 -1.038 33.870 1.00 97.69 321 PRO A N 1
ATOM 2368 C CA . PRO A 1 321 ? 0.388 -2.003 32.875 1.00 97.69 321 PRO A CA 1
ATOM 2369 C C . PRO A 1 321 ? -0.315 -1.304 31.709 1.00 97.69 321 PRO A C 1
ATOM 2371 O O . PRO A 1 321 ? -1.255 -0.532 31.903 1.00 97.69 321 PRO A O 1
ATOM 2374 N N . THR A 1 322 ? 0.188 -1.517 30.496 1.00 98.19 322 THR A N 1
ATOM 2375 C CA . THR A 1 322 ? -0.278 -0.807 29.304 1.00 98.19 322 THR A CA 1
ATOM 2376 C C . THR A 1 322 ? -0.412 -1.755 28.129 1.00 98.19 322 THR A C 1
ATOM 2378 O O . THR A 1 322 ? 0.543 -2.433 27.741 1.00 98.19 322 THR A O 1
ATOM 2381 N N . ILE A 1 323 ? -1.589 -1.769 27.515 1.00 97.69 323 ILE A N 1
ATOM 2382 C CA . ILE A 1 323 ? -1.816 -2.498 26.272 1.00 97.69 323 ILE A CA 1
ATOM 2383 C C . ILE A 1 323 ? -1.753 -1.560 25.090 1.00 97.69 323 ILE A C 1
ATOM 2385 O O . ILE A 1 323 ? -2.287 -0.462 25.120 1.00 97.69 323 ILE A O 1
ATOM 2389 N N . ILE A 1 324 ? -1.109 -2.042 24.031 1.00 97.88 324 ILE A N 1
ATOM 2390 C CA . ILE A 1 324 ? -0.984 -1.346 22.760 1.00 97.88 324 ILE A CA 1
ATOM 2391 C C . ILE A 1 324 ? -1.547 -2.266 21.682 1.00 97.88 324 ILE A C 1
ATOM 2393 O O . ILE A 1 324 ? -1.030 -3.374 21.488 1.00 97.88 324 ILE A O 1
ATOM 2397 N N . ASN A 1 325 ? -2.596 -1.828 20.994 1.00 98.06 325 ASN A N 1
ATOM 2398 C CA . ASN A 1 325 ? -3.191 -2.528 19.859 1.00 98.06 325 ASN A CA 1
ATOM 2399 C C . ASN A 1 325 ? -3.268 -1.602 18.643 1.00 98.06 325 ASN A C 1
ATOM 2401 O O . ASN A 1 325 ? -3.411 -0.394 18.779 1.00 98.06 325 ASN A O 1
ATOM 2405 N N . ASN A 1 326 ? -3.155 -2.180 17.451 1.00 97.12 326 ASN A N 1
ATOM 2406 C CA . ASN A 1 326 ? -3.281 -1.455 16.189 1.00 97.12 326 ASN A CA 1
ATOM 2407 C C . ASN A 1 326 ? -4.757 -1.131 15.870 1.00 97.12 326 ASN A C 1
ATOM 2409 O O . ASN A 1 326 ? -5.648 -1.883 16.277 1.00 97.12 326 ASN A O 1
ATOM 2413 N N . VAL A 1 327 ? -4.998 -0.072 15.089 1.00 98.00 327 VAL A N 1
ATOM 2414 C CA . VAL A 1 327 ? -6.331 0.389 14.645 1.00 98.00 327 VAL A CA 1
ATOM 2415 C C . VAL A 1 327 ? -7.194 -0.744 14.078 1.00 98.00 327 VAL A C 1
ATOM 2417 O O . VAL A 1 327 ? -8.310 -0.957 14.559 1.00 98.00 327 VAL A O 1
ATOM 2420 N N . LYS A 1 328 ? -6.685 -1.541 13.126 1.00 96.62 328 LYS A N 1
ATOM 2421 C CA . LYS A 1 328 ? -7.419 -2.689 12.547 1.00 96.62 328 LYS A CA 1
ATOM 2422 C C . LYS A 1 328 ? -7.793 -3.740 13.593 1.00 96.62 328 LYS A C 1
ATOM 2424 O O . LYS A 1 328 ? -8.852 -4.362 13.510 1.00 96.62 328 LYS A O 1
ATOM 2429 N N . THR A 1 329 ? -6.928 -3.934 14.593 1.00 97.75 329 THR A N 1
ATOM 2430 C CA . THR A 1 329 ? -7.185 -4.895 15.679 1.00 97.75 329 THR A CA 1
ATOM 2431 C C . THR A 1 329 ? -8.390 -4.445 16.496 1.00 97.75 329 THR A C 1
ATOM 2433 O O . THR A 1 329 ? -9.301 -5.235 16.707 1.00 97.75 329 THR A O 1
ATOM 2436 N N . LEU A 1 330 ? -8.421 -3.171 16.901 1.00 98.50 330 LEU A N 1
ATOM 2437 C CA . LEU A 1 330 ? -9.523 -2.604 17.682 1.00 98.50 330 LEU A CA 1
ATOM 2438 C C . LEU A 1 330 ? -10.819 -2.523 16.866 1.00 98.50 330 LEU A C 1
ATOM 2440 O O . LEU A 1 330 ? -11.872 -2.886 17.373 1.00 98.50 330 LEU A O 1
ATOM 2444 N N . SER A 1 331 ? -10.737 -2.172 15.581 1.00 97.62 331 SER A N 1
ATOM 2445 C CA . SER A 1 331 ? -11.897 -2.100 14.671 1.00 97.62 331 SER A CA 1
ATOM 2446 C C . SER A 1 331 ? -12.606 -3.447 14.468 1.00 97.62 331 SER A C 1
ATOM 2448 O O . SER A 1 331 ? -13.790 -3.485 14.119 1.00 97.62 331 SER A O 1
ATOM 2450 N N . SER A 1 332 ? -11.887 -4.553 14.691 1.00 97.75 332 SER A N 1
ATOM 2451 C CA . SER A 1 332 ? -12.414 -5.920 14.607 1.00 97.75 332 SER A CA 1
ATOM 2452 C C . SER A 1 332 ? -13.113 -6.373 15.896 1.00 97.75 332 SER A C 1
ATOM 2454 O O . SER A 1 332 ? -13.869 -7.338 15.863 1.00 97.75 332 SER A O 1
ATOM 2456 N N . VAL A 1 333 ? -12.901 -5.695 17.031 1.00 98.56 333 VAL A N 1
ATOM 2457 C CA . VAL A 1 333 ? -13.455 -6.107 18.335 1.00 98.56 333 VAL A CA 1
ATOM 2458 C C . VAL A 1 333 ? -14.984 -5.965 18.400 1.00 98.56 333 VAL A C 1
ATOM 2460 O O . VAL A 1 333 ? -15.626 -6.945 18.775 1.00 98.56 333 VAL A O 1
ATOM 2463 N N . PRO A 1 334 ? -15.612 -4.833 18.014 1.00 98.56 334 PRO A N 1
ATOM 2464 C CA . PRO A 1 334 ? -17.069 -4.703 18.082 1.00 98.56 334 PRO A CA 1
ATOM 2465 C C . PRO A 1 334 ? -17.851 -5.813 17.350 1.00 98.56 334 PRO A C 1
ATOM 2467 O O . PRO A 1 334 ? -18.724 -6.422 17.975 1.00 98.56 334 PRO A O 1
ATOM 2470 N N . PRO A 1 335 ? -17.545 -6.169 16.081 1.00 98.06 335 PRO A N 1
ATOM 2471 C CA . PRO A 1 335 ? -18.266 -7.248 15.409 1.00 98.06 335 PRO A CA 1
ATOM 2472 C C . PRO A 1 335 ? -18.024 -8.621 16.053 1.00 98.06 335 PRO A C 1
ATOM 2474 O O . PRO A 1 335 ? -18.958 -9.419 16.088 1.00 98.06 335 PRO A O 1
ATOM 2477 N N . ILE A 1 336 ? -16.832 -8.883 16.614 1.00 98.62 336 ILE A N 1
ATOM 2478 C CA . ILE A 1 336 ? -16.552 -10.113 17.378 1.00 98.62 336 ILE A CA 1
ATOM 2479 C C . ILE A 1 336 ? -17.468 -10.207 18.602 1.00 98.62 336 ILE A C 1
ATOM 2481 O O . ILE A 1 336 ? -18.078 -11.244 18.833 1.00 98.62 336 ILE A O 1
ATOM 2485 N N . ILE A 1 337 ? -17.620 -9.126 19.368 1.00 98.69 337 ILE A N 1
ATOM 2486 C CA . ILE A 1 337 ? -18.472 -9.127 20.567 1.00 98.69 337 ILE A CA 1
ATOM 2487 C C . ILE A 1 337 ? -19.954 -9.293 20.210 1.00 98.69 337 ILE A C 1
ATOM 2489 O O . ILE A 1 337 ? -20.689 -9.995 20.910 1.00 98.69 337 ILE A O 1
ATOM 2493 N N . LEU A 1 338 ? -20.412 -8.685 19.115 1.00 98.31 338 LEU A N 1
ATOM 2494 C CA . LEU A 1 338 ? -21.810 -8.790 18.691 1.00 98.31 338 LEU A CA 1
ATOM 2495 C C . LEU A 1 338 ? -22.155 -10.175 18.135 1.00 98.31 338 LEU A C 1
ATOM 2497 O O . LEU A 1 338 ? -23.163 -10.747 18.548 1.00 98.31 338 LEU A O 1
ATOM 2501 N N . ARG A 1 339 ? -21.327 -10.710 17.230 1.00 98.06 339 ARG A N 1
ATOM 2502 C CA . ARG A 1 339 ? -21.607 -11.944 16.469 1.00 98.06 339 ARG A CA 1
ATOM 2503 C C . ARG A 1 339 ? -21.004 -13.211 17.085 1.00 98.06 339 ARG A C 1
ATOM 2505 O O . ARG A 1 339 ? -21.378 -14.306 16.682 1.00 98.06 339 ARG A O 1
ATOM 2512 N N . GLY A 1 340 ? -20.109 -13.063 18.059 1.00 98.06 340 GLY A N 1
ATOM 2513 C CA . GLY A 1 340 ? -19.396 -14.153 18.720 1.00 98.06 340 GLY A CA 1
ATOM 2514 C C . GLY A 1 340 ? -18.012 -14.420 18.122 1.00 98.06 340 GLY A C 1
ATOM 2515 O O . GLY A 1 340 ? -17.751 -14.197 16.937 1.00 98.06 340 GLY A O 1
ATOM 2516 N N . GLY A 1 341 ? -17.109 -14.929 18.957 1.00 97.75 341 GLY A N 1
ATOM 2517 C CA . GLY A 1 341 ? -15.753 -15.307 18.582 1.00 97.75 341 GLY A CA 1
ATOM 2518 C C . GLY A 1 341 ? -15.727 -16.466 17.590 1.00 97.75 341 GLY A C 1
ATOM 2519 O O . GLY A 1 341 ? -14.966 -16.417 16.631 1.00 97.75 341 GLY A O 1
ATOM 2520 N N . GLU A 1 342 ? -16.607 -17.456 17.747 1.00 97.94 342 GLU A N 1
ATOM 2521 C CA . GLU A 1 342 ? -16.712 -18.593 16.817 1.00 97.94 342 GLU A CA 1
ATOM 2522 C C . GLU A 1 342 ? -17.048 -18.150 15.388 1.00 97.94 342 GLU A C 1
ATOM 2524 O O . GLU A 1 342 ? -16.473 -18.668 14.433 1.00 97.94 342 GLU A O 1
ATOM 2529 N N . TRP A 1 343 ? -17.907 -17.134 15.233 1.00 98.19 343 TRP A N 1
ATOM 2530 C CA . TRP A 1 343 ? -18.215 -16.551 13.926 1.00 98.19 343 TRP A CA 1
ATOM 2531 C C . TRP A 1 343 ? -16.959 -15.984 13.249 1.00 98.19 343 TRP A C 1
ATOM 2533 O O . TRP A 1 343 ? -16.726 -16.241 12.071 1.00 98.19 343 TRP A O 1
ATOM 2543 N N . TYR A 1 344 ? -16.126 -15.250 13.992 1.00 97.88 344 TYR A N 1
ATOM 2544 C CA . TYR A 1 344 ? -14.886 -14.688 13.451 1.00 97.88 344 TYR A CA 1
ATOM 2545 C C . TYR A 1 344 ? -13.834 -15.773 13.177 1.00 97.88 344 TYR A C 1
ATOM 2547 O O . TYR A 1 344 ? -13.125 -15.705 12.174 1.00 97.88 344 TYR A O 1
ATOM 2555 N N . ALA A 1 345 ? -13.760 -16.793 14.038 1.00 97.31 345 ALA A N 1
ATOM 2556 C CA . ALA A 1 345 ? -12.863 -17.935 13.881 1.00 97.31 345 ALA A CA 1
ATOM 2557 C C . ALA A 1 345 ? -13.224 -18.833 12.686 1.00 97.31 345 ALA A C 1
ATOM 2559 O O . ALA A 1 345 ? -12.344 -19.486 12.131 1.00 97.31 345 ALA A O 1
ATOM 2560 N N . GLY A 1 346 ? -14.494 -18.841 12.267 1.00 97.12 346 GLY A N 1
ATOM 2561 C CA . GLY A 1 346 ? -14.961 -19.533 11.062 1.00 97.12 346 GLY A CA 1
ATOM 2562 C C . GLY A 1 346 ? -14.525 -18.885 9.742 1.00 97.12 346 GLY A C 1
ATOM 2563 O O . GLY A 1 346 ? -14.795 -19.438 8.679 1.00 97.12 346 GLY A O 1
ATOM 2564 N N . ILE A 1 347 ? -13.865 -17.725 9.789 1.00 96.69 347 ILE A N 1
ATOM 2565 C CA . ILE A 1 347 ? -13.351 -16.998 8.623 1.00 96.69 347 ILE A CA 1
ATOM 2566 C C . ILE A 1 347 ? -11.827 -17.156 8.579 1.00 96.69 347 ILE A C 1
ATOM 2568 O O . ILE A 1 347 ? -11.167 -17.081 9.611 1.00 96.69 347 ILE A O 1
ATOM 2572 N N . GLY A 1 348 ? -11.246 -17.314 7.389 1.00 94.12 348 GLY A N 1
ATOM 2573 C CA . GLY A 1 348 ? -9.798 -17.470 7.214 1.00 94.12 348 GLY A CA 1
ATOM 2574 C C . GLY A 1 348 ? -9.308 -18.897 7.488 1.00 94.12 348 GLY A C 1
ATOM 2575 O O . GLY A 1 348 ? -10.051 -19.858 7.291 1.00 94.12 348 GLY A O 1
ATOM 2576 N N . THR A 1 349 ? -8.051 -19.059 7.915 1.00 91.94 349 THR A N 1
ATOM 2577 C CA . THR A 1 349 ? -7.469 -20.386 8.199 1.00 91.94 349 THR A CA 1
ATOM 2578 C C . THR A 1 349 ? -7.520 -20.730 9.683 1.00 91.94 349 THR A C 1
ATOM 2580 O O . THR A 1 349 ? -7.553 -19.857 10.547 1.00 91.94 349 THR A O 1
ATOM 2583 N N . GLN A 1 350 ? -7.416 -22.022 10.009 1.00 88.19 350 GLN A N 1
ATOM 2584 C CA . GLN A 1 350 ? -7.378 -22.493 11.399 1.00 88.19 350 GLN A CA 1
ATOM 2585 C C . GLN A 1 350 ? -6.237 -21.859 12.223 1.00 88.19 350 GLN A C 1
ATOM 2587 O O . GLN A 1 350 ? -6.380 -21.647 13.425 1.00 88.19 350 GLN A O 1
ATOM 2592 N N . LYS A 1 351 ? -5.089 -21.565 11.594 1.00 86.25 351 LYS A N 1
ATOM 2593 C CA . LYS A 1 351 ? -3.924 -20.945 12.258 1.00 86.25 351 LYS A CA 1
ATOM 2594 C C . LYS A 1 351 ? -3.992 -19.417 12.281 1.00 86.25 351 LYS A C 1
ATOM 2596 O O . LYS A 1 351 ? -3.347 -18.775 13.115 1.00 86.25 351 LYS A O 1
ATOM 2601 N N . SER A 1 352 ? -4.746 -18.837 11.355 1.00 90.25 352 SER A N 1
ATOM 2602 C CA . SER A 1 352 ? -4.855 -17.401 11.146 1.00 90.25 352 SER A CA 1
ATOM 2603 C C . SER A 1 352 ? -6.318 -17.035 10.879 1.00 90.25 352 SER A C 1
ATOM 2605 O O . SER A 1 352 ? -6.674 -16.782 9.730 1.00 90.25 352 SER A O 1
ATOM 2607 N N . PRO A 1 353 ? -7.167 -17.002 11.922 1.00 94.06 353 PRO A N 1
ATOM 2608 C CA . PRO A 1 353 ? -8.577 -16.690 11.754 1.00 94.06 353 PRO A CA 1
ATOM 2609 C C . PRO A 1 353 ? -8.821 -15.206 11.461 1.00 94.06 353 PRO A C 1
ATOM 2611 O O . PRO A 1 353 ? -8.022 -14.312 11.793 1.00 94.06 353 PRO A O 1
ATOM 2614 N N . GLY A 1 354 ? -9.983 -14.959 10.871 1.00 95.69 354 GLY A N 1
ATOM 2615 C CA . GLY A 1 354 ? -10.501 -13.660 10.498 1.00 95.69 354 GLY A CA 1
ATOM 2616 C C . GLY A 1 354 ? -9.964 -13.117 9.181 1.00 95.69 354 GLY A C 1
ATOM 2617 O O . GLY A 1 354 ? -9.395 -13.815 8.341 1.00 95.69 354 GLY A O 1
ATOM 2618 N N . THR A 1 355 ? -10.149 -11.812 9.029 1.00 96.19 355 THR A N 1
ATOM 2619 C CA . THR A 1 355 ? -9.746 -11.049 7.850 1.00 96.19 355 THR A CA 1
ATOM 2620 C C . THR A 1 355 ? -8.513 -10.195 8.128 1.00 96.19 355 THR A C 1
ATOM 2622 O O . THR A 1 355 ? -8.154 -9.907 9.280 1.00 96.19 355 THR A O 1
ATOM 2625 N N . THR A 1 356 ? -7.862 -9.770 7.051 1.00 93.56 356 THR A N 1
ATOM 2626 C CA . THR A 1 356 ? -6.861 -8.707 7.069 1.00 93.56 356 THR A CA 1
ATOM 2627 C C . THR A 1 356 ? -7.141 -7.722 5.945 1.00 93.56 356 THR A C 1
ATOM 2629 O O . THR A 1 356 ? -7.649 -8.099 4.890 1.00 93.56 356 THR A O 1
ATOM 2632 N N . VAL A 1 357 ? -6.798 -6.459 6.177 1.00 95.12 357 VAL A N 1
ATOM 2633 C CA . VAL A 1 357 ? -6.849 -5.424 5.146 1.00 95.12 357 VAL A CA 1
ATOM 2634 C C . VAL A 1 357 ? -5.459 -5.308 4.535 1.00 95.12 357 VAL A C 1
ATOM 2636 O O . VAL A 1 357 ? -4.484 -5.238 5.284 1.00 95.12 357 VAL A O 1
ATOM 2639 N N . PHE A 1 358 ? -5.375 -5.280 3.208 1.00 95.06 358 PHE A N 1
ATOM 2640 C CA . PHE A 1 358 ? -4.177 -4.897 2.476 1.00 95.06 358 PHE A CA 1
ATOM 2641 C C . PHE A 1 358 ? -4.381 -3.569 1.751 1.00 95.06 358 PHE A C 1
ATOM 2643 O O . PHE A 1 358 ? -5.453 -3.301 1.208 1.00 95.06 358 PHE A O 1
ATOM 2650 N N . ALA A 1 359 ? -3.326 -2.761 1.712 1.00 95.50 359 ALA A N 1
ATOM 2651 C CA . ALA A 1 359 ? -3.208 -1.625 0.809 1.00 95.50 359 ALA A CA 1
ATOM 2652 C C . ALA A 1 359 ? -2.427 -2.065 -0.435 1.00 95.50 359 ALA A C 1
ATOM 2654 O O . ALA A 1 359 ? -1.218 -2.302 -0.365 1.00 95.50 359 ALA A O 1
ATOM 2655 N N . LEU A 1 360 ? -3.130 -2.211 -1.558 1.00 95.75 360 LEU A N 1
ATOM 2656 C CA . LEU A 1 360 ? -2.574 -2.685 -2.820 1.00 95.75 360 LEU A CA 1
ATOM 2657 C C . LEU A 1 360 ? -2.042 -1.502 -3.636 1.00 95.75 360 LEU A C 1
ATOM 2659 O O . LEU A 1 360 ? -2.793 -0.605 -4.025 1.00 95.75 360 LEU A O 1
ATOM 2663 N N . THR A 1 361 ? -0.732 -1.496 -3.881 1.00 94.44 361 THR A N 1
ATOM 2664 C CA . THR A 1 361 ? 0.000 -0.388 -4.515 1.00 94.44 361 THR A CA 1
ATOM 2665 C C . THR A 1 361 ? 1.048 -0.896 -5.513 1.00 94.44 361 THR A C 1
ATOM 2667 O O . THR A 1 361 ? 1.214 -2.100 -5.713 1.00 94.44 361 THR A O 1
ATOM 2670 N N . GLY A 1 362 ? 1.782 0.020 -6.149 1.00 93.75 362 GLY A N 1
ATOM 2671 C CA . GLY A 1 362 ? 2.822 -0.310 -7.122 1.00 93.75 362 GLY A CA 1
ATOM 2672 C C . GLY A 1 362 ? 2.267 -0.472 -8.538 1.00 93.75 362 GLY A C 1
ATOM 2673 O O . GLY A 1 362 ? 1.396 0.283 -8.966 1.00 93.75 362 GLY A O 1
ATOM 2674 N N . LYS A 1 363 ? 2.799 -1.433 -9.296 1.00 94.31 363 LYS A N 1
ATOM 2675 C CA . LYS A 1 363 ? 2.444 -1.698 -10.699 1.00 94.31 363 LYS A CA 1
ATOM 2676 C C . LYS A 1 363 ? 1.204 -2.599 -10.794 1.00 94.31 363 LYS A C 1
ATOM 2678 O O . LYS A 1 363 ? 1.293 -3.740 -11.236 1.00 94.31 363 LYS A O 1
ATOM 2683 N N . ILE A 1 364 ? 0.052 -2.075 -10.381 1.00 95.50 364 ILE A N 1
ATOM 2684 C CA . ILE A 1 364 ? -1.238 -2.782 -10.339 1.00 95.50 364 ILE A CA 1
ATOM 2685 C C . ILE A 1 364 ? -2.349 -1.938 -10.982 1.00 95.50 364 ILE A C 1
ATOM 2687 O O . ILE A 1 364 ? -2.286 -0.712 -10.912 1.00 95.50 364 ILE A O 1
ATOM 2691 N N . LYS A 1 365 ? -3.343 -2.564 -11.633 1.00 95.00 365 LYS A N 1
ATOM 2692 C CA . LYS A 1 365 ? -4.468 -1.834 -12.251 1.00 95.00 365 LYS A CA 1
ATOM 2693 C C . LYS A 1 365 ? -5.436 -1.263 -11.214 1.00 95.00 365 LYS A C 1
ATOM 2695 O O . LYS A 1 365 ? -5.704 -0.068 -11.230 1.00 95.00 365 LYS A O 1
ATOM 2700 N N . ASN A 1 366 ? -5.917 -2.107 -10.306 1.00 95.19 366 ASN A N 1
ATOM 2701 C CA . ASN A 1 366 ? -6.925 -1.738 -9.318 1.00 95.19 366 ASN A CA 1
ATOM 2702 C C . ASN A 1 366 ? -6.247 -1.491 -7.964 1.00 95.19 366 ASN A C 1
ATOM 2704 O O . ASN A 1 366 ? -6.255 -2.348 -7.081 1.00 95.19 366 ASN A O 1
ATOM 2708 N N . SER A 1 367 ? -5.595 -0.337 -7.814 1.00 95.12 367 SER A N 1
ATOM 2709 C CA . SER A 1 367 ? -5.006 0.083 -6.537 1.00 95.12 367 SER A CA 1
ATOM 2710 C C . SER A 1 367 ? -6.080 0.490 -5.521 1.00 95.12 367 SER A C 1
ATOM 2712 O O . SER A 1 367 ? -7.132 1.028 -5.878 1.00 95.12 367 SER A O 1
ATOM 2714 N N . GLY A 1 368 ? -5.823 0.250 -4.233 1.00 95.38 368 GLY A N 1
ATOM 2715 C CA . GLY A 1 368 ? -6.785 0.574 -3.179 1.00 95.38 368 GLY A CA 1
ATOM 2716 C C . GLY A 1 368 ? -6.683 -0.305 -1.940 1.00 95.38 368 GLY A C 1
ATOM 2717 O O . GLY A 1 368 ? -5.615 -0.827 -1.622 1.00 95.38 368 GLY A O 1
ATOM 2718 N N . LEU A 1 369 ? -7.801 -0.440 -1.226 1.00 95.75 369 LEU A N 1
ATOM 2719 C CA . LEU A 1 369 ? -7.916 -1.280 -0.037 1.00 95.75 369 LEU A CA 1
ATOM 2720 C C . LEU A 1 369 ? -8.692 -2.551 -0.345 1.00 95.75 369 LEU A C 1
ATOM 2722 O O . LEU A 1 369 ? -9.790 -2.499 -0.898 1.00 95.75 369 LEU A O 1
ATOM 2726 N N . VAL A 1 370 ? -8.139 -3.676 0.094 1.00 95.56 370 VAL A N 1
ATOM 2727 C CA . VAL A 1 370 ? -8.752 -4.991 -0.077 1.00 95.56 370 VAL A CA 1
ATOM 2728 C C . VAL A 1 370 ? -8.811 -5.687 1.275 1.00 95.56 370 VAL A C 1
ATOM 2730 O O . VAL A 1 370 ? -7.786 -5.861 1.930 1.00 95.56 370 VAL A O 1
ATOM 2733 N N . GLU A 1 371 ? -10.006 -6.047 1.739 1.00 96.81 371 GLU A N 1
ATOM 2734 C CA . GLU A 1 371 ? -10.164 -6.825 2.970 1.00 96.81 371 GLU A CA 1
ATOM 2735 C C . GLU A 1 371 ? -10.524 -8.266 2.635 1.00 96.81 371 GLU A C 1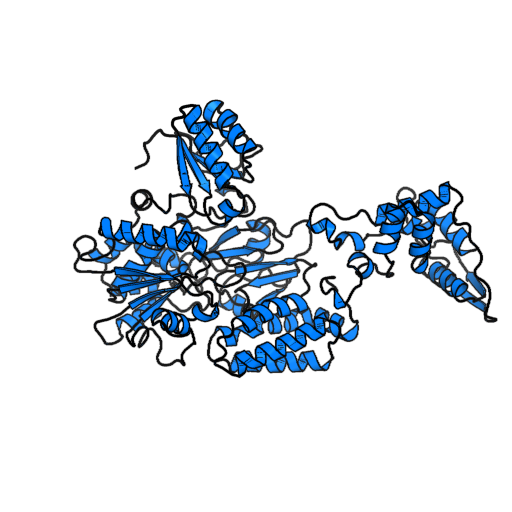
ATOM 2737 O O . GLU A 1 371 ? -11.584 -8.530 2.076 1.00 96.81 371 GLU A O 1
ATOM 2742 N N . ILE A 1 372 ? -9.640 -9.198 2.980 1.00 95.81 372 ILE A N 1
ATOM 2743 C CA . ILE A 1 372 ? -9.749 -10.601 2.576 1.00 95.81 372 ILE A CA 1
ATOM 2744 C C . ILE A 1 372 ? -9.637 -11.535 3.784 1.00 95.81 372 ILE A C 1
ATOM 2746 O O . ILE A 1 372 ? -8.965 -11.192 4.767 1.00 95.81 372 ILE A O 1
ATOM 2750 N N . PRO A 1 373 ? -10.229 -12.739 3.721 1.00 96.50 373 PRO A N 1
ATOM 2751 C CA . PRO A 1 373 ? -9.922 -13.808 4.660 1.00 96.50 373 PRO A CA 1
ATOM 2752 C C . PRO A 1 373 ? -8.428 -14.148 4.627 1.00 96.50 373 PRO A C 1
ATOM 2754 O O . PRO A 1 373 ? -7.822 -14.271 3.557 1.00 96.50 373 PRO A O 1
ATOM 2757 N N . LEU A 1 374 ? -7.820 -14.321 5.798 1.00 94.81 374 LEU A N 1
ATOM 2758 C CA . LEU A 1 374 ? -6.443 -14.808 5.875 1.00 94.81 374 LEU A CA 1
ATOM 2759 C C . LEU A 1 374 ? -6.338 -16.204 5.254 1.00 94.81 374 LEU A C 1
ATOM 2761 O O . LEU A 1 374 ? -7.224 -17.035 5.432 1.00 94.81 374 LEU A O 1
ATOM 2765 N N . GLY A 1 375 ? -5.254 -16.442 4.516 1.00 95.19 375 GLY A N 1
ATOM 2766 C CA . GLY A 1 375 ? -5.068 -17.652 3.710 1.00 95.19 375 GLY A CA 1
ATOM 2767 C C . GLY A 1 375 ? -5.481 -17.525 2.241 1.00 95.19 375 GLY A C 1
ATOM 2768 O O . GLY A 1 375 ? -5.191 -18.426 1.461 1.00 95.19 375 GLY A O 1
ATOM 2769 N N . THR A 1 376 ? -6.092 -16.410 1.834 1.00 96.50 376 THR A N 1
ATOM 2770 C CA . THR A 1 376 ? -6.315 -16.103 0.409 1.00 96.50 376 THR A CA 1
ATOM 2771 C C . THR A 1 376 ? -4.977 -16.078 -0.338 1.00 96.50 376 THR A C 1
ATOM 2773 O O . THR A 1 376 ? -4.013 -15.489 0.156 1.00 96.50 376 THR A O 1
ATOM 2776 N N . ALA A 1 377 ? -4.890 -16.714 -1.508 1.00 96.94 377 ALA A N 1
ATOM 2777 C CA . ALA A 1 377 ? -3.660 -16.750 -2.300 1.00 96.94 377 ALA A CA 1
ATOM 2778 C C . ALA A 1 377 ? -3.266 -15.346 -2.792 1.00 96.94 377 ALA A C 1
ATOM 2780 O O . ALA A 1 377 ? -4.129 -14.552 -3.177 1.00 96.94 377 ALA A O 1
ATOM 2781 N N . LEU A 1 378 ? -1.963 -15.034 -2.827 1.00 97.12 378 LEU A N 1
ATOM 2782 C CA . LEU A 1 378 ? -1.497 -13.744 -3.356 1.00 97.12 378 LEU A CA 1
ATOM 2783 C C . LEU A 1 378 ? -1.887 -13.556 -4.836 1.00 97.12 378 LEU A C 1
ATOM 2785 O O . LEU A 1 378 ? -2.103 -12.424 -5.264 1.00 97.12 378 LEU A O 1
ATOM 2789 N N . SER A 1 379 ? -2.038 -14.639 -5.606 1.00 97.06 379 SER A N 1
ATOM 2790 C CA . SER A 1 379 ? -2.506 -14.617 -6.996 1.00 97.06 379 SER A CA 1
ATOM 2791 C C . SER A 1 379 ? -3.927 -14.086 -7.121 1.00 97.06 379 SER A C 1
ATOM 2793 O O . SER A 1 379 ? -4.154 -13.200 -7.941 1.00 97.06 379 SER A O 1
ATOM 2795 N N . THR A 1 380 ? -4.846 -14.521 -6.259 1.00 96.94 380 THR A N 1
ATOM 2796 C CA . THR A 1 380 ? -6.209 -13.973 -6.193 1.00 96.94 380 THR A CA 1
ATOM 2797 C C . THR A 1 380 ? -6.192 -12.480 -5.867 1.00 96.94 380 THR A C 1
ATOM 2799 O O . THR A 1 380 ? -6.869 -11.686 -6.517 1.00 96.94 380 THR A O 1
ATOM 2802 N N . ILE A 1 381 ? -5.356 -12.053 -4.916 1.00 97.00 381 ILE A N 1
ATOM 2803 C CA . ILE A 1 381 ? -5.248 -10.632 -4.550 1.00 97.00 381 ILE A CA 1
ATOM 2804 C C . ILE A 1 381 ? -4.729 -9.796 -5.729 1.00 97.00 381 ILE A C 1
ATOM 2806 O O . ILE A 1 381 ? -5.261 -8.726 -6.015 1.00 97.00 381 ILE A O 1
ATOM 2810 N N . VAL A 1 382 ? -3.691 -10.267 -6.424 1.00 97.38 382 VAL A N 1
ATOM 2811 C CA . VAL A 1 382 ? -3.027 -9.505 -7.492 1.00 97.38 382 VAL A CA 1
ATOM 2812 C C . VAL A 1 382 ? -3.809 -9.541 -8.805 1.00 97.38 382 VAL A C 1
ATOM 2814 O O . VAL A 1 382 ? -3.962 -8.503 -9.448 1.00 97.38 382 VAL A O 1
ATOM 2817 N N . PHE A 1 383 ? -4.276 -10.710 -9.239 1.00 96.75 383 PHE A N 1
ATOM 2818 C CA . PHE A 1 383 ? -4.875 -10.885 -10.563 1.00 96.75 383 PHE A CA 1
ATOM 2819 C C . PHE A 1 383 ? -6.391 -10.726 -10.556 1.00 96.75 383 PHE A C 1
ATOM 2821 O O . PHE A 1 383 ? -6.899 -10.001 -11.411 1.00 96.75 383 PHE A O 1
ATOM 2828 N N . ASP A 1 384 ? -7.090 -11.328 -9.592 1.00 95.50 384 ASP A N 1
ATOM 2829 C CA . ASP A 1 384 ? -8.556 -11.292 -9.561 1.00 95.50 384 ASP A CA 1
ATOM 2830 C C . ASP A 1 384 ? -9.042 -9.951 -8.997 1.00 95.50 384 ASP A C 1
ATOM 2832 O O . ASP A 1 384 ? -9.739 -9.200 -9.678 1.00 95.50 384 ASP A O 1
ATOM 2836 N N . ILE A 1 385 ? -8.590 -9.592 -7.791 1.00 95.75 385 ILE A N 1
ATOM 2837 C CA . ILE A 1 385 ? -8.992 -8.342 -7.130 1.00 95.75 385 ILE A CA 1
ATOM 2838 C C . ILE A 1 385 ? -8.251 -7.142 -7.747 1.00 95.75 385 ILE A C 1
ATOM 2840 O O . ILE A 1 385 ? -8.861 -6.155 -8.169 1.00 95.75 385 ILE A O 1
ATOM 2844 N N . GLY A 1 386 ? -6.921 -7.236 -7.842 1.00 96.06 386 GLY A N 1
ATOM 2845 C CA . GLY A 1 386 ? -6.046 -6.177 -8.352 1.00 96.06 386 GLY A CA 1
ATOM 2846 C C . GLY A 1 386 ? -6.101 -5.954 -9.870 1.00 96.06 386 GLY A C 1
ATOM 2847 O O . GLY A 1 386 ? -5.566 -4.958 -10.361 1.00 96.06 386 GLY A O 1
ATOM 2848 N N . GLY A 1 387 ? -6.722 -6.854 -10.639 1.00 95.81 387 GLY A N 1
ATOM 2849 C CA . GLY A 1 387 ? -6.815 -6.756 -12.103 1.00 95.81 387 GLY A CA 1
ATOM 2850 C C . GLY A 1 387 ? -5.494 -7.012 -12.850 1.00 95.81 387 GLY A C 1
ATOM 2851 O O . GLY A 1 387 ? -5.402 -6.790 -14.068 1.00 95.81 387 GLY A O 1
ATOM 2852 N N . GLY A 1 388 ? -4.464 -7.474 -12.137 1.00 96.00 388 GLY A N 1
ATOM 2853 C CA . GLY A 1 388 ? -3.138 -7.774 -12.660 1.00 96.00 388 GLY A CA 1
ATOM 2854 C C . GLY A 1 388 ? -2.293 -6.539 -12.978 1.00 96.00 388 GLY A C 1
ATOM 2855 O O . GLY A 1 388 ? -2.558 -5.415 -12.547 1.00 96.00 388 GLY A O 1
ATOM 2856 N N . ILE A 1 389 ? -1.235 -6.764 -13.754 1.00 96.31 389 ILE A N 1
ATOM 2857 C CA . ILE A 1 389 ? -0.242 -5.736 -14.066 1.00 96.31 389 ILE A CA 1
ATOM 2858 C C . ILE A 1 389 ? -0.728 -4.852 -15.228 1.00 96.31 389 ILE A C 1
ATOM 2860 O O . ILE A 1 389 ? -1.232 -5.372 -16.235 1.00 96.31 389 ILE A O 1
ATOM 2864 N N . PRO A 1 390 ? -0.577 -3.517 -15.141 1.00 90.75 390 PRO A N 1
ATOM 2865 C CA . PRO A 1 390 ? -0.880 -2.614 -16.242 1.00 90.75 390 PRO A CA 1
ATOM 2866 C C . PRO A 1 390 ? -0.126 -2.974 -17.530 1.00 90.75 390 PRO A C 1
ATOM 2868 O O . PRO A 1 390 ? 0.979 -3.520 -17.507 1.00 90.75 390 PRO A O 1
ATOM 2871 N N . ARG A 1 391 ? -0.727 -2.633 -18.677 1.00 85.00 391 ARG A N 1
ATOM 2872 C CA . ARG A 1 391 ? -0.130 -2.791 -20.020 1.00 85.00 391 ARG A CA 1
ATOM 2873 C C . ARG A 1 391 ? 0.280 -4.230 -20.382 1.00 85.00 391 ARG A C 1
ATOM 2875 O O . ARG A 1 391 ? 1.141 -4.421 -21.233 1.00 85.00 391 ARG A O 1
ATOM 2882 N N . GLY A 1 392 ? -0.312 -5.238 -19.735 1.00 84.69 392 GLY A N 1
ATOM 2883 C CA . GLY A 1 392 ? -0.041 -6.653 -20.020 1.00 84.69 392 GLY A CA 1
ATOM 2884 C C . GLY A 1 392 ? 1.380 -7.105 -19.668 1.00 84.69 392 GLY A C 1
ATOM 2885 O O . GLY A 1 392 ? 1.828 -8.138 -20.161 1.00 84.69 392 GLY A O 1
ATOM 2886 N N . ARG A 1 393 ? 2.101 -6.336 -18.841 1.00 90.19 393 ARG A N 1
ATOM 2887 C CA . ARG A 1 393 ? 3.446 -6.696 -18.380 1.00 90.19 393 ARG A CA 1
ATOM 2888 C C . ARG A 1 393 ? 3.407 -7.901 -17.447 1.00 90.19 393 ARG A C 1
ATOM 2890 O O . ARG A 1 393 ? 2.377 -8.241 -16.866 1.00 90.19 393 ARG A O 1
ATOM 2897 N N . ARG A 1 394 ? 4.562 -8.539 -17.273 1.00 94.81 394 ARG A N 1
ATOM 2898 C CA . ARG A 1 394 ? 4.691 -9.696 -16.380 1.00 94.81 394 ARG A CA 1
ATOM 2899 C C . ARG A 1 394 ? 4.933 -9.264 -14.938 1.00 94.81 394 ARG A C 1
ATOM 2901 O O . ARG A 1 394 ? 5.748 -8.378 -14.681 1.00 94.81 394 ARG A O 1
ATOM 2908 N N . LEU A 1 395 ? 4.258 -9.936 -14.006 1.00 98.00 395 LEU A N 1
ATOM 2909 C CA . LEU A 1 395 ? 4.544 -9.839 -12.577 1.00 98.00 395 LEU A CA 1
ATOM 2910 C C . LEU A 1 395 ? 5.966 -10.350 -12.315 1.00 98.00 395 LEU A C 1
ATOM 2912 O O . LEU A 1 395 ? 6.341 -11.418 -12.799 1.00 98.00 395 LEU A O 1
ATOM 2916 N N . LYS A 1 396 ? 6.737 -9.606 -11.522 1.00 97.94 396 LYS A N 1
ATOM 2917 C CA . LYS A 1 396 ? 8.087 -9.996 -11.101 1.00 97.94 396 LYS A CA 1
ATOM 2918 C C . LYS A 1 396 ? 8.119 -10.411 -9.640 1.00 97.94 396 LYS A C 1
ATOM 2920 O O . LYS A 1 396 ? 8.627 -11.486 -9.313 1.00 97.94 396 LYS A O 1
ATOM 2925 N N . ALA A 1 397 ? 7.558 -9.571 -8.777 1.00 97.81 397 ALA A N 1
ATOM 2926 C CA . ALA A 1 397 ? 7.538 -9.795 -7.343 1.00 97.81 397 ALA A CA 1
ATOM 2927 C C . ALA A 1 397 ? 6.397 -9.031 -6.663 1.00 97.81 397 ALA A C 1
ATOM 2929 O O . ALA A 1 397 ? 5.864 -8.062 -7.202 1.00 97.81 397 ALA A O 1
ATOM 2930 N N . VAL A 1 398 ? 6.074 -9.444 -5.444 1.00 96.81 398 VAL A N 1
ATOM 2931 C CA . VAL A 1 398 ? 5.215 -8.710 -4.516 1.00 96.81 398 VAL A CA 1
ATOM 2932 C C . VAL A 1 398 ? 5.987 -8.512 -3.219 1.00 96.81 398 VAL A C 1
ATOM 2934 O O . VAL A 1 398 ? 6.485 -9.474 -2.641 1.00 96.81 398 VAL A O 1
ATOM 2937 N N . GLN A 1 399 ? 6.099 -7.272 -2.757 1.00 95.38 399 GLN A N 1
ATOM 2938 C CA . GLN A 1 399 ? 6.636 -6.955 -1.436 1.00 95.38 399 GLN A CA 1
ATOM 2939 C C . GLN A 1 399 ? 5.468 -6.870 -0.454 1.00 95.38 399 GLN A C 1
ATOM 2941 O O . GLN A 1 399 ? 4.527 -6.111 -0.689 1.00 95.38 399 GLN A O 1
ATOM 2946 N N . THR A 1 400 ? 5.540 -7.601 0.658 1.00 93.19 400 THR A N 1
ATOM 2947 C CA . THR A 1 400 ? 4.555 -7.496 1.747 1.00 93.19 400 THR A CA 1
ATOM 2948 C C . THR A 1 400 ? 5.226 -7.071 3.040 1.00 93.19 400 THR A C 1
ATOM 2950 O O . THR A 1 400 ? 6.367 -7.444 3.301 1.00 93.19 400 THR A O 1
ATOM 2953 N N . GLY A 1 401 ? 4.508 -6.320 3.871 1.00 87.31 401 GLY A N 1
ATOM 2954 C CA . GLY A 1 401 ? 4.988 -5.941 5.198 1.00 87.31 401 GLY A CA 1
ATOM 2955 C C . GLY A 1 401 ? 5.842 -4.676 5.236 1.00 87.31 401 GLY A C 1
ATOM 2956 O O . GLY A 1 401 ? 6.676 -4.526 6.125 1.00 87.31 401 GLY A O 1
ATOM 2957 N N . GLY A 1 402 ? 5.625 -3.777 4.275 1.00 88.50 402 GLY A N 1
ATOM 2958 C CA . GLY A 1 402 ? 6.258 -2.464 4.249 1.00 88.50 402 GLY A CA 1
ATOM 2959 C C . GLY A 1 402 ? 7.764 -2.513 3.943 1.00 88.50 402 GLY A C 1
ATOM 2960 O O . GLY A 1 402 ? 8.247 -3.442 3.281 1.00 88.50 402 GLY A O 1
ATOM 2961 N N . PRO A 1 403 ? 8.531 -1.516 4.414 1.00 89.75 403 PRO A N 1
ATOM 2962 C CA . PRO A 1 403 ? 9.932 -1.323 4.054 1.00 89.75 403 PRO A CA 1
ATOM 2963 C C . PRO A 1 403 ? 10.868 -2.309 4.768 1.00 89.75 403 PRO A C 1
ATOM 2965 O O . PRO A 1 403 ? 12.014 -2.475 4.369 1.00 89.75 403 PRO A O 1
ATOM 2968 N N . SER A 1 404 ? 10.385 -2.993 5.806 1.00 88.44 404 SER A N 1
ATOM 2969 C CA . SER A 1 404 ? 11.087 -4.083 6.491 1.00 88.44 404 SER A CA 1
ATOM 2970 C C . SER A 1 404 ? 10.555 -5.475 6.111 1.00 88.44 404 SER A C 1
ATOM 2972 O O . SER A 1 404 ? 10.902 -6.487 6.728 1.00 88.44 404 SER A O 1
ATOM 2974 N N . GLY A 1 405 ? 9.700 -5.535 5.090 1.00 92.50 405 GLY A N 1
ATOM 2975 C CA . GLY A 1 405 ? 9.175 -6.758 4.499 1.00 92.50 405 GLY A CA 1
ATOM 2976 C C . GLY A 1 405 ? 10.149 -7.484 3.570 1.00 92.50 405 GLY A C 1
ATOM 2977 O O . GLY A 1 405 ? 11.284 -7.049 3.387 1.00 92.50 405 GLY A O 1
ATOM 2978 N N . GLY A 1 406 ? 9.697 -8.561 2.931 1.00 94.50 406 GLY A N 1
ATOM 2979 C CA . GLY A 1 406 ? 10.467 -9.296 1.921 1.00 94.50 406 GLY A CA 1
ATOM 2980 C C . GLY A 1 406 ? 9.793 -9.307 0.548 1.00 94.50 406 GLY A C 1
ATOM 2981 O O . GLY A 1 406 ? 8.573 -9.176 0.435 1.00 94.50 406 GLY A O 1
ATOM 2982 N N . CYS A 1 407 ? 10.599 -9.497 -0.497 1.00 96.81 407 CYS A N 1
ATOM 2983 C CA . CYS A 1 407 ? 10.150 -9.626 -1.880 1.00 96.81 407 CYS A CA 1
ATOM 2984 C C . CYS A 1 407 ? 9.806 -11.087 -2.191 1.00 96.81 407 CYS A C 1
ATOM 2986 O O . CYS A 1 407 ? 10.683 -11.950 -2.195 1.00 96.81 407 CYS A O 1
ATOM 2988 N N . ILE A 1 408 ? 8.544 -11.361 -2.508 1.00 97.62 408 ILE A N 1
ATOM 2989 C CA . ILE A 1 408 ? 8.051 -12.681 -2.908 1.00 97.62 408 ILE A CA 1
ATOM 2990 C C . ILE A 1 408 ? 8.051 -12.756 -4.440 1.00 97.62 408 ILE A C 1
ATOM 2992 O O . ILE A 1 408 ? 7.380 -11.942 -5.075 1.00 97.62 408 ILE A O 1
ATOM 2996 N N . PRO A 1 409 ? 8.787 -13.688 -5.071 1.00 97.94 409 PRO A N 1
ATOM 2997 C CA . PRO A 1 409 ? 8.862 -13.772 -6.525 1.00 97.94 409 PRO A CA 1
ATOM 2998 C C . PRO A 1 409 ? 7.564 -14.310 -7.136 1.00 97.94 409 PRO A C 1
ATOM 3000 O O . PRO A 1 409 ? 6.878 -15.131 -6.530 1.00 97.94 409 PRO A O 1
ATOM 3003 N N . ALA A 1 410 ? 7.281 -13.936 -8.387 1.00 97.69 410 ALA A N 1
ATOM 3004 C CA . ALA A 1 410 ? 6.078 -14.359 -9.114 1.00 97.69 410 ALA A CA 1
ATOM 3005 C C . ALA A 1 410 ? 5.872 -15.887 -9.156 1.00 97.69 410 ALA A C 1
ATOM 3007 O O . ALA A 1 410 ? 4.744 -16.359 -9.158 1.00 97.69 410 ALA A O 1
ATOM 3008 N N . ARG A 1 411 ? 6.953 -16.679 -9.122 1.00 97.62 411 ARG A N 1
ATOM 3009 C CA . ARG A 1 411 ? 6.885 -18.154 -9.077 1.00 97.62 411 ARG A CA 1
ATOM 3010 C C . ARG A 1 411 ? 6.276 -18.730 -7.788 1.00 97.62 411 ARG A C 1
ATOM 3012 O O . ARG A 1 411 ? 6.011 -19.921 -7.741 1.00 97.62 411 ARG A O 1
ATOM 3019 N N . LEU A 1 412 ? 6.113 -17.912 -6.746 1.00 97.75 412 LEU A N 1
ATOM 3020 C CA . LEU A 1 412 ? 5.517 -18.275 -5.453 1.00 97.75 412 LEU A CA 1
ATOM 3021 C C . LEU A 1 412 ? 4.194 -17.532 -5.205 1.00 97.75 412 LEU A C 1
ATOM 3023 O O . LEU A 1 412 ? 3.750 -17.429 -4.062 1.00 97.75 412 LEU A O 1
ATOM 3027 N N . ILE A 1 413 ? 3.572 -16.982 -6.250 1.00 97.06 413 ILE A N 1
ATOM 3028 C CA . ILE A 1 413 ? 2.392 -16.121 -6.114 1.00 97.06 413 ILE A CA 1
ATOM 3029 C C . ILE A 1 413 ? 1.141 -16.856 -5.609 1.00 97.06 413 ILE A C 1
ATOM 3031 O O . ILE A 1 413 ? 0.253 -16.234 -5.045 1.00 97.06 413 ILE A O 1
ATOM 3035 N N . ASP A 1 414 ? 1.085 -18.181 -5.701 1.00 97.44 414 ASP A N 1
ATOM 3036 C CA . ASP A 1 414 ? -0.019 -18.966 -5.131 1.00 97.44 414 ASP A CA 1
ATOM 3037 C C . ASP A 1 414 ? 0.132 -19.209 -3.618 1.00 97.44 414 ASP A C 1
ATOM 3039 O O . ASP A 1 414 ? -0.656 -19.932 -3.010 1.00 97.44 414 ASP A O 1
ATOM 3043 N N . THR A 1 415 ? 1.138 -18.599 -2.980 1.00 96.44 415 THR A N 1
ATOM 3044 C CA . THR A 1 415 ? 1.319 -18.686 -1.528 1.00 96.44 415 THR A CA 1
ATOM 3045 C C . THR A 1 415 ? 0.132 -18.034 -0.804 1.00 96.44 415 THR A C 1
ATOM 3047 O O . THR A 1 415 ? -0.221 -16.894 -1.123 1.00 96.44 415 THR A O 1
ATOM 3050 N N . PRO A 1 416 ? -0.460 -18.700 0.204 1.00 95.62 416 PRO A N 1
ATOM 3051 C CA . PRO A 1 416 ? -1.486 -18.110 1.058 1.00 95.62 416 PRO A CA 1
ATOM 3052 C C . PRO A 1 416 ? -0.987 -16.876 1.824 1.00 95.62 416 PRO A C 1
ATOM 3054 O O . PRO A 1 416 ? 0.074 -16.898 2.454 1.00 95.62 416 PRO A O 1
ATOM 3057 N N . ALA A 1 417 ? -1.784 -15.808 1.844 1.00 94.25 417 ALA A N 1
ATOM 3058 C CA . ALA A 1 417 ? -1.533 -14.614 2.643 1.00 94.25 417 ALA A CA 1
ATOM 3059 C C . ALA A 1 417 ? -1.862 -14.870 4.128 1.00 94.25 417 ALA A C 1
ATOM 3061 O O . ALA A 1 417 ? -2.923 -14.500 4.633 1.00 94.25 417 ALA A O 1
ATOM 3062 N N . GLU A 1 418 ? -0.942 -15.519 4.842 1.00 91.12 418 GLU A N 1
ATOM 3063 C CA . GLU A 1 418 ? -1.003 -15.764 6.289 1.00 91.12 418 GLU A CA 1
ATOM 3064 C C . GLU A 1 418 ? 0.378 -15.604 6.948 1.00 91.12 418 GLU A C 1
ATOM 3066 O O . GLU A 1 418 ? 1.412 -15.650 6.280 1.00 91.12 418 GLU A O 1
ATOM 3071 N N . TYR A 1 419 ? 0.415 -15.393 8.269 1.00 90.06 419 TYR A N 1
ATOM 3072 C CA . TYR A 1 419 ? 1.646 -15.019 8.980 1.00 90.06 419 TYR A CA 1
ATOM 3073 C C . TYR A 1 419 ? 2.782 -16.032 8.792 1.00 90.06 419 TYR A C 1
ATOM 3075 O O . TYR A 1 419 ? 3.917 -15.648 8.510 1.00 90.06 419 TYR A O 1
ATOM 3083 N N . GLU A 1 420 ? 2.480 -17.318 8.953 1.00 91.38 420 GLU A N 1
ATOM 3084 C CA . GLU A 1 420 ? 3.463 -18.397 8.897 1.00 91.38 420 GLU A CA 1
ATOM 3085 C C . GLU A 1 420 ? 4.004 -18.586 7.472 1.00 91.38 420 GLU A C 1
ATOM 3087 O O . GLU A 1 420 ? 5.220 -18.670 7.287 1.00 91.38 420 GLU A O 1
ATOM 3092 N N . SER A 1 421 ? 3.116 -18.575 6.474 1.00 93.44 421 SER A N 1
ATOM 3093 C CA . SER A 1 421 ? 3.470 -18.738 5.060 1.00 93.44 421 SER A CA 1
ATOM 3094 C C . SER A 1 421 ? 4.346 -17.589 4.547 1.00 93.44 421 SER A C 1
ATOM 3096 O O . SER A 1 421 ? 5.382 -17.834 3.931 1.00 93.44 421 SER A O 1
ATOM 3098 N N . LEU A 1 422 ? 4.012 -16.334 4.870 1.00 93.62 422 LEU A N 1
ATOM 3099 C CA . LEU A 1 422 ? 4.827 -15.180 4.463 1.00 93.62 422 LEU A CA 1
ATOM 3100 C C . LEU A 1 422 ? 6.202 -15.170 5.150 1.00 93.62 422 LEU A C 1
ATOM 3102 O O . LEU A 1 422 ? 7.212 -14.891 4.500 1.00 93.62 422 LEU A O 1
ATOM 3106 N N . SER A 1 423 ? 6.251 -15.527 6.440 1.00 92.44 423 SER A N 1
ATOM 3107 C CA . SER A 1 423 ? 7.498 -15.629 7.212 1.00 92.44 423 SER A CA 1
ATOM 3108 C C . SER A 1 423 ? 8.458 -16.666 6.628 1.00 92.44 423 SER A C 1
ATOM 3110 O O . SER A 1 423 ? 9.655 -16.401 6.493 1.00 92.44 423 SER A O 1
ATOM 3112 N N . ALA A 1 424 ? 7.934 -17.819 6.196 1.00 93.75 424 ALA A N 1
ATOM 3113 C CA . ALA A 1 424 ? 8.723 -18.873 5.561 1.00 93.75 424 ALA A CA 1
ATOM 3114 C C . ALA A 1 424 ? 9.403 -18.416 4.257 1.00 93.75 424 ALA A C 1
ATOM 3116 O O . ALA A 1 424 ? 10.468 -18.922 3.911 1.00 93.75 424 ALA A O 1
ATOM 3117 N N . LEU A 1 425 ? 8.830 -17.427 3.563 1.00 94.88 425 LEU A N 1
ATOM 3118 C CA . LEU A 1 425 ? 9.401 -16.857 2.340 1.00 94.88 425 LEU A CA 1
ATOM 3119 C C . LEU A 1 425 ? 10.394 -15.715 2.588 1.00 94.88 425 LEU A C 1
ATOM 3121 O O . LEU A 1 425 ? 10.898 -15.134 1.626 1.00 94.88 425 LEU A O 1
ATOM 3125 N N . GLY A 1 426 ? 10.688 -15.385 3.849 1.00 91.50 426 GLY A N 1
ATOM 3126 C CA . GLY A 1 426 ? 11.530 -14.242 4.207 1.00 91.50 426 GLY A CA 1
ATOM 3127 C C . GLY A 1 426 ? 10.807 -12.896 4.114 1.00 91.50 426 GLY A C 1
ATOM 3128 O O . GLY A 1 426 ? 11.468 -11.858 4.119 1.00 91.50 426 GLY A O 1
ATOM 3129 N N . SER A 1 427 ? 9.473 -12.912 4.042 1.00 93.06 427 SER A N 1
ATOM 3130 C CA . SER A 1 427 ? 8.616 -11.731 4.121 1.00 93.06 427 SER A CA 1
ATOM 3131 C C . SER A 1 427 ? 7.840 -11.701 5.441 1.00 93.06 427 SER A C 1
ATOM 3133 O O . SER A 1 427 ? 8.017 -12.557 6.301 1.00 93.06 427 SER A O 1
ATOM 3135 N N . ILE A 1 428 ? 6.986 -10.701 5.640 1.00 91.81 428 ILE A N 1
ATOM 3136 C CA . ILE A 1 428 ? 6.071 -10.610 6.782 1.00 91.81 428 ILE A CA 1
ATOM 3137 C C . ILE A 1 428 ? 4.728 -10.033 6.326 1.00 91.81 428 ILE A C 1
ATOM 3139 O O . ILE A 1 428 ? 4.630 -9.400 5.275 1.00 91.81 428 ILE A O 1
ATOM 3143 N N . MET A 1 429 ? 3.691 -10.224 7.143 1.00 88.12 429 MET A N 1
ATOM 3144 C CA . MET A 1 429 ? 2.400 -9.552 6.951 1.00 88.12 429 MET A CA 1
ATOM 3145 C C . MET A 1 429 ? 2.540 -8.028 7.119 1.00 88.12 429 MET A C 1
ATOM 3147 O O . MET A 1 429 ? 2.002 -7.248 6.335 1.00 88.12 429 MET A O 1
ATOM 3151 N N . GLY A 1 430 ? 3.292 -7.608 8.147 1.00 85.06 430 GLY A N 1
ATOM 3152 C CA . GLY A 1 430 ? 3.426 -6.205 8.554 1.00 85.06 430 GLY A CA 1
ATOM 3153 C C . GLY A 1 430 ? 2.069 -5.528 8.777 1.00 85.06 430 GLY A C 1
ATOM 3154 O O . GLY A 1 430 ? 1.103 -6.173 9.191 1.00 85.06 430 GLY A O 1
ATOM 3155 N N . SER A 1 431 ? 1.990 -4.226 8.512 1.00 82.19 431 SER A N 1
ATOM 3156 C CA . SER A 1 431 ? 0.739 -3.464 8.620 1.00 82.19 431 SER A CA 1
ATOM 3157 C C . SER A 1 431 ? -0.316 -3.839 7.570 1.00 82.19 431 SER A C 1
ATOM 3159 O O . SER A 1 431 ? -1.468 -3.455 7.750 1.00 82.19 431 SER A O 1
ATOM 3161 N N . GLY A 1 432 ? 0.053 -4.582 6.516 1.00 87.00 432 GLY A N 1
ATOM 3162 C CA . GLY A 1 432 ? -0.797 -4.901 5.362 1.00 87.00 432 GLY A CA 1
ATOM 3163 C C . GLY A 1 432 ? -0.456 -4.119 4.082 1.00 87.00 432 GLY A C 1
ATOM 3164 O O . GLY A 1 432 ? -1.195 -4.179 3.106 1.00 87.00 432 GLY A O 1
ATOM 3165 N N . GLY A 1 433 ? 0.660 -3.385 4.027 1.00 92.31 433 GLY A N 1
ATOM 3166 C CA . GLY A 1 433 ? 1.141 -2.809 2.763 1.00 92.31 433 GLY A CA 1
ATOM 3167 C C . GLY A 1 433 ? 1.584 -3.899 1.777 1.00 92.31 433 GLY A C 1
ATOM 3168 O O . GLY A 1 433 ? 2.378 -4.773 2.148 1.00 92.31 433 GLY A O 1
ATOM 3169 N N . MET A 1 434 ? 1.090 -3.838 0.535 1.00 94.50 434 MET A N 1
ATOM 3170 C CA . MET A 1 434 ? 1.444 -4.747 -0.558 1.00 94.50 434 MET A CA 1
ATOM 3171 C C . MET A 1 434 ? 1.862 -3.954 -1.802 1.00 94.50 434 MET A C 1
ATOM 3173 O O . MET A 1 434 ? 1.042 -3.285 -2.432 1.00 94.50 434 MET A O 1
ATOM 3177 N N . VAL A 1 435 ? 3.144 -4.037 -2.166 1.00 95.81 435 VAL A N 1
ATOM 3178 C CA . VAL A 1 435 ? 3.699 -3.348 -3.341 1.00 95.81 435 VAL A CA 1
ATOM 3179 C C . VAL A 1 435 ? 3.933 -4.362 -4.454 1.00 95.81 435 VAL A C 1
ATOM 3181 O O . VAL A 1 435 ? 4.776 -5.253 -4.334 1.00 95.81 435 VAL A O 1
ATOM 3184 N N . VAL A 1 436 ? 3.185 -4.222 -5.546 1.00 96.94 436 VAL A N 1
ATOM 3185 C CA . VAL A 1 436 ? 3.290 -5.076 -6.733 1.00 96.94 436 VAL A CA 1
ATOM 3186 C C . VAL A 1 436 ? 4.374 -4.536 -7.665 1.00 96.94 436 VAL A C 1
ATOM 3188 O O . VAL A 1 436 ? 4.400 -3.344 -7.977 1.00 96.94 436 VAL A O 1
ATOM 3191 N N . MET A 1 437 ? 5.264 -5.411 -8.128 1.00 96.88 437 MET A N 1
ATOM 3192 C CA . MET A 1 437 ? 6.374 -5.081 -9.022 1.00 96.88 437 MET A CA 1
ATOM 3193 C C . MET A 1 437 ? 6.284 -5.895 -10.311 1.00 96.88 437 MET A C 1
ATOM 3195 O O . MET A 1 437 ? 6.056 -7.107 -10.290 1.00 96.88 437 MET A O 1
ATOM 3199 N N . ASP A 1 438 ? 6.510 -5.233 -11.440 1.00 95.62 438 ASP A N 1
ATOM 3200 C CA . ASP A 1 438 ? 6.553 -5.858 -12.760 1.00 95.62 438 ASP A CA 1
ATOM 3201 C C . ASP A 1 438 ? 7.999 -6.128 -13.207 1.00 95.62 438 ASP A C 1
ATOM 3203 O O . ASP A 1 438 ? 8.972 -5.809 -12.516 1.00 95.62 438 ASP A O 1
ATOM 3207 N N . GLU A 1 439 ? 8.161 -6.707 -14.395 1.00 92.75 439 GLU A N 1
ATOM 3208 C CA . GLU A 1 439 ? 9.472 -6.963 -15.006 1.00 92.75 439 GLU A CA 1
ATOM 3209 C C . GLU A 1 439 ? 10.336 -5.702 -15.231 1.00 92.75 439 GLU A C 1
ATOM 3211 O O . GLU A 1 439 ? 11.505 -5.814 -15.616 1.00 92.75 439 GLU A O 1
ATOM 3216 N N . THR A 1 440 ? 9.787 -4.504 -14.989 1.00 91.44 440 THR A N 1
ATOM 3217 C CA . THR A 1 440 ? 10.486 -3.216 -15.058 1.00 91.44 440 THR A CA 1
ATOM 3218 C C . THR A 1 440 ? 11.074 -2.715 -13.752 1.00 91.44 440 THR A C 1
ATOM 3220 O O . THR A 1 440 ? 11.801 -1.729 -13.755 1.00 91.44 440 THR A O 1
ATOM 3223 N N . SER A 1 441 ? 10.865 -3.435 -12.653 1.00 95.31 441 SER A N 1
ATOM 3224 C CA . SER A 1 441 ? 11.490 -3.120 -11.365 1.00 95.31 441 SER A CA 1
ATOM 3225 C C . SER A 1 441 ? 12.872 -3.772 -11.236 1.00 95.31 441 SER A C 1
ATOM 3227 O O . SER A 1 441 ? 13.018 -4.962 -11.513 1.00 95.31 441 SER A O 1
ATOM 3229 N N . CYS A 1 442 ? 13.890 -3.017 -10.814 1.00 96.81 442 CYS A N 1
ATOM 3230 C CA . CYS A 1 442 ? 15.218 -3.546 -10.472 1.00 96.81 442 CYS A CA 1
ATOM 3231 C C . CYS A 1 442 ? 15.219 -4.032 -9.019 1.00 96.81 442 CYS A C 1
ATOM 3233 O O . CYS A 1 442 ? 15.012 -3.224 -8.115 1.00 96.81 442 CYS A O 1
ATOM 3235 N N . MET A 1 443 ? 15.482 -5.315 -8.762 1.00 97.94 443 MET A N 1
ATOM 3236 C CA . MET A 1 443 ? 15.384 -5.850 -7.394 1.00 97.94 443 MET A CA 1
ATOM 3237 C C . MET A 1 443 ? 16.522 -5.372 -6.483 1.00 97.94 443 MET A C 1
ATOM 3239 O O . MET A 1 443 ? 16.329 -5.239 -5.274 1.00 97.94 443 MET A O 1
ATOM 3243 N N . VAL A 1 444 ? 17.681 -5.033 -7.058 1.00 98.12 444 VAL A N 1
ATOM 3244 C CA . VAL A 1 444 ? 18.794 -4.398 -6.332 1.00 98.12 444 VAL A CA 1
ATOM 3245 C C . VAL A 1 444 ? 18.399 -2.994 -5.868 1.00 98.12 444 VAL A C 1
ATOM 3247 O O . VAL A 1 444 ? 18.611 -2.633 -4.709 1.00 98.12 444 VAL A O 1
ATOM 3250 N N . ASP A 1 445 ? 17.774 -2.218 -6.757 1.00 97.50 445 ASP A N 1
ATOM 3251 C CA . ASP A 1 445 ? 17.324 -0.858 -6.460 1.00 97.50 445 ASP A CA 1
ATOM 3252 C C . ASP A 1 445 ? 16.139 -0.840 -5.487 1.00 97.50 445 ASP A C 1
ATOM 3254 O O . ASP A 1 445 ? 16.098 -0.015 -4.582 1.00 97.50 445 ASP A O 1
ATOM 3258 N N . VAL A 1 446 ? 15.224 -1.807 -5.597 1.00 96.75 446 VAL A N 1
ATOM 3259 C CA . VAL A 1 446 ? 14.132 -2.008 -4.631 1.00 96.75 446 VAL A CA 1
ATOM 3260 C C . VAL A 1 446 ? 14.688 -2.256 -3.226 1.00 96.75 446 VAL A C 1
ATOM 3262 O O . VAL A 1 446 ? 14.257 -1.611 -2.268 1.00 96.75 446 VAL A O 1
ATOM 3265 N N . ALA A 1 447 ? 15.684 -3.139 -3.090 1.00 97.50 447 ALA A N 1
ATOM 3266 C CA . ALA A 1 447 ? 16.344 -3.375 -1.809 1.00 97.50 447 ALA A CA 1
ATOM 3267 C C . ALA A 1 447 ? 17.038 -2.104 -1.286 1.00 97.50 447 ALA A C 1
ATOM 3269 O O . ALA A 1 447 ? 16.914 -1.781 -0.103 1.00 97.50 447 ALA A O 1
ATOM 3270 N N . ARG A 1 448 ? 17.719 -1.352 -2.164 1.00 97.62 448 ARG A N 1
ATOM 3271 C CA . ARG A 1 448 ? 18.359 -0.067 -1.831 1.00 97.62 448 ARG A CA 1
ATOM 3272 C C . ARG A 1 448 ? 17.336 0.963 -1.349 1.00 97.62 448 ARG A C 1
ATOM 3274 O O . ARG A 1 448 ? 17.573 1.614 -0.335 1.00 97.62 448 ARG A O 1
ATOM 3281 N N . TYR A 1 449 ? 16.202 1.091 -2.035 1.00 95.75 449 TYR A N 1
ATOM 3282 C CA . TYR A 1 449 ? 15.130 2.030 -1.716 1.00 95.75 449 TYR A CA 1
ATOM 3283 C C . TYR A 1 449 ? 14.531 1.752 -0.335 1.00 95.75 449 TYR A C 1
ATOM 3285 O O . TYR A 1 449 ? 14.560 2.626 0.534 1.00 95.75 449 TYR A O 1
ATOM 3293 N N . PHE A 1 450 ? 14.071 0.525 -0.077 1.00 95.00 450 PHE A N 1
ATOM 3294 C CA . PHE A 1 450 ? 13.487 0.184 1.223 1.00 95.00 450 PHE A CA 1
ATOM 3295 C C . PHE A 1 450 ? 14.506 0.258 2.365 1.00 95.00 450 PHE A C 1
ATOM 3297 O O . PHE A 1 450 ? 14.188 0.722 3.465 1.00 95.00 450 PHE A O 1
ATOM 3304 N N . LEU A 1 451 ? 15.759 -0.126 2.106 1.00 95.75 451 LEU A N 1
ATOM 3305 C CA . LEU A 1 451 ? 16.815 0.018 3.098 1.00 95.75 451 LEU A CA 1
ATOM 3306 C C . LEU A 1 451 ? 17.162 1.490 3.365 1.00 95.75 451 LEU A C 1
ATOM 3308 O O . LEU A 1 451 ? 17.444 1.840 4.506 1.00 95.75 451 LEU A O 1
ATOM 3312 N N . SER A 1 452 ? 17.107 2.363 2.354 1.00 95.69 452 SER A N 1
ATOM 3313 C CA . SER A 1 452 ? 17.337 3.800 2.551 1.00 95.69 452 SER A CA 1
ATOM 3314 C C . SER A 1 452 ? 16.311 4.416 3.502 1.00 95.69 452 SER A C 1
ATOM 3316 O O . SER A 1 452 ? 16.697 5.147 4.411 1.00 95.69 452 SER A O 1
ATOM 3318 N N . PHE A 1 453 ? 15.040 4.018 3.376 1.00 94.06 453 PHE A N 1
ATOM 3319 C CA . PHE A 1 453 ? 13.980 4.415 4.297 1.00 94.06 453 PHE A CA 1
ATOM 3320 C C . PHE A 1 453 ? 14.233 3.876 5.712 1.00 94.06 453 PHE A C 1
ATOM 3322 O O . PHE A 1 453 ? 14.293 4.627 6.677 1.00 94.06 453 PHE A O 1
ATOM 3329 N N . THR A 1 454 ? 14.454 2.568 5.872 1.00 92.56 454 THR A N 1
ATOM 3330 C CA . THR A 1 454 ? 14.675 2.009 7.223 1.00 92.56 454 THR A CA 1
ATOM 3331 C C . THR A 1 454 ? 15.944 2.548 7.896 1.00 92.56 454 THR A C 1
ATOM 3333 O O . THR A 1 454 ? 15.989 2.663 9.122 1.00 92.56 454 THR A O 1
ATOM 3336 N N . GLN A 1 455 ? 16.967 2.917 7.117 1.00 94.81 455 GLN A N 1
ATOM 3337 C CA . GLN A 1 455 ? 18.168 3.576 7.620 1.00 94.81 455 GLN A CA 1
ATOM 3338 C C . GLN A 1 455 ? 17.869 4.999 8.111 1.00 94.81 455 GLN A C 1
ATOM 3340 O O . GLN A 1 455 ? 18.346 5.347 9.198 1.00 94.81 455 GLN A O 1
ATOM 3345 N N . SER A 1 456 ? 17.104 5.804 7.358 1.00 93.56 456 SER A N 1
ATOM 3346 C CA . SER A 1 456 ? 16.750 7.174 7.764 1.00 93.56 456 SER A CA 1
ATOM 3347 C C . SER A 1 456 ? 15.875 7.183 9.014 1.00 93.56 456 SER A C 1
ATOM 3349 O O . SER A 1 456 ? 16.019 8.058 9.864 1.00 93.56 456 SER A O 1
ATOM 3351 N N . GLU A 1 457 ? 15.054 6.147 9.173 1.00 93.31 457 GLU A N 1
ATOM 3352 C CA . GLU A 1 457 ? 14.143 5.956 10.302 1.00 93.31 457 GLU A CA 1
ATOM 3353 C C . GLU A 1 457 ? 14.775 5.270 11.528 1.00 93.31 457 GLU A C 1
ATOM 3355 O O . GLU A 1 457 ? 14.113 4.987 12.534 1.00 93.31 457 GLU A O 1
ATOM 3360 N N . SER A 1 458 ? 16.077 4.981 11.487 1.00 94.31 458 SER A N 1
ATOM 3361 C CA . SER A 1 458 ? 16.771 4.383 12.623 1.00 94.31 458 SER A CA 1
ATOM 3362 C C . SER A 1 458 ? 16.793 5.330 13.824 1.00 94.31 458 SER A C 1
ATOM 3364 O O . SER A 1 458 ? 17.388 6.405 13.784 1.00 94.31 458 SER A O 1
ATOM 3366 N N . CYS A 1 459 ? 16.279 4.879 14.976 1.00 93.69 459 CYS A N 1
ATOM 3367 C CA . CYS A 1 459 ? 16.410 5.636 16.232 1.00 93.69 459 CYS A CA 1
ATOM 3368 C C . CYS A 1 459 ? 17.869 5.823 16.697 1.00 93.69 459 CYS A C 1
ATOM 3370 O O . CYS A 1 459 ? 18.130 6.565 17.644 1.00 93.69 459 CYS A O 1
ATOM 3372 N N . GLY A 1 460 ? 18.825 5.106 16.095 1.00 93.62 460 GLY A N 1
ATOM 3373 C CA . GLY A 1 460 ? 20.252 5.233 16.381 1.00 93.62 460 GLY A CA 1
ATOM 3374 C C . GLY A 1 460 ? 20.747 4.537 17.655 1.00 93.62 460 GLY A C 1
ATOM 3375 O O . GLY A 1 460 ? 21.931 4.647 17.970 1.00 93.62 460 GLY A O 1
ATOM 3376 N N . LYS A 1 461 ? 19.885 3.816 18.388 1.00 93.75 461 LYS A N 1
ATOM 3377 C CA . LYS A 1 461 ? 20.222 3.237 19.702 1.00 93.75 461 LYS A CA 1
ATOM 3378 C C . LYS A 1 461 ? 21.174 2.039 19.647 1.00 93.75 461 LYS A C 1
ATOM 3380 O O . LYS A 1 461 ? 22.113 1.982 20.433 1.00 93.75 461 LYS A O 1
ATOM 3385 N N . CYS A 1 462 ? 20.929 1.067 18.766 1.00 93.81 462 CYS A N 1
ATOM 3386 C CA . CYS A 1 462 ? 21.800 -0.105 18.627 1.00 93.81 462 CYS A CA 1
ATOM 3387 C C . CYS A 1 462 ? 22.797 0.094 17.480 1.00 93.81 462 CYS A C 1
ATOM 3389 O O . CYS A 1 462 ? 22.425 0.517 16.383 1.00 93.81 462 CYS A O 1
ATOM 3391 N N . SER A 1 463 ? 24.072 -0.214 17.736 1.00 94.75 463 SER A N 1
ATOM 3392 C CA . SER A 1 463 ? 25.147 -0.076 16.745 1.00 94.75 463 SER A CA 1
ATOM 3393 C C . SER A 1 463 ? 24.914 -0.951 15.517 1.00 94.75 463 SER A C 1
ATOM 3395 O O . SER A 1 463 ? 25.194 -0.513 14.407 1.00 94.75 463 SER A O 1
ATOM 3397 N N . THR A 1 464 ? 24.345 -2.140 15.712 1.00 94.88 464 THR A N 1
ATOM 3398 C CA . THR A 1 464 ? 24.007 -3.104 14.658 1.00 94.88 464 THR A CA 1
ATOM 3399 C C . THR A 1 464 ? 23.023 -2.506 13.661 1.00 94.88 464 THR A C 1
ATOM 3401 O O . THR A 1 464 ? 23.374 -2.358 12.499 1.00 94.88 464 THR A O 1
ATOM 3404 N N . CYS A 1 465 ? 21.853 -2.033 14.098 1.00 95.62 465 CYS A N 1
ATOM 3405 C CA . CYS A 1 465 ? 20.918 -1.353 13.198 1.00 95.62 465 CYS A CA 1
ATOM 3406 C C . CYS A 1 465 ? 21.516 -0.060 12.619 1.00 95.62 465 CYS A C 1
ATOM 3408 O O . CYS A 1 465 ? 21.546 0.106 11.404 1.00 95.62 465 CYS A O 1
ATOM 3410 N N . ARG A 1 466 ? 22.045 0.845 13.458 1.00 95.81 466 ARG A N 1
ATOM 3411 C CA . ARG A 1 466 ? 22.510 2.177 13.020 1.00 95.81 466 ARG A CA 1
ATOM 3412 C C . ARG A 1 466 ? 23.647 2.121 11.996 1.00 95.81 466 ARG A C 1
ATOM 3414 O O . ARG A 1 466 ? 23.657 2.908 11.055 1.00 95.81 466 ARG A O 1
ATOM 3421 N N . LEU A 1 467 ? 24.637 1.257 12.215 1.00 97.00 467 LEU A N 1
ATOM 3422 C CA . LEU A 1 467 ? 25.829 1.174 11.367 1.00 97.00 467 LEU A CA 1
ATOM 3423 C C . LEU A 1 467 ? 25.705 0.071 10.319 1.00 97.00 467 LEU A C 1
ATOM 3425 O O . LEU A 1 467 ? 26.113 0.288 9.183 1.00 97.00 467 LEU A O 1
ATOM 3429 N N . GLY A 1 468 ? 25.103 -1.068 10.665 1.00 97.31 468 GLY A N 1
ATOM 3430 C CA . GLY A 1 468 ? 24.930 -2.185 9.740 1.00 97.31 468 GLY A CA 1
ATOM 3431 C C . GLY A 1 468 ? 24.019 -1.830 8.567 1.00 97.31 468 GLY A C 1
ATOM 3432 O O . GLY A 1 468 ? 24.411 -2.027 7.422 1.00 97.31 468 GLY A O 1
ATOM 3433 N N . THR A 1 469 ? 22.859 -1.200 8.807 1.00 96.81 469 THR A N 1
ATOM 3434 C CA . THR A 1 469 ? 21.987 -0.737 7.702 1.00 96.81 469 THR A CA 1
ATOM 3435 C C . THR A 1 469 ? 22.680 0.297 6.815 1.00 96.81 469 THR A C 1
ATOM 3437 O O . THR A 1 469 ? 22.573 0.225 5.595 1.00 96.81 469 THR A O 1
ATOM 3440 N N . ARG A 1 470 ? 23.480 1.199 7.399 1.00 97.62 470 ARG A N 1
ATOM 3441 C CA . ARG A 1 470 ? 24.286 2.173 6.648 1.00 97.62 470 ARG A CA 1
ATOM 3442 C C . ARG A 1 470 ? 25.348 1.499 5.772 1.00 97.62 470 ARG A C 1
ATOM 3444 O O . ARG A 1 470 ? 25.564 1.936 4.645 1.00 97.62 470 ARG A O 1
ATOM 3451 N N . GLN A 1 471 ? 26.018 0.461 6.272 1.00 97.88 471 GLN A N 1
ATOM 3452 C CA . GLN A 1 471 ? 27.002 -0.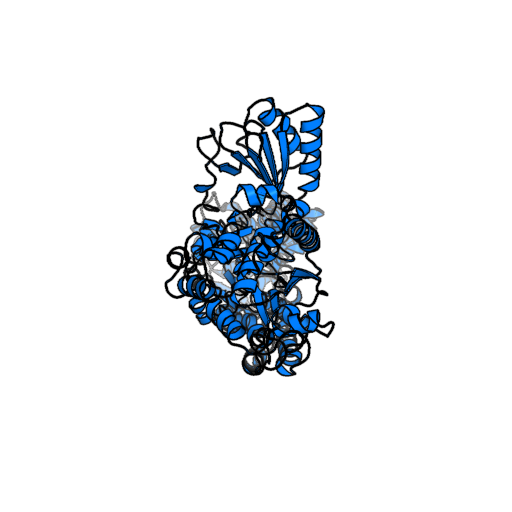297 5.495 1.00 97.88 471 GLN A CA 1
ATOM 3453 C C . GLN A 1 471 ? 26.343 -1.064 4.346 1.00 97.88 471 GLN A C 1
ATOM 3455 O O . GLN A 1 471 ? 26.807 -0.953 3.214 1.00 97.88 471 GLN A O 1
ATOM 3460 N N . MET A 1 472 ? 25.233 -1.759 4.614 1.00 98.12 472 MET A N 1
ATOM 3461 C CA . MET A 1 472 ? 24.449 -2.441 3.582 1.00 98.12 472 MET A CA 1
ATOM 3462 C C . MET A 1 472 ? 23.966 -1.463 2.502 1.00 98.12 472 MET A C 1
ATOM 3464 O O . MET A 1 472 ? 24.119 -1.735 1.316 1.00 98.12 472 MET A O 1
ATOM 3468 N N . LEU A 1 473 ? 23.452 -0.292 2.899 1.00 98.19 473 LEU A N 1
ATOM 3469 C CA . LEU A 1 473 ? 23.002 0.739 1.963 1.00 98.19 473 LEU A CA 1
ATOM 3470 C C . LEU A 1 473 ? 24.152 1.238 1.088 1.00 98.19 473 LEU A C 1
ATOM 3472 O O . LEU A 1 473 ? 23.988 1.344 -0.119 1.00 98.19 473 LEU A O 1
ATOM 3476 N N . ARG A 1 474 ? 25.336 1.473 1.667 1.00 98.31 474 ARG A N 1
ATOM 3477 C CA . ARG A 1 474 ? 26.532 1.865 0.908 1.00 98.31 474 ARG A CA 1
ATOM 3478 C C . ARG A 1 474 ? 26.926 0.813 -0.134 1.00 98.31 474 ARG A C 1
ATOM 3480 O O . ARG A 1 474 ? 27.319 1.182 -1.235 1.00 98.31 474 ARG A O 1
ATOM 3487 N N . ILE A 1 475 ? 26.848 -0.471 0.215 1.00 98.44 475 ILE A N 1
ATOM 3488 C CA . ILE A 1 475 ? 27.130 -1.570 -0.718 1.00 98.44 475 ILE A CA 1
ATOM 3489 C C . ILE A 1 475 ? 26.100 -1.576 -1.853 1.00 98.44 475 ILE A C 1
ATOM 3491 O O . ILE A 1 475 ? 26.481 -1.567 -3.019 1.00 98.44 475 ILE A O 1
ATOM 3495 N N . LEU A 1 476 ? 24.806 -1.516 -1.530 1.00 98.38 476 LEU A N 1
ATOM 3496 C CA . LEU A 1 476 ? 23.741 -1.485 -2.536 1.00 98.38 476 LEU A CA 1
ATOM 3497 C C . LEU A 1 476 ? 23.857 -0.276 -3.468 1.00 98.38 476 LEU A C 1
ATOM 3499 O O . LEU A 1 476 ? 23.745 -0.445 -4.677 1.00 98.38 476 LEU A O 1
ATOM 3503 N N . THR A 1 477 ? 24.138 0.913 -2.927 1.00 98.25 477 THR A N 1
ATOM 3504 C CA . THR A 1 477 ? 24.372 2.129 -3.717 1.00 98.25 477 THR A CA 1
ATOM 3505 C C . THR A 1 477 ? 25.522 1.934 -4.701 1.00 98.25 477 THR A C 1
ATOM 3507 O O . THR A 1 477 ? 25.324 2.133 -5.896 1.00 98.25 477 THR A O 1
ATOM 3510 N N . ARG A 1 478 ? 26.673 1.425 -4.242 1.00 97.56 478 ARG A N 1
ATOM 3511 C CA . ARG A 1 478 ? 27.805 1.105 -5.124 1.00 97.56 478 ARG A CA 1
ATOM 3512 C C . ARG A 1 478 ? 27.418 0.131 -6.234 1.00 97.56 478 ARG A C 1
ATOM 3514 O O . ARG A 1 478 ? 27.784 0.345 -7.383 1.00 97.56 478 ARG A O 1
ATOM 3521 N N . ILE A 1 479 ? 26.667 -0.928 -5.920 1.00 98.06 479 ILE A N 1
ATOM 3522 C CA . ILE A 1 479 ? 26.206 -1.894 -6.930 1.00 98.06 479 ILE A CA 1
ATOM 3523 C C . ILE A 1 479 ? 25.314 -1.199 -7.970 1.00 98.06 479 ILE A C 1
ATOM 3525 O O . ILE A 1 479 ? 25.520 -1.390 -9.168 1.00 98.06 479 ILE A O 1
ATOM 3529 N N . THR A 1 480 ? 24.370 -0.356 -7.541 1.00 97.69 480 THR A N 1
ATOM 3530 C CA . THR A 1 480 ? 23.500 0.405 -8.458 1.00 97.69 480 THR A CA 1
ATOM 3531 C C . THR A 1 480 ? 24.235 1.487 -9.253 1.00 97.69 480 THR A C 1
ATOM 3533 O O . THR A 1 480 ? 23.757 1.891 -10.308 1.00 97.69 480 THR A O 1
ATOM 3536 N N . GLU A 1 481 ? 25.404 1.925 -8.785 1.00 97.06 481 GLU A N 1
ATOM 3537 C CA . GLU A 1 481 ? 26.280 2.897 -9.453 1.00 97.06 481 GLU A CA 1
ATOM 3538 C C . GLU A 1 481 ? 27.334 2.241 -10.364 1.00 97.06 481 GLU A C 1
ATOM 3540 O O . GLU A 1 481 ? 28.135 2.928 -10.988 1.00 97.06 481 GLU A O 1
ATOM 3545 N N . GLY A 1 482 ? 27.347 0.907 -10.470 1.00 95.19 482 GLY A N 1
ATOM 3546 C CA . GLY A 1 482 ? 28.346 0.171 -11.255 1.00 95.19 482 GLY A CA 1
ATOM 3547 C C . GLY A 1 482 ? 29.699 -0.004 -10.568 1.00 95.19 482 GLY A C 1
ATOM 3548 O O . GLY A 1 482 ? 30.616 -0.587 -11.145 1.00 95.19 482 GLY A O 1
ATOM 3549 N N . GLU A 1 483 ? 29.815 0.376 -9.301 1.00 97.00 483 GLU A N 1
ATOM 3550 C CA . GLU A 1 483 ? 31.006 0.226 -8.455 1.00 97.00 483 GLU A CA 1
ATOM 3551 C C . GLU A 1 483 ? 30.954 -1.023 -7.547 1.00 97.00 483 GLU A C 1
ATOM 3553 O O . GLU A 1 483 ? 31.706 -1.160 -6.571 1.00 97.00 483 GLU A O 1
ATOM 3558 N N . GLY A 1 484 ? 30.037 -1.945 -7.848 1.00 95.62 484 GLY A N 1
ATOM 3559 C CA . GLY A 1 484 ? 29.925 -3.233 -7.169 1.00 95.62 484 GLY A CA 1
ATOM 3560 C C . GLY A 1 484 ? 31.151 -4.130 -7.382 1.00 95.62 484 GLY A C 1
ATOM 3561 O O . GLY A 1 484 ? 31.778 -4.107 -8.447 1.00 95.62 484 GLY A O 1
ATOM 3562 N N . ARG A 1 485 ? 31.469 -4.931 -6.363 1.00 96.56 485 ARG A N 1
ATOM 3563 C CA . ARG A 1 485 ? 32.573 -5.901 -6.285 1.00 96.56 485 ARG A CA 1
ATOM 3564 C C . ARG A 1 485 ? 32.018 -7.295 -6.009 1.00 96.56 485 ARG A C 1
ATOM 3566 O O . ARG A 1 485 ? 30.974 -7.420 -5.382 1.00 96.56 485 ARG A O 1
ATOM 3573 N N . GLU A 1 486 ? 32.722 -8.347 -6.416 1.00 93.50 486 GLU A N 1
ATOM 3574 C CA . GLU A 1 486 ? 32.245 -9.724 -6.194 1.00 93.50 486 GLU A CA 1
ATOM 3575 C C . GLU A 1 486 ? 32.082 -10.066 -4.701 1.00 93.50 486 GLU A C 1
ATOM 3577 O O . GLU A 1 486 ? 31.101 -10.700 -4.318 1.00 93.50 486 GLU A O 1
ATOM 3582 N N . GLU A 1 487 ? 32.985 -9.562 -3.854 1.00 96.81 487 GLU A N 1
ATOM 3583 C CA . GLU A 1 487 ? 32.956 -9.711 -2.389 1.00 96.81 487 GLU A CA 1
ATOM 3584 C C . GLU A 1 487 ? 31.753 -9.032 -1.709 1.00 96.81 487 GLU A C 1
ATOM 3586 O O . GLU A 1 487 ? 31.371 -9.418 -0.602 1.00 96.81 487 GLU A O 1
ATOM 3591 N N . ASP A 1 488 ? 31.111 -8.062 -2.376 1.00 97.38 488 ASP A N 1
ATOM 3592 C CA . ASP A 1 488 ? 29.995 -7.311 -1.798 1.00 97.38 488 ASP A CA 1
ATOM 3593 C C . ASP A 1 488 ? 28.808 -8.215 -1.457 1.00 97.38 488 ASP A C 1
ATOM 3595 O O . ASP A 1 488 ? 28.085 -7.922 -0.510 1.00 97.38 488 ASP A O 1
ATOM 3599 N N . LEU A 1 489 ? 28.578 -9.299 -2.207 1.00 97.12 489 LEU A N 1
ATOM 3600 C CA . LEU A 1 489 ? 27.430 -10.183 -1.970 1.00 97.12 489 LEU A CA 1
ATOM 3601 C C . LEU A 1 489 ? 27.551 -10.922 -0.635 1.00 97.12 489 LEU A C 1
ATOM 3603 O O . LEU A 1 489 ? 26.583 -10.990 0.128 1.00 97.12 489 LEU A O 1
ATOM 3607 N N . ASP A 1 490 ? 28.741 -11.440 -0.343 1.00 97.00 490 ASP A N 1
ATOM 3608 C CA . ASP A 1 490 ? 29.014 -12.173 0.893 1.00 97.00 490 ASP A CA 1
ATOM 3609 C C . ASP A 1 490 ? 29.105 -11.217 2.092 1.00 97.00 490 ASP A C 1
ATOM 3611 O O . ASP A 1 490 ? 28.591 -11.522 3.177 1.00 97.00 490 ASP A O 1
ATOM 3615 N N . GLU A 1 491 ? 29.683 -10.025 1.896 1.00 97.69 491 GLU A N 1
ATOM 3616 C CA . GLU A 1 491 ? 29.707 -8.968 2.913 1.00 97.69 491 GLU A CA 1
ATOM 3617 C C . GLU A 1 491 ? 28.280 -8.509 3.256 1.00 97.69 491 GLU A C 1
ATOM 3619 O O . GLU A 1 491 ? 27.898 -8.465 4.429 1.00 97.69 491 GLU A O 1
ATOM 3624 N N . LEU A 1 492 ? 27.452 -8.249 2.240 1.00 97.56 492 LEU A N 1
ATOM 3625 C CA . LEU A 1 492 ? 26.060 -7.833 2.398 1.00 97.56 492 LEU A CA 1
ATOM 3626 C C . LEU A 1 492 ? 25.241 -8.889 3.150 1.00 97.56 492 LEU A C 1
ATOM 3628 O O . LEU A 1 492 ? 24.507 -8.543 4.077 1.00 97.56 492 LEU A O 1
ATOM 3632 N N . LEU A 1 493 ? 25.407 -10.173 2.816 1.00 97.62 493 LEU A N 1
ATOM 3633 C CA . LEU A 1 493 ? 24.742 -11.281 3.507 1.00 97.62 493 LEU A CA 1
ATOM 3634 C C . LEU A 1 493 ? 25.174 -11.391 4.977 1.00 97.62 493 LEU A C 1
ATOM 3636 O O . LEU A 1 493 ? 24.337 -11.608 5.859 1.00 97.62 493 LEU A O 1
ATOM 3640 N N . THR A 1 494 ? 26.468 -11.220 5.247 1.00 98.00 494 THR A N 1
ATOM 3641 C CA . THR A 1 494 ? 27.030 -11.268 6.603 1.00 98.00 494 THR A CA 1
ATOM 3642 C C . THR A 1 494 ? 26.473 -10.138 7.463 1.00 98.00 494 THR A C 1
ATOM 3644 O O . THR A 1 494 ? 25.944 -10.386 8.550 1.00 98.00 494 THR A O 1
ATOM 3647 N N . ILE A 1 495 ? 26.516 -8.900 6.961 1.00 98.00 495 ILE A N 1
ATOM 3648 C CA . ILE A 1 495 ? 25.987 -7.737 7.679 1.00 98.00 495 ILE A CA 1
ATOM 3649 C C . ILE A 1 495 ? 24.476 -7.887 7.885 1.00 98.00 495 ILE A C 1
ATOM 3651 O O . ILE A 1 495 ? 23.988 -7.655 8.991 1.00 98.00 495 ILE A O 1
ATOM 3655 N N . ALA A 1 496 ? 23.732 -8.323 6.865 1.00 97.62 496 ALA A N 1
ATOM 3656 C CA . ALA A 1 496 ? 22.286 -8.505 6.954 1.00 97.62 496 ALA A CA 1
ATOM 3657 C C . ALA A 1 496 ? 21.882 -9.480 8.070 1.00 97.62 496 ALA A C 1
ATOM 3659 O O . ALA A 1 496 ? 20.969 -9.183 8.844 1.00 97.62 496 ALA A O 1
ATOM 3660 N N . ARG A 1 497 ? 22.586 -10.612 8.207 1.00 97.00 497 ARG A N 1
ATOM 3661 C CA . ARG A 1 497 ? 22.353 -11.578 9.296 1.00 97.00 497 ARG A CA 1
ATOM 3662 C C . ARG A 1 497 ? 22.675 -10.986 10.666 1.00 97.00 497 ARG A C 1
ATOM 3664 O O . ARG A 1 497 ? 21.844 -11.071 11.567 1.00 97.00 497 ARG A O 1
ATOM 3671 N N . LEU A 1 498 ? 23.810 -10.295 10.802 1.00 97.06 498 LEU A N 1
ATOM 3672 C CA . LEU A 1 498 ? 24.189 -9.628 12.054 1.00 97.06 498 LEU A CA 1
ATOM 3673 C C . LEU A 1 498 ? 23.167 -8.566 12.479 1.00 97.06 498 LEU A C 1
ATOM 3675 O O . LEU A 1 498 ? 22.805 -8.478 13.651 1.00 97.06 498 LEU A O 1
ATOM 3679 N N . VAL A 1 499 ? 22.666 -7.762 11.540 1.00 97.56 499 VAL A N 1
ATOM 3680 C CA . VAL A 1 499 ? 21.621 -6.771 11.830 1.00 97.56 499 VAL A CA 1
ATOM 3681 C C . VAL A 1 499 ? 20.334 -7.463 12.276 1.00 97.56 499 VAL A C 1
ATOM 3683 O O . VAL A 1 499 ? 19.730 -7.030 13.259 1.00 97.56 499 VAL A O 1
ATOM 3686 N N . LYS A 1 500 ? 19.940 -8.549 11.603 1.00 96.00 500 LYS A N 1
ATOM 3687 C CA . LYS A 1 500 ? 18.730 -9.315 11.917 1.00 96.00 500 LYS A CA 1
ATOM 3688 C C . LYS A 1 500 ? 18.777 -9.948 13.308 1.00 96.00 500 LYS A C 1
ATOM 3690 O O . LYS A 1 500 ? 17.803 -9.857 14.046 1.00 96.00 500 LYS A O 1
ATOM 3695 N N . GLU A 1 501 ? 19.902 -10.545 13.682 1.00 95.56 501 GLU A N 1
ATOM 3696 C CA . GLU A 1 501 ? 20.049 -11.284 14.942 1.00 95.56 501 GLU A CA 1
ATOM 3697 C C . GLU A 1 501 ? 20.383 -10.382 16.136 1.00 95.56 501 GLU A C 1
ATOM 3699 O O . GLU A 1 501 ? 19.956 -10.647 17.258 1.00 95.56 501 GLU A O 1
ATOM 3704 N N . CYS A 1 502 ? 21.126 -9.294 15.914 1.00 95.38 502 CYS A N 1
ATOM 3705 C CA . CYS A 1 502 ? 21.680 -8.473 16.992 1.00 95.38 502 CYS A CA 1
ATOM 3706 C C . CYS A 1 502 ? 21.019 -7.088 17.126 1.00 95.38 502 CYS A C 1
ATOM 3708 O O . CYS A 1 502 ? 21.550 -6.210 17.816 1.00 95.38 502 CYS A O 1
ATOM 3710 N N . SER A 1 503 ? 19.886 -6.839 16.464 1.00 95.12 503 SER A N 1
ATOM 3711 C CA . SER A 1 503 ? 19.100 -5.612 16.660 1.00 95.12 503 SER A CA 1
ATOM 3712 C C . SER A 1 503 ? 18.143 -5.722 17.847 1.00 95.12 503 SER A C 1
ATOM 3714 O O . SER A 1 503 ? 17.515 -6.752 18.078 1.00 95.12 503 SER A O 1
ATOM 3716 N N . LEU A 1 504 ? 17.993 -4.616 18.583 1.00 93.06 504 LEU A N 1
ATOM 3717 C CA . LEU A 1 504 ? 17.208 -4.568 19.823 1.00 93.06 504 LEU A CA 1
ATOM 3718 C C . LEU A 1 504 ? 15.688 -4.670 19.596 1.00 93.06 504 LEU A C 1
ATOM 3720 O O . LEU A 1 504 ? 14.977 -5.263 20.406 1.00 93.06 504 LEU A O 1
ATOM 3724 N N . CYS A 1 505 ? 15.175 -4.052 18.531 1.00 92.81 505 CYS A N 1
ATOM 3725 C CA . CYS A 1 505 ? 13.743 -3.997 18.239 1.00 92.81 505 CYS A CA 1
ATOM 3726 C C . CYS A 1 505 ? 13.403 -4.684 16.915 1.00 92.81 505 CYS A C 1
ATOM 3728 O O . CYS A 1 505 ? 14.268 -4.862 16.056 1.00 92.81 505 CYS A O 1
ATOM 3730 N N . GLY A 1 506 ? 12.119 -5.006 16.735 1.00 89.44 506 GLY A N 1
ATOM 3731 C CA . GLY A 1 506 ? 11.625 -5.696 15.541 1.00 89.44 506 GLY A CA 1
ATOM 3732 C C . GLY A 1 506 ? 11.928 -4.952 14.239 1.00 89.44 506 GLY A C 1
ATOM 3733 O O . GLY A 1 506 ? 12.256 -5.596 13.250 1.00 89.44 506 GLY A O 1
ATOM 3734 N N . LEU A 1 507 ? 11.916 -3.613 14.245 1.00 87.88 507 LEU A N 1
ATOM 3735 C CA . LEU A 1 507 ? 12.266 -2.813 13.063 1.00 87.88 507 LEU A CA 1
ATOM 3736 C C . LEU A 1 507 ? 13.713 -3.053 12.620 1.00 87.88 507 LEU A C 1
ATOM 3738 O O . LEU A 1 507 ? 13.955 -3.332 11.454 1.00 87.88 507 LEU A O 1
ATOM 3742 N N . GLY A 1 508 ? 14.674 -3.034 13.551 1.00 92.81 508 GLY A N 1
ATOM 3743 C CA . GLY A 1 508 ? 16.068 -3.345 13.222 1.00 92.81 508 GLY A CA 1
ATOM 3744 C C . GLY A 1 508 ? 16.263 -4.805 12.805 1.00 92.81 508 GLY A C 1
ATOM 3745 O O . GLY A 1 508 ? 17.022 -5.077 11.885 1.00 92.81 508 GLY A O 1
ATOM 3746 N N . GLN A 1 509 ? 15.541 -5.740 13.433 1.00 93.94 509 GLN A N 1
ATOM 3747 C CA . GLN A 1 509 ? 15.620 -7.168 13.098 1.00 93.94 509 GLN A CA 1
ATOM 3748 C C . GLN A 1 509 ? 15.065 -7.478 11.698 1.00 93.94 509 GLN A C 1
ATOM 3750 O O . GLN A 1 509 ? 15.510 -8.415 11.041 1.00 93.94 509 GLN A O 1
ATOM 3755 N N . THR A 1 510 ? 14.093 -6.695 11.231 1.00 93.75 510 THR A N 1
ATOM 3756 C CA . THR A 1 510 ? 13.416 -6.902 9.941 1.00 93.75 510 THR A CA 1
ATOM 3757 C C . THR A 1 510 ? 13.943 -6.001 8.823 1.00 93.75 510 THR A C 1
ATOM 3759 O O . THR A 1 510 ? 13.780 -6.345 7.659 1.00 93.75 510 THR A O 1
ATOM 3762 N N . ALA A 1 511 ? 14.656 -4.912 9.134 1.00 94.81 511 ALA A N 1
ATOM 3763 C CA . ALA A 1 511 ? 15.272 -4.020 8.143 1.00 94.81 511 ALA A CA 1
ATOM 3764 C C . ALA A 1 511 ? 16.102 -4.729 7.044 1.00 94.81 511 ALA A C 1
ATOM 3766 O O . ALA A 1 511 ? 16.079 -4.262 5.908 1.00 94.81 511 ALA A O 1
ATOM 3767 N N . PRO A 1 512 ? 16.804 -5.855 7.303 1.00 96.75 512 PRO A N 1
ATOM 3768 C CA . PRO A 1 512 ? 17.539 -6.568 6.257 1.00 96.75 512 PRO A CA 1
ATOM 3769 C C . PRO A 1 512 ? 16.678 -7.464 5.353 1.00 96.75 512 PRO A C 1
ATOM 3771 O O . PRO A 1 512 ? 17.209 -8.027 4.399 1.00 96.75 512 PRO A O 1
ATOM 3774 N N . ASN A 1 513 ? 15.384 -7.660 5.630 1.00 96.81 513 ASN A N 1
ATOM 3775 C CA . ASN A 1 513 ? 14.544 -8.600 4.877 1.00 96.81 513 ASN A CA 1
ATOM 3776 C C . ASN A 1 513 ? 14.437 -8.284 3.373 1.00 96.81 513 ASN A C 1
ATOM 3778 O O . ASN A 1 513 ? 14.532 -9.242 2.598 1.00 96.81 513 ASN A O 1
ATOM 3782 N N . PRO A 1 514 ? 14.319 -7.015 2.914 1.00 96.44 514 PRO A N 1
ATOM 3783 C CA . PRO A 1 514 ? 14.336 -6.724 1.483 1.00 96.44 514 PRO A CA 1
ATOM 3784 C C . PRO A 1 514 ? 15.633 -7.225 0.849 1.00 96.44 514 PRO A C 1
ATOM 3786 O O . PRO A 1 514 ? 15.587 -7.948 -0.131 1.00 96.44 514 PRO A O 1
ATOM 3789 N N . VAL A 1 515 ? 16.775 -6.960 1.489 1.00 97.50 515 VAL A N 1
ATOM 3790 C CA . VAL A 1 515 ? 18.104 -7.386 1.025 1.00 97.50 515 VAL A CA 1
ATOM 3791 C C . VAL A 1 515 ? 18.243 -8.909 0.996 1.00 97.50 515 VAL A C 1
ATOM 3793 O O . VAL A 1 515 ? 18.694 -9.479 0.007 1.00 97.50 515 VAL A O 1
ATOM 3796 N N . LEU A 1 516 ? 17.856 -9.586 2.080 1.00 97.69 516 LEU A N 1
ATOM 3797 C CA . LEU A 1 516 ? 17.963 -11.041 2.194 1.00 97.69 516 LEU A CA 1
ATOM 3798 C C . LEU A 1 516 ? 17.077 -11.752 1.165 1.00 97.69 516 LEU A C 1
ATOM 3800 O O . LEU A 1 516 ? 17.513 -12.715 0.538 1.00 97.69 516 LEU A O 1
ATOM 3804 N N . SER A 1 517 ? 15.841 -11.283 0.988 1.00 97.50 517 SER A N 1
ATOM 3805 C CA . SER A 1 517 ? 14.894 -11.882 0.045 1.00 97.50 517 SER A CA 1
ATOM 3806 C C . SER A 1 517 ? 15.294 -11.629 -1.409 1.00 97.50 517 SER A C 1
ATOM 3808 O O . SER A 1 517 ? 15.252 -12.561 -2.213 1.00 97.50 517 SER A O 1
ATOM 3810 N N . THR A 1 518 ? 15.758 -10.425 -1.762 1.00 97.62 518 THR A N 1
ATOM 3811 C CA . THR A 1 518 ? 16.204 -10.139 -3.132 1.00 97.62 518 THR A CA 1
ATOM 3812 C C . THR A 1 518 ? 17.493 -10.869 -3.487 1.00 97.62 518 THR A C 1
ATOM 3814 O O . THR A 1 518 ? 17.570 -11.430 -4.577 1.00 97.62 518 THR A O 1
ATOM 3817 N N . LEU A 1 519 ? 18.463 -10.969 -2.571 1.00 96.69 519 LEU A N 1
ATOM 3818 C CA . LEU A 1 519 ? 19.653 -11.806 -2.774 1.00 96.69 519 LEU A CA 1
ATOM 3819 C C . LEU A 1 519 ? 19.296 -13.285 -2.952 1.00 96.69 519 LEU A C 1
ATOM 3821 O O . LEU A 1 519 ? 19.920 -13.971 -3.754 1.00 96.69 519 LEU A O 1
ATOM 3825 N N . ASN A 1 520 ? 18.302 -13.785 -2.214 1.00 97.38 520 ASN A N 1
ATOM 3826 C CA . ASN A 1 520 ? 17.887 -15.183 -2.305 1.00 97.38 520 ASN A CA 1
ATOM 3827 C C . ASN A 1 520 ? 17.158 -15.496 -3.621 1.00 97.38 520 ASN A C 1
ATOM 3829 O O . ASN A 1 520 ? 17.364 -16.553 -4.212 1.00 97.38 520 ASN A O 1
ATOM 3833 N N . TYR A 1 521 ? 16.281 -14.598 -4.077 1.00 97.94 521 TYR A N 1
ATOM 3834 C CA . TYR A 1 521 ? 15.377 -14.888 -5.191 1.00 97.94 521 TYR A CA 1
ATOM 3835 C C . TYR A 1 521 ? 15.775 -14.283 -6.539 1.00 97.94 521 TYR A C 1
ATOM 3837 O O . TYR A 1 5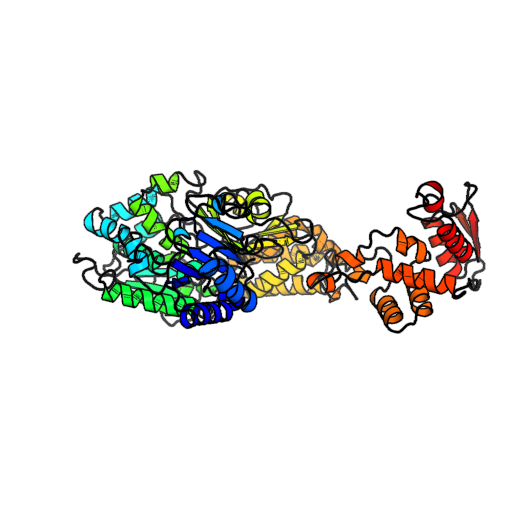21 ? 15.260 -14.778 -7.545 1.00 97.94 521 TYR A O 1
ATOM 3845 N N . PHE A 1 522 ? 16.639 -13.261 -6.543 1.00 97.94 522 PHE A N 1
ATOM 3846 C CA . PHE A 1 522 ? 17.021 -12.436 -7.700 1.00 97.94 522 PHE A CA 1
ATOM 3847 C C . PHE A 1 522 ? 18.535 -12.151 -7.726 1.00 97.94 522 PHE A C 1
ATOM 3849 O O . PHE A 1 522 ? 18.976 -11.054 -8.079 1.00 97.94 522 PHE A O 1
ATOM 3856 N N . ARG A 1 523 ? 19.356 -13.118 -7.287 1.00 97.44 523 ARG A N 1
ATOM 3857 C CA . ARG A 1 523 ? 20.825 -12.984 -7.233 1.00 97.44 523 ARG A CA 1
ATOM 3858 C C . ARG A 1 523 ? 21.439 -12.647 -8.591 1.00 97.44 523 ARG A C 1
ATOM 3860 O O . ARG A 1 523 ? 22.415 -11.908 -8.654 1.00 97.44 523 ARG A O 1
ATOM 3867 N N . ASP A 1 524 ? 20.852 -13.168 -9.659 1.00 97.62 524 ASP A N 1
ATOM 3868 C CA . ASP A 1 524 ? 21.232 -12.914 -11.045 1.00 97.62 524 ASP A CA 1
ATOM 3869 C C . ASP A 1 524 ? 21.256 -11.417 -11.376 1.00 97.62 524 ASP A C 1
ATOM 3871 O O . ASP A 1 524 ? 22.183 -10.949 -12.034 1.00 97.62 524 ASP A O 1
ATOM 3875 N N . GLU A 1 525 ? 20.318 -10.631 -10.840 1.00 97.69 525 GLU A N 1
ATOM 3876 C CA . GLU A 1 525 ? 20.336 -9.180 -11.036 1.00 97.69 525 GLU A CA 1
ATOM 3877 C C . GLU A 1 525 ? 21.528 -8.526 -10.346 1.00 97.69 525 GLU A C 1
ATOM 3879 O O . GLU A 1 525 ? 22.155 -7.648 -10.933 1.00 97.69 525 GLU A O 1
ATOM 3884 N N . TYR A 1 526 ? 21.882 -8.959 -9.136 1.00 98.12 526 TYR A N 1
ATOM 3885 C CA . TYR A 1 526 ? 23.073 -8.455 -8.454 1.00 98.12 526 TYR A CA 1
ATOM 3886 C C . TYR A 1 526 ? 24.345 -8.781 -9.243 1.00 98.12 526 TYR A C 1
ATOM 3888 O O . TYR A 1 526 ? 25.207 -7.919 -9.414 1.00 98.12 526 TYR A O 1
ATOM 3896 N N . GLU A 1 527 ? 24.451 -10.007 -9.756 1.00 97.75 527 GLU A N 1
ATOM 3897 C CA . GLU A 1 527 ? 25.593 -10.430 -10.563 1.00 97.75 527 GLU A CA 1
ATOM 3898 C C . GLU A 1 527 ? 25.699 -9.641 -11.875 1.00 97.75 527 GLU A C 1
ATOM 3900 O O . GLU A 1 527 ? 26.799 -9.208 -12.217 1.00 97.75 527 GLU A O 1
ATOM 3905 N N . ALA A 1 528 ? 24.581 -9.356 -12.552 1.00 96.69 528 ALA A N 1
ATOM 3906 C CA . ALA A 1 528 ? 24.560 -8.507 -13.746 1.00 96.69 528 ALA A CA 1
ATOM 3907 C C . ALA A 1 528 ? 25.051 -7.074 -13.451 1.00 96.69 528 ALA A C 1
ATOM 3909 O O . ALA A 1 528 ? 25.861 -6.519 -14.199 1.00 96.69 528 ALA A O 1
ATOM 3910 N N . HIS A 1 529 ? 24.649 -6.487 -12.317 1.00 97.38 529 HIS A N 1
ATOM 3911 C CA . HIS A 1 529 ? 25.128 -5.155 -11.922 1.00 97.38 529 HIS A CA 1
ATOM 3912 C C . HIS A 1 529 ? 26.635 -5.157 -11.624 1.00 97.38 529 HIS A C 1
ATOM 3914 O O . HIS A 1 529 ? 27.346 -4.222 -11.991 1.00 97.38 529 HIS A O 1
ATOM 3920 N N . ILE A 1 530 ? 27.139 -6.206 -10.967 1.00 97.44 530 ILE A N 1
ATOM 3921 C CA . ILE A 1 530 ? 28.541 -6.289 -10.541 1.00 97.44 530 ILE A CA 1
ATOM 3922 C C . ILE A 1 530 ? 29.467 -6.619 -11.716 1.00 97.44 530 ILE A C 1
ATOM 3924 O O . ILE A 1 530 ? 30.446 -5.898 -11.926 1.00 97.44 530 ILE A O 1
ATOM 3928 N N . LYS A 1 531 ? 29.170 -7.692 -12.459 1.00 96.75 531 LYS A N 1
ATOM 3929 C CA . LYS A 1 531 ? 30.057 -8.281 -13.476 1.00 96.75 531 LYS A CA 1
ATOM 3930 C C . LYS A 1 531 ? 29.886 -7.627 -14.840 1.00 96.75 531 LYS A C 1
ATOM 3932 O O . LYS A 1 531 ? 30.870 -7.299 -15.492 1.00 96.75 531 LYS A O 1
ATOM 3937 N N . GLU A 1 532 ? 28.641 -7.420 -15.257 1.00 94.19 532 GLU A N 1
ATOM 3938 C CA . GLU A 1 532 ? 28.316 -6.921 -16.599 1.00 94.19 532 GLU A CA 1
ATOM 3939 C C . GLU A 1 532 ? 28.156 -5.399 -16.635 1.00 94.19 532 GLU A C 1
ATOM 3941 O O . GLU A 1 532 ? 28.057 -4.820 -17.714 1.00 94.19 532 GLU A O 1
ATOM 3946 N N . LYS A 1 533 ? 28.124 -4.745 -15.463 1.00 93.94 533 LYS A N 1
ATOM 3947 C CA . LYS A 1 533 ? 27.788 -3.318 -15.322 1.00 93.94 533 LYS A CA 1
ATOM 3948 C C . LYS A 1 533 ? 26.472 -2.995 -16.033 1.00 93.94 533 LYS A C 1
ATOM 3950 O O . LYS A 1 533 ? 26.327 -1.969 -16.692 1.00 93.94 533 LYS A O 1
ATOM 3955 N N . HIS A 1 534 ? 25.510 -3.905 -15.899 1.00 92.44 534 HIS A N 1
ATOM 3956 C CA . HIS A 1 534 ? 24.251 -3.879 -16.622 1.00 92.44 534 HIS A CA 1
ATOM 3957 C C . HIS A 1 534 ? 23.077 -4.008 -15.649 1.00 92.44 534 HIS A C 1
ATOM 3959 O O . HIS A 1 534 ? 23.046 -4.909 -14.814 1.00 92.44 534 HIS A O 1
ATOM 3965 N N . CYS A 1 535 ? 22.083 -3.122 -15.772 1.00 94.44 535 CYS A N 1
ATOM 3966 C CA . CYS A 1 535 ? 20.819 -3.217 -15.041 1.00 94.44 535 CYS A CA 1
ATOM 3967 C C . CYS A 1 535 ? 19.738 -3.845 -15.938 1.00 94.44 535 CYS A C 1
ATOM 3969 O O . CYS A 1 535 ? 19.214 -3.134 -16.798 1.00 94.44 535 CYS A O 1
ATOM 3971 N N . PRO A 1 536 ? 19.325 -5.114 -15.750 1.00 91.50 536 PRO A N 1
ATOM 3972 C CA . PRO A 1 536 ? 18.344 -5.755 -16.639 1.00 91.50 536 PRO A CA 1
ATOM 3973 C C . PRO A 1 536 ? 16.993 -5.028 -16.703 1.00 91.50 536 PRO A C 1
ATOM 3975 O O . PRO A 1 536 ? 16.272 -5.092 -17.697 1.00 91.50 536 PRO A O 1
ATOM 3978 N N . ALA A 1 537 ? 16.637 -4.312 -15.633 1.00 91.69 537 ALA A N 1
ATOM 3979 C CA . ALA A 1 537 ? 15.400 -3.549 -15.559 1.00 91.69 537 ALA A CA 1
ATOM 3980 C C . ALA A 1 537 ? 15.477 -2.164 -16.234 1.00 91.69 537 ALA A C 1
ATOM 3982 O O . ALA A 1 537 ? 14.426 -1.569 -16.471 1.00 91.69 537 ALA A O 1
ATOM 3983 N N . ALA A 1 538 ? 16.679 -1.679 -16.575 1.00 91.25 538 ALA A N 1
ATOM 3984 C CA . ALA A 1 538 ? 16.923 -0.341 -17.119 1.00 91.25 538 ALA A CA 1
ATOM 3985 C C . ALA A 1 538 ? 16.408 0.789 -16.200 1.00 91.25 538 ALA A C 1
ATOM 3987 O O . ALA A 1 538 ? 15.694 1.683 -16.651 1.00 91.25 538 ALA A O 1
ATOM 3988 N N . VAL A 1 539 ? 16.733 0.712 -14.901 1.00 91.31 539 VAL A N 1
ATOM 3989 C CA . VAL A 1 539 ? 16.312 1.693 -13.874 1.00 91.31 539 VAL A CA 1
ATOM 3990 C C . VAL A 1 539 ? 17.500 2.440 -13.263 1.00 91.31 539 VAL A C 1
ATOM 3992 O O . VAL A 1 539 ? 17.381 3.613 -12.931 1.00 91.31 539 VAL A O 1
ATOM 3995 N N . CYS A 1 540 ? 18.655 1.787 -13.121 1.00 93.81 540 CYS A N 1
ATOM 3996 C CA . CYS A 1 540 ? 19.842 2.405 -12.535 1.00 93.81 540 CYS A CA 1
ATOM 3997 C C . CYS A 1 540 ? 20.556 3.286 -13.571 1.00 93.81 540 CYS A C 1
ATOM 3999 O O . CYS A 1 540 ? 21.308 2.775 -14.398 1.00 93.81 540 CYS A O 1
ATOM 4001 N N . ASP A 1 541 ? 20.324 4.600 -13.516 1.00 91.00 541 ASP A N 1
ATOM 4002 C CA . ASP A 1 541 ? 20.843 5.575 -14.492 1.00 91.00 541 ASP A CA 1
ATOM 4003 C C . ASP A 1 541 ? 22.373 5.540 -14.643 1.00 91.00 541 ASP A C 1
ATOM 4005 O O . ASP A 1 541 ? 22.887 5.674 -15.745 1.00 91.00 541 ASP A O 1
ATOM 4009 N N . ALA A 1 542 ? 23.125 5.281 -13.571 1.00 93.12 542 ALA A N 1
ATOM 4010 C CA . ALA A 1 542 ? 24.588 5.181 -13.632 1.00 93.12 542 ALA A CA 1
ATOM 4011 C C . ALA A 1 542 ? 25.101 4.026 -14.521 1.00 93.12 542 ALA A C 1
ATOM 4013 O O . ALA A 1 542 ? 26.244 4.052 -14.971 1.00 93.12 542 ALA A O 1
ATOM 4014 N N . LEU A 1 543 ? 24.259 3.022 -14.795 1.00 90.88 543 LEU A N 1
ATOM 4015 C CA . LEU A 1 543 ? 24.598 1.845 -15.599 1.00 90.88 543 LEU A CA 1
ATOM 4016 C C . LEU A 1 543 ? 24.167 1.967 -17.066 1.00 90.88 543 LEU A C 1
ATOM 4018 O O . LEU A 1 543 ? 24.343 1.020 -17.834 1.00 90.88 543 LEU A O 1
ATOM 4022 N N . MET A 1 544 ? 23.568 3.090 -17.473 1.00 88.69 544 MET A N 1
ATOM 4023 C CA . MET A 1 544 ? 23.059 3.252 -18.833 1.00 88.69 544 MET A CA 1
ATOM 4024 C C . MET A 1 544 ? 22.976 4.714 -19.277 1.00 88.69 544 MET A C 1
ATOM 4026 O O . MET A 1 544 ? 22.599 5.598 -18.525 1.00 88.69 544 MET A O 1
ATOM 4030 N N . ILE A 1 545 ? 23.215 4.972 -20.563 1.00 83.31 545 ILE A N 1
ATOM 4031 C CA . ILE A 1 545 ? 22.971 6.303 -21.147 1.00 83.31 545 ILE A CA 1
ATOM 4032 C C . ILE A 1 545 ? 21.462 6.565 -21.266 1.00 83.31 545 ILE A C 1
ATOM 4034 O O . ILE A 1 545 ? 20.970 7.659 -20.999 1.00 83.31 545 ILE A O 1
ATOM 4038 N N . SER A 1 546 ? 20.708 5.559 -21.716 1.00 89.81 546 SER A N 1
ATOM 4039 C CA . SER A 1 546 ? 19.257 5.646 -21.866 1.00 89.81 546 SER A CA 1
ATOM 4040 C C . SER A 1 546 ? 18.610 4.256 -21.878 1.00 89.81 546 SER A C 1
ATOM 4042 O O . SER A 1 546 ? 19.202 3.326 -22.434 1.00 89.81 546 SER A O 1
ATOM 4044 N N . PRO A 1 547 ? 17.367 4.098 -21.378 1.00 91.44 547 PRO A N 1
ATOM 4045 C CA . PRO A 1 547 ? 16.681 2.802 -21.384 1.00 91.44 547 PRO A CA 1
ATOM 4046 C C . PRO A 1 547 ? 16.512 2.195 -22.781 1.00 91.44 547 PRO A C 1
ATOM 4048 O O . PRO A 1 547 ? 16.604 0.981 -22.961 1.00 91.44 547 PRO A O 1
ATOM 4051 N N . CYS A 1 548 ? 16.276 3.032 -23.794 1.00 91.75 548 CYS A N 1
ATOM 4052 C CA . CYS A 1 548 ? 16.042 2.584 -25.165 1.00 91.75 548 CYS A CA 1
ATOM 4053 C C . CYS A 1 548 ? 17.314 2.072 -25.858 1.00 91.75 548 CYS A C 1
ATOM 4055 O O . CYS A 1 548 ? 17.228 1.117 -26.628 1.00 91.75 548 CYS A O 1
ATOM 4057 N N . GLN A 1 549 ? 18.481 2.659 -25.578 1.00 91.69 549 GLN A N 1
ATOM 4058 C CA . GLN A 1 549 ? 19.765 2.106 -26.018 1.00 91.69 549 GLN A CA 1
ATOM 4059 C C . GLN A 1 549 ? 20.124 0.855 -25.213 1.00 91.69 549 GLN A C 1
ATOM 4061 O O . GLN A 1 549 ? 20.535 -0.145 -25.793 1.00 91.69 549 GLN A O 1
ATOM 4066 N N . HIS A 1 550 ? 19.926 0.900 -23.895 1.00 91.44 550 HIS A N 1
ATOM 4067 C CA . HIS A 1 550 ? 20.285 -0.174 -22.966 1.00 91.44 550 HIS A CA 1
ATOM 4068 C C . HIS A 1 550 ? 19.570 -1.493 -23.256 1.00 91.44 550 HIS A C 1
ATOM 4070 O O . HIS A 1 550 ? 20.148 -2.568 -23.158 1.00 91.44 550 HIS A O 1
ATOM 4076 N N . THR A 1 551 ? 18.303 -1.406 -23.657 1.00 90.25 551 THR A N 1
ATOM 4077 C CA . THR A 1 551 ? 17.482 -2.568 -24.028 1.00 90.25 551 THR A CA 1
ATOM 4078 C C . THR A 1 551 ? 17.653 -2.990 -25.484 1.00 90.25 551 THR A C 1
ATOM 4080 O O . THR A 1 551 ? 17.097 -4.006 -25.899 1.00 90.25 551 THR A O 1
ATOM 4083 N N . CYS A 1 552 ? 18.406 -2.233 -26.287 1.00 91.50 552 CYS A N 1
ATOM 4084 C CA . CYS A 1 552 ? 18.708 -2.606 -27.659 1.00 91.50 552 CYS A CA 1
ATOM 4085 C C . CYS A 1 552 ? 19.804 -3.687 -27.670 1.00 91.50 552 CYS A C 1
ATOM 4087 O O . CYS A 1 552 ? 20.927 -3.386 -27.270 1.00 91.50 552 CYS A O 1
ATOM 4089 N N . PRO A 1 553 ? 19.560 -4.901 -28.211 1.00 89.88 553 PRO A N 1
ATOM 4090 C CA . PRO A 1 553 ? 20.555 -5.983 -28.193 1.00 89.88 553 PRO A CA 1
ATOM 4091 C C . PRO A 1 553 ? 21.865 -5.661 -28.927 1.00 89.88 553 PRO A C 1
ATOM 4093 O O . PRO A 1 553 ? 22.885 -6.292 -28.686 1.00 89.88 553 PRO A O 1
ATOM 4096 N N . VAL A 1 554 ? 21.828 -4.689 -29.841 1.00 90.38 554 VAL A N 1
ATOM 4097 C CA . VAL A 1 554 ? 22.989 -4.216 -30.614 1.00 90.38 554 VAL A CA 1
ATOM 4098 C C . VAL A 1 554 ? 23.494 -2.842 -30.145 1.00 90.38 554 VAL A C 1
ATOM 4100 O O . VAL A 1 554 ? 24.425 -2.297 -30.729 1.00 90.38 554 VAL A O 1
ATOM 4103 N N . GLY A 1 555 ? 22.883 -2.256 -29.107 1.00 90.75 555 GLY A N 1
ATOM 4104 C CA . GLY A 1 555 ? 23.340 -1.008 -28.489 1.00 90.75 555 GLY A CA 1
ATOM 4105 C C . GLY A 1 555 ? 23.246 0.242 -29.371 1.00 90.75 555 GLY A C 1
ATOM 4106 O O . GLY A 1 555 ? 24.047 1.162 -29.194 1.00 90.75 555 GLY A O 1
ATOM 4107 N N . ILE A 1 556 ? 22.299 0.296 -30.321 1.00 93.38 556 ILE A N 1
ATOM 4108 C CA . ILE A 1 556 ? 22.089 1.483 -31.176 1.00 93.38 556 ILE A CA 1
ATOM 4109 C C . ILE A 1 556 ? 21.823 2.710 -30.295 1.00 93.38 556 ILE A C 1
ATOM 4111 O O . ILE A 1 556 ? 21.003 2.642 -29.377 1.00 93.38 556 ILE A O 1
ATOM 4115 N N . ASN A 1 557 ? 22.448 3.845 -30.621 1.00 94.06 557 ASN A N 1
ATOM 4116 C CA . ASN A 1 557 ? 22.198 5.124 -29.960 1.00 94.06 557 ASN A CA 1
ATOM 4117 C C . ASN A 1 557 ? 20.817 5.688 -30.344 1.00 94.06 557 ASN A C 1
ATOM 4119 O O . ASN A 1 557 ? 20.682 6.567 -31.194 1.00 94.06 557 ASN A O 1
ATOM 4123 N N . VAL A 1 558 ? 19.770 5.125 -29.735 1.00 94.88 558 VAL A N 1
ATOM 4124 C CA . VAL A 1 558 ? 18.379 5.509 -29.989 1.00 94.88 558 VAL A CA 1
ATOM 4125 C C . VAL A 1 558 ? 18.110 6.995 -29.742 1.00 94.88 558 VAL A C 1
ATOM 4127 O O . VAL A 1 558 ? 17.485 7.607 -30.608 1.00 94.88 558 VAL A O 1
ATOM 4130 N N . PRO A 1 559 ? 18.567 7.604 -28.630 1.00 94.19 559 PRO A N 1
ATOM 4131 C CA . PRO A 1 559 ? 18.353 9.030 -28.403 1.00 94.19 559 PRO A CA 1
ATOM 4132 C C . PRO A 1 559 ? 18.884 9.911 -29.536 1.00 94.19 559 PRO A C 1
ATOM 4134 O O . PRO A 1 559 ? 18.191 10.837 -29.952 1.00 94.19 559 PRO A O 1
ATOM 4137 N N . GLN A 1 560 ? 20.075 9.601 -30.058 1.00 95.69 560 GLN A N 1
ATOM 4138 C CA . GLN A 1 560 ? 20.713 10.404 -31.098 1.00 95.69 560 GLN A CA 1
ATOM 4139 C C . GLN A 1 560 ? 19.917 10.383 -32.406 1.00 95.69 560 GLN A C 1
ATOM 4141 O O . GLN A 1 560 ? 19.526 11.448 -32.879 1.00 95.69 560 GLN A O 1
ATOM 4146 N N . TYR A 1 561 ? 19.596 9.204 -32.953 1.00 95.69 561 TYR A N 1
ATOM 4147 C CA . TYR A 1 561 ? 18.888 9.173 -34.239 1.00 95.69 561 TYR A CA 1
ATOM 4148 C C . TYR A 1 561 ? 17.444 9.674 -34.130 1.00 95.69 561 TYR A C 1
ATOM 4150 O O . TYR A 1 561 ? 16.917 10.234 -35.085 1.00 95.69 561 TYR A O 1
ATOM 4158 N N . VAL A 1 562 ? 16.791 9.519 -32.971 1.00 96.19 562 VAL A N 1
ATOM 4159 C CA . VAL A 1 562 ? 15.463 10.110 -32.745 1.00 96.19 562 VAL A CA 1
ATOM 4160 C C . VAL A 1 562 ? 15.549 11.640 -32.726 1.00 96.19 562 VAL A C 1
ATOM 4162 O O . VAL A 1 562 ? 14.696 12.295 -33.323 1.00 96.19 562 VAL A O 1
ATOM 4165 N N . ALA A 1 563 ? 16.580 12.214 -32.098 1.00 96.25 563 ALA A N 1
ATOM 4166 C CA . ALA A 1 563 ? 16.803 13.659 -32.099 1.00 96.25 563 ALA A CA 1
ATOM 4167 C C . ALA A 1 563 ? 17.121 14.199 -33.504 1.00 96.25 563 ALA A C 1
ATOM 4169 O O . ALA A 1 563 ? 16.585 15.234 -33.889 1.00 96.25 563 ALA A O 1
ATOM 4170 N N . GLN A 1 564 ? 17.925 13.476 -34.288 1.00 97.75 564 GLN A N 1
ATOM 4171 C CA . GLN A 1 564 ? 18.231 13.825 -35.680 1.00 97.75 564 GLN A CA 1
ATOM 4172 C C . GLN A 1 564 ? 16.973 13.824 -36.559 1.00 97.75 564 GLN A C 1
ATOM 4174 O O . GLN A 1 564 ? 16.705 14.803 -37.252 1.00 97.75 564 GLN A O 1
ATOM 4179 N N . ILE A 1 565 ? 16.125 12.794 -36.447 1.00 97.31 565 ILE A N 1
ATOM 4180 C CA . ILE A 1 565 ? 14.832 12.753 -37.152 1.00 97.31 565 ILE A CA 1
ATOM 4181 C C . ILE A 1 565 ? 13.949 13.945 -36.760 1.00 97.31 565 ILE A C 1
ATOM 4183 O O . ILE A 1 565 ? 13.302 14.532 -37.625 1.00 97.31 565 ILE A O 1
ATOM 4187 N N . ALA A 1 566 ? 13.933 14.329 -35.480 1.00 97.00 566 ALA A N 1
ATOM 4188 C CA . ALA A 1 566 ? 13.115 15.441 -34.998 1.00 97.00 566 ALA A CA 1
ATOM 4189 C C . ALA A 1 566 ? 13.507 16.801 -35.606 1.00 97.00 566 ALA A C 1
ATOM 4191 O O . ALA A 1 566 ? 12.645 17.669 -35.732 1.00 97.00 566 ALA A O 1
ATOM 4192 N N . VAL A 1 567 ? 14.771 16.984 -36.006 1.00 97.75 567 VAL A N 1
ATOM 4193 C CA . VAL A 1 567 ? 15.262 18.209 -36.669 1.00 97.75 567 VAL A CA 1
ATOM 4194 C C . VAL A 1 567 ? 15.368 18.082 -38.196 1.00 97.75 567 VAL A C 1
ATOM 4196 O O . VAL A 1 567 ? 15.831 19.012 -38.849 1.00 97.75 567 VAL A O 1
ATOM 4199 N N . GLY A 1 568 ? 14.929 16.958 -38.773 1.00 96.50 568 GLY A N 1
ATOM 4200 C CA . GLY A 1 568 ? 14.960 16.709 -40.220 1.00 96.50 568 GLY A CA 1
ATOM 4201 C C . GLY A 1 568 ? 16.283 16.154 -40.767 1.00 96.50 568 GLY A C 1
ATOM 4202 O O . GLY A 1 568 ? 16.434 16.051 -41.981 1.00 96.50 568 GLY A O 1
ATOM 4203 N N . ASP A 1 569 ? 17.230 15.770 -39.907 1.00 96.50 569 ASP A N 1
ATOM 4204 C CA . ASP A 1 569 ? 18.501 15.139 -40.294 1.00 96.50 569 ASP A CA 1
ATOM 4205 C C . ASP A 1 569 ? 18.331 13.617 -40.471 1.00 96.50 569 ASP A C 1
ATOM 4207 O O . ASP A 1 569 ? 18.703 12.805 -39.620 1.00 96.50 569 ASP A O 1
ATOM 4211 N N . TYR A 1 570 ? 17.696 13.201 -41.568 1.00 95.69 570 TYR A N 1
ATOM 4212 C CA . TYR A 1 570 ? 17.416 11.781 -41.821 1.00 95.69 570 TYR A CA 1
ATOM 4213 C C . TYR A 1 570 ? 18.656 10.991 -42.256 1.00 95.69 570 TYR A C 1
ATOM 4215 O O . TYR A 1 570 ? 18.792 9.820 -41.893 1.00 95.69 570 TYR A O 1
ATOM 4223 N N . GLU A 1 571 ? 19.577 11.633 -42.978 1.00 94.25 571 GLU A N 1
ATOM 4224 C CA . GLU A 1 571 ? 20.852 11.037 -43.384 1.00 94.25 571 GLU A CA 1
ATOM 4225 C C . GLU A 1 571 ? 21.734 10.751 -42.165 1.00 94.25 571 GLU A C 1
ATOM 4227 O O . GLU A 1 571 ? 22.209 9.624 -41.992 1.00 94.25 571 GLU A O 1
ATOM 4232 N N . GLY A 1 572 ? 21.880 11.730 -41.266 1.00 94.75 572 GLY A N 1
ATOM 4233 C CA . GLY A 1 572 ? 22.600 11.549 -40.014 1.00 94.75 572 GLY A CA 1
ATOM 4234 C C . GLY A 1 572 ? 21.954 10.486 -39.129 1.00 94.75 572 GLY A C 1
ATOM 4235 O O . GLY A 1 572 ? 22.666 9.657 -38.561 1.00 94.75 572 GLY A O 1
ATOM 4236 N N . ALA A 1 573 ? 20.619 10.432 -39.069 1.00 96.06 573 ALA A N 1
ATOM 4237 C CA . ALA A 1 573 ? 19.907 9.377 -38.349 1.00 96.06 573 ALA A CA 1
ATOM 4238 C C . ALA A 1 573 ? 20.223 7.977 -38.906 1.00 96.06 573 ALA A C 1
ATOM 4240 O O . ALA A 1 573 ? 20.498 7.048 -38.138 1.00 96.06 573 ALA A O 1
ATOM 4241 N N . LEU A 1 574 ? 20.215 7.815 -40.234 1.00 94.69 574 LEU A N 1
ATOM 4242 C CA . LEU A 1 574 ? 20.564 6.556 -40.894 1.00 94.69 574 LEU A CA 1
ATOM 4243 C C . LEU A 1 574 ? 22.020 6.159 -40.617 1.00 94.69 574 LEU A C 1
ATOM 4245 O O . LEU A 1 574 ? 22.284 4.992 -40.306 1.00 94.69 574 LEU A O 1
ATOM 4249 N N . ALA A 1 575 ? 22.946 7.120 -40.679 1.00 93.00 575 ALA A N 1
ATOM 4250 C CA . ALA A 1 575 ? 24.353 6.912 -40.357 1.00 93.00 575 ALA A CA 1
ATOM 4251 C C . ALA A 1 575 ? 24.530 6.423 -38.909 1.00 93.00 575 ALA A C 1
ATOM 4253 O O . ALA A 1 575 ? 25.148 5.380 -38.692 1.00 93.00 575 ALA A O 1
ATOM 4254 N N . THR A 1 576 ? 23.891 7.082 -37.936 1.00 95.19 576 THR A N 1
ATOM 4255 C CA . THR A 1 576 ? 23.924 6.679 -36.521 1.00 95.19 576 THR A CA 1
ATOM 4256 C C . THR A 1 576 ? 23.355 5.278 -36.292 1.00 95.19 576 THR A C 1
ATOM 4258 O O . THR A 1 576 ? 23.880 4.512 -35.484 1.00 95.19 576 THR A O 1
ATOM 4261 N N . ILE A 1 577 ? 22.304 4.873 -37.015 1.00 94.94 577 ILE A N 1
ATOM 4262 C CA . ILE A 1 577 ? 21.795 3.494 -36.922 1.00 94.94 577 ILE A CA 1
ATOM 4263 C C . ILE A 1 577 ? 22.838 2.491 -37.452 1.00 94.94 577 ILE A C 1
ATOM 4265 O O . ILE A 1 577 ? 23.053 1.439 -36.837 1.00 94.94 577 ILE A O 1
ATOM 4269 N N . ARG A 1 578 ? 23.500 2.819 -38.569 1.00 92.75 578 ARG A N 1
ATOM 4270 C CA . ARG A 1 578 ? 24.493 1.969 -39.248 1.00 92.75 578 ARG A CA 1
ATOM 4271 C C . ARG A 1 578 ? 25.820 1.817 -38.511 1.00 92.75 578 ARG A C 1
ATOM 4273 O O . ARG A 1 578 ? 26.549 0.871 -38.804 1.00 92.75 578 ARG A O 1
ATOM 4280 N N . GLU A 1 579 ? 26.094 2.645 -37.505 1.00 93.19 579 GLU A N 1
ATOM 4281 C CA . GLU A 1 579 ? 27.221 2.445 -36.579 1.00 93.19 579 GLU A CA 1
ATOM 4282 C C . GLU A 1 579 ? 27.159 1.087 -35.863 1.00 93.19 579 GLU A C 1
ATOM 4284 O O . GLU A 1 579 ? 28.186 0.514 -35.503 1.00 93.19 579 GLU A O 1
ATOM 4289 N N . ARG A 1 580 ? 25.946 0.570 -35.626 1.00 93.06 580 ARG A N 1
ATOM 4290 C CA . ARG A 1 580 ? 25.718 -0.665 -34.857 1.00 93.06 580 ARG A CA 1
ATOM 4291 C C . ARG A 1 580 ? 24.859 -1.698 -35.580 1.00 93.06 580 ARG A C 1
ATOM 4293 O O . ARG A 1 580 ? 24.860 -2.859 -35.184 1.00 93.06 580 ARG A O 1
ATOM 4300 N N . ASN A 1 581 ? 24.130 -1.305 -36.621 1.00 93.88 581 ASN A N 1
ATOM 4301 C CA . ASN A 1 581 ? 23.236 -2.194 -37.351 1.00 93.88 581 ASN A CA 1
ATOM 4302 C C . ASN A 1 581 ? 23.253 -1.900 -38.860 1.00 93.88 581 ASN A C 1
ATOM 4304 O O . ASN A 1 581 ? 22.665 -0.899 -39.273 1.00 93.88 581 ASN A O 1
ATOM 4308 N N . PRO A 1 582 ? 23.822 -2.784 -39.699 1.00 93.50 582 PRO A N 1
ATOM 4309 C CA . PRO A 1 582 ? 23.853 -2.579 -41.147 1.00 93.50 582 PRO A CA 1
ATOM 4310 C C . PRO A 1 582 ? 22.488 -2.763 -41.825 1.00 93.50 582 PRO A C 1
ATOM 4312 O O . PRO A 1 582 ? 22.365 -2.464 -43.009 1.00 93.50 582 PRO A O 1
ATOM 4315 N N . PHE A 1 583 ? 21.468 -3.198 -41.074 1.00 94.56 583 PHE A N 1
ATOM 4316 C CA . PHE A 1 583 ? 20.117 -3.486 -41.557 1.00 94.56 583 PHE A CA 1
ATOM 4317 C C . PHE A 1 583 ? 19.035 -2.544 -40.981 1.00 94.56 583 PHE A C 1
ATOM 4319 O O . PHE A 1 583 ? 18.128 -3.005 -40.266 1.00 94.56 583 PHE A O 1
ATOM 4326 N N . PRO A 1 584 ? 19.142 -1.210 -41.137 1.00 94.12 584 PRO A N 1
ATOM 4327 C CA . PRO A 1 584 ? 18.182 -0.253 -40.582 1.00 94.12 584 PRO A CA 1
ATOM 4328 C C . PRO A 1 584 ? 16.732 -0.482 -41.051 1.00 94.12 584 PRO A C 1
ATOM 4330 O O . PRO A 1 584 ? 15.829 -0.529 -40.212 1.00 94.12 584 PRO A O 1
ATOM 4333 N N . SER A 1 585 ? 16.499 -0.679 -42.348 1.00 93.56 585 SER A N 1
ATOM 4334 C CA . SER A 1 585 ? 15.180 -0.827 -42.973 1.00 93.56 585 SER A CA 1
ATOM 4335 C C . SER A 1 585 ? 14.543 -2.193 -42.704 1.00 93.56 585 SER A C 1
ATOM 4337 O O . SER A 1 585 ? 13.342 -2.255 -42.401 1.00 93.56 585 SER A O 1
ATOM 4339 N N . ILE A 1 586 ? 15.326 -3.284 -42.701 1.00 95.31 586 ILE A N 1
ATOM 4340 C CA . ILE A 1 586 ? 14.841 -4.603 -42.260 1.00 95.31 586 ILE A CA 1
ATOM 4341 C C . ILE A 1 586 ? 14.454 -4.539 -40.776 1.00 95.31 586 ILE A C 1
ATOM 4343 O O . ILE A 1 586 ? 13.332 -4.899 -40.406 1.00 95.31 586 ILE A O 1
ATOM 4347 N N . CYS A 1 587 ? 15.324 -4.019 -39.901 1.00 94.50 587 CYS A N 1
ATOM 4348 C CA . CYS A 1 587 ? 15.004 -3.895 -38.474 1.00 94.50 587 CYS A CA 1
ATOM 4349 C C . CYS A 1 587 ? 13.834 -2.935 -38.204 1.00 94.50 587 CYS A C 1
ATOM 4351 O O . CYS A 1 587 ? 13.082 -3.160 -37.255 1.00 94.50 587 CYS A O 1
ATOM 4353 N N . GLY A 1 588 ? 13.623 -1.915 -39.037 1.00 94.56 588 GLY A N 1
ATOM 4354 C CA . GLY A 1 588 ? 12.433 -1.059 -39.000 1.00 94.56 588 GLY A CA 1
ATOM 4355 C C . GLY A 1 588 ? 11.113 -1.808 -39.252 1.00 94.56 588 GLY A C 1
ATOM 4356 O O . GLY A 1 588 ? 10.045 -1.309 -38.903 1.00 94.56 588 GLY A O 1
ATOM 4357 N N . ARG A 1 589 ? 11.162 -3.025 -39.809 1.00 94.31 589 ARG A N 1
ATOM 4358 C CA . ARG A 1 589 ? 9.983 -3.858 -40.107 1.00 94.31 589 ARG A CA 1
ATOM 4359 C C . ARG A 1 589 ? 9.828 -5.033 -39.148 1.00 94.31 589 ARG A C 1
ATOM 4361 O O . ARG A 1 589 ? 8.745 -5.244 -38.605 1.00 94.31 589 ARG A O 1
ATOM 4368 N N . ILE A 1 590 ? 10.903 -5.784 -38.905 1.00 93.31 590 ILE A N 1
ATOM 4369 C CA . ILE A 1 590 ? 10.812 -7.081 -38.211 1.00 93.31 590 ILE A CA 1
ATOM 4370 C C . ILE A 1 590 ? 11.319 -7.082 -36.765 1.00 93.31 590 ILE A C 1
ATOM 4372 O O . ILE A 1 590 ? 11.121 -8.069 -36.059 1.00 93.31 590 ILE A O 1
ATOM 4376 N N . CYS A 1 591 ? 11.935 -5.997 -36.282 1.00 93.00 591 CYS A N 1
ATOM 4377 C CA . CYS A 1 591 ? 12.399 -5.924 -34.896 1.00 93.00 591 CYS A CA 1
ATOM 4378 C C . CYS A 1 591 ? 11.224 -6.010 -33.901 1.00 93.00 591 CYS A C 1
ATOM 4380 O O . CYS A 1 591 ? 10.176 -5.375 -34.079 1.00 93.00 591 CYS A O 1
ATOM 4382 N N . HIS A 1 592 ? 11.438 -6.743 -32.806 1.00 91.19 592 HIS A N 1
ATOM 4383 C CA . HIS A 1 592 ? 10.514 -6.828 -31.670 1.00 91.19 592 HIS A CA 1
ATOM 4384 C C . HIS A 1 592 ? 10.604 -5.618 -30.714 1.00 91.19 592 HIS A C 1
ATOM 4386 O O . HIS A 1 592 ? 9.973 -5.634 -29.668 1.00 91.19 592 HIS A O 1
ATOM 4392 N N . HIS A 1 593 ? 11.366 -4.577 -31.088 1.00 92.75 593 HIS A N 1
ATOM 4393 C CA . HIS A 1 593 ? 11.371 -3.230 -30.492 1.00 92.75 593 HIS A CA 1
ATOM 4394 C C . HIS A 1 593 ? 11.436 -3.177 -28.948 1.00 92.75 593 HIS A C 1
ATOM 4396 O O . HIS A 1 593 ? 10.661 -2.456 -28.317 1.00 92.75 593 HIS A O 1
ATOM 4402 N N . PRO A 1 594 ? 12.414 -3.854 -28.313 1.00 90.81 594 PRO A N 1
ATOM 4403 C CA . PRO A 1 594 ? 12.548 -3.841 -26.852 1.00 90.81 594 PRO A CA 1
ATOM 4404 C C . PRO A 1 594 ? 12.770 -2.421 -26.300 1.00 90.81 594 PRO A C 1
ATOM 4406 O O . PRO A 1 594 ? 12.309 -2.099 -25.207 1.00 90.81 594 PRO A O 1
ATOM 4409 N N . CYS A 1 595 ? 13.368 -1.541 -27.108 1.00 91.81 595 CYS A N 1
ATOM 4410 C CA . CYS A 1 595 ? 13.564 -0.122 -26.823 1.00 91.81 595 CYS A CA 1
ATOM 4411 C C . CYS A 1 595 ? 12.273 0.664 -26.542 1.00 91.81 595 CYS A C 1
ATOM 4413 O O . CYS A 1 595 ? 12.318 1.660 -25.819 1.00 91.81 595 CYS A O 1
ATOM 4415 N N . GLU A 1 596 ? 11.131 0.235 -27.082 1.00 92.19 596 GLU A N 1
ATOM 4416 C CA . GLU A 1 596 ? 9.833 0.879 -26.848 1.00 92.19 596 GLU A CA 1
ATOM 4417 C C . GLU A 1 596 ? 9.202 0.387 -25.539 1.00 92.19 596 GLU A C 1
ATOM 4419 O O . GLU A 1 596 ? 8.583 1.167 -24.818 1.00 92.19 596 GLU A O 1
ATOM 4424 N N . THR A 1 597 ? 9.435 -0.876 -25.164 1.00 86.62 597 THR A N 1
ATOM 4425 C CA . THR A 1 597 ? 8.862 -1.472 -23.940 1.00 86.62 597 THR A CA 1
ATOM 4426 C C . THR A 1 597 ? 9.340 -0.792 -22.653 1.00 86.62 597 THR A C 1
ATOM 4428 O O . THR A 1 597 ? 8.598 -0.741 -21.669 1.00 86.62 597 THR A O 1
ATOM 4431 N N . ARG A 1 598 ? 10.561 -0.236 -22.671 1.00 86.69 598 ARG A N 1
ATOM 4432 C CA . ARG A 1 598 ? 11.187 0.517 -21.565 1.00 86.69 598 ARG A CA 1
ATOM 4433 C C . ARG A 1 598 ? 11.248 2.023 -21.815 1.00 86.69 598 ARG A C 1
ATOM 4435 O O . ARG A 1 598 ? 11.998 2.739 -21.155 1.00 86.69 598 ARG A O 1
ATOM 4442 N N . CYS A 1 599 ? 10.485 2.529 -22.782 1.00 88.75 599 CYS A N 1
ATOM 4443 C CA . CYS A 1 599 ? 10.439 3.958 -23.050 1.00 88.75 599 CYS A CA 1
ATOM 4444 C C . CYS A 1 599 ? 9.790 4.699 -21.870 1.00 88.75 599 CYS A C 1
ATOM 4446 O O . CYS A 1 599 ? 8.621 4.471 -21.568 1.00 88.75 599 CYS A O 1
ATOM 4448 N N . ARG A 1 600 ? 10.516 5.642 -21.249 1.00 87.38 600 ARG A N 1
ATOM 4449 C CA . ARG A 1 600 ? 9.998 6.459 -20.132 1.00 87.38 600 ARG A CA 1
ATOM 4450 C C . ARG A 1 600 ? 8.725 7.230 -20.494 1.00 87.38 600 ARG A C 1
ATOM 4452 O O . ARG A 1 600 ? 7.846 7.357 -19.654 1.00 87.38 600 ARG A O 1
ATOM 4459 N N . ARG A 1 601 ? 8.590 7.692 -21.745 1.00 88.81 601 ARG A N 1
ATOM 4460 C CA . ARG A 1 601 ? 7.369 8.368 -22.222 1.00 88.81 601 ARG A CA 1
ATOM 4461 C C . ARG A 1 601 ? 6.147 7.451 -22.154 1.00 88.81 601 ARG A C 1
ATOM 4463 O O . ARG A 1 601 ? 5.073 7.900 -21.779 1.00 88.81 601 ARG A O 1
ATOM 4470 N N . GLY A 1 602 ? 6.353 6.155 -22.392 1.00 85.75 602 GLY A N 1
ATOM 4471 C CA . GLY A 1 602 ? 5.315 5.146 -22.249 1.00 85.75 602 GLY A CA 1
ATOM 4472 C C . GLY A 1 602 ? 4.769 5.011 -20.831 1.00 85.75 602 GLY A C 1
ATOM 4473 O O . GLY A 1 602 ? 3.691 4.458 -20.691 1.00 85.75 602 GLY A O 1
ATOM 4474 N N . GLU A 1 603 ? 5.452 5.513 -19.792 1.00 81.38 603 GLU A N 1
ATOM 4475 C CA . GLU A 1 603 ? 4.882 5.581 -18.442 1.00 81.38 603 GLU A CA 1
ATOM 4476 C C . GLU A 1 603 ? 3.814 6.674 -18.296 1.00 81.38 603 GLU A C 1
ATOM 4478 O O . GLU A 1 603 ? 2.930 6.496 -17.463 1.00 81.38 603 GLU A O 1
ATOM 4483 N N . LEU A 1 604 ? 3.856 7.727 -19.121 1.00 83.38 604 LEU A N 1
ATOM 4484 C CA . LEU A 1 604 ? 2.898 8.837 -19.116 1.00 83.38 604 LEU A CA 1
ATOM 4485 C C . LEU A 1 604 ? 1.729 8.582 -20.073 1.00 83.38 604 LEU A C 1
ATOM 4487 O O . LEU A 1 604 ? 0.576 8.643 -19.663 1.00 83.38 604 LEU A O 1
ATOM 4491 N N . ASP A 1 605 ? 2.031 8.278 -21.335 1.00 84.50 605 ASP A N 1
ATOM 4492 C CA . ASP A 1 605 ? 1.035 8.036 -22.380 1.00 84.50 605 ASP A CA 1
ATOM 4493 C C . ASP A 1 605 ? 1.414 6.822 -23.245 1.00 84.50 605 ASP A C 1
ATOM 4495 O O . ASP A 1 605 ? 1.078 5.683 -22.918 1.00 84.50 605 ASP A O 1
ATOM 4499 N N . SER A 1 606 ? 2.146 7.039 -24.334 1.00 89.62 606 SER A N 1
ATOM 4500 C CA . SER A 1 606 ? 2.542 6.039 -25.313 1.00 89.62 606 SER A CA 1
ATOM 4501 C C . SER A 1 606 ? 4.058 6.055 -25.511 1.00 89.62 606 SER A C 1
ATOM 4503 O O . SER A 1 606 ? 4.664 7.129 -25.557 1.00 89.62 606 SER A O 1
ATOM 4505 N N . PRO A 1 607 ? 4.705 4.888 -25.663 1.00 92.31 607 PRO A N 1
ATOM 4506 C CA . PRO A 1 607 ? 6.100 4.832 -26.069 1.00 92.31 607 PRO A CA 1
ATOM 4507 C C . PRO A 1 607 ? 6.349 5.605 -27.365 1.00 92.31 607 PRO A C 1
ATOM 4509 O O . PRO A 1 607 ? 5.517 5.617 -28.271 1.00 92.31 607 PRO A O 1
ATOM 4512 N N . VAL A 1 608 ? 7.541 6.185 -27.492 1.00 94.75 608 VAL A N 1
ATOM 4513 C CA . VAL A 1 608 ? 8.011 6.680 -28.790 1.00 94.75 608 VAL A CA 1
ATOM 4514 C C . VAL A 1 608 ? 8.077 5.492 -29.751 1.00 94.75 608 VAL A C 1
ATOM 4516 O O . VAL A 1 608 ? 8.670 4.471 -29.406 1.00 94.75 608 VAL A O 1
ATOM 4519 N N . ALA A 1 609 ? 7.511 5.627 -30.953 1.00 95.62 609 ALA A N 1
ATOM 4520 C CA . ALA A 1 609 ? 7.498 4.588 -31.986 1.00 95.62 609 ALA A CA 1
ATOM 4521 C C . ALA A 1 609 ? 8.871 4.437 -32.674 1.00 95.62 609 ALA A C 1
ATOM 4523 O O . ALA A 1 609 ? 9.030 4.632 -33.880 1.00 95.62 609 ALA A O 1
ATOM 4524 N N . ILE A 1 610 ? 9.891 4.124 -31.879 1.00 96.25 610 ILE A N 1
ATOM 4525 C CA . ILE A 1 610 ? 11.310 4.052 -32.228 1.00 96.25 610 ILE A CA 1
ATOM 4526 C C . ILE A 1 610 ? 11.559 3.170 -33.465 1.00 96.25 610 ILE A C 1
ATOM 4528 O O . ILE A 1 610 ? 12.341 3.532 -34.346 1.00 96.25 610 ILE A O 1
ATOM 4532 N N . ARG A 1 611 ? 10.885 2.022 -33.578 1.00 95.88 611 ARG A N 1
ATOM 4533 C CA . ARG A 1 611 ? 10.984 1.129 -34.741 1.00 95.88 611 ARG A CA 1
ATOM 4534 C C . ARG A 1 611 ? 10.428 1.778 -36.006 1.00 95.88 611 ARG A C 1
ATOM 4536 O O . ARG A 1 611 ? 11.031 1.626 -37.066 1.00 95.88 611 ARG A O 1
ATOM 4543 N N . LEU A 1 612 ? 9.306 2.492 -35.901 1.00 96.31 612 LEU A N 1
ATOM 4544 C CA . LEU A 1 612 ? 8.713 3.197 -37.040 1.00 96.31 612 LEU A CA 1
ATOM 4545 C C . LEU A 1 612 ? 9.576 4.381 -37.471 1.00 96.31 612 LEU A C 1
ATOM 4547 O O . LEU A 1 612 ? 9.776 4.559 -38.665 1.00 96.31 612 LEU A O 1
ATOM 4551 N N . LEU A 1 613 ? 10.159 5.1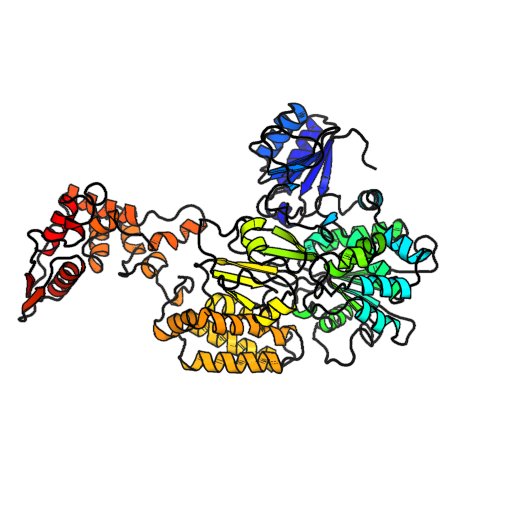21 -36.526 1.00 96.94 613 LEU A N 1
ATOM 4552 C CA . LEU A 1 613 ? 11.115 6.191 -36.825 1.00 96.94 613 LEU A CA 1
ATOM 4553 C C . LEU A 1 613 ? 12.354 5.653 -37.553 1.00 96.94 613 LEU A C 1
ATOM 4555 O O . LEU A 1 613 ? 12.780 6.223 -38.553 1.00 96.94 613 LEU A O 1
ATOM 4559 N N . LYS A 1 614 ? 12.883 4.504 -37.113 1.00 96.00 614 LYS A N 1
ATOM 4560 C CA . LYS A 1 614 ? 13.978 3.806 -37.803 1.00 96.00 614 LYS A CA 1
ATOM 4561 C C . LYS A 1 614 ? 13.604 3.426 -39.237 1.00 96.00 614 LYS A C 1
ATOM 4563 O O . LYS A 1 614 ? 14.399 3.637 -40.148 1.00 96.00 614 LYS A O 1
ATOM 4568 N N . ARG A 1 615 ? 12.404 2.866 -39.434 1.00 95.94 615 ARG A N 1
ATOM 4569 C CA . ARG A 1 615 ? 11.885 2.542 -40.769 1.00 95.94 615 ARG A CA 1
ATOM 4570 C C . ARG A 1 615 ? 11.780 3.793 -41.633 1.00 95.94 615 ARG A C 1
ATOM 4572 O O . ARG A 1 615 ? 12.261 3.776 -42.756 1.00 95.94 615 ARG A O 1
ATOM 4579 N N . PHE A 1 616 ? 11.168 4.845 -41.099 1.00 96.56 616 PHE A N 1
ATOM 4580 C CA . PHE A 1 616 ? 10.963 6.108 -41.793 1.00 96.56 616 PHE A CA 1
ATOM 4581 C C . PHE A 1 616 ? 12.289 6.710 -42.263 1.00 96.56 616 PHE A C 1
ATOM 4583 O O . PHE A 1 616 ? 12.425 6.982 -43.448 1.00 96.56 616 PHE A O 1
ATOM 4590 N N . ALA A 1 617 ? 13.286 6.836 -41.380 1.00 95.38 617 ALA A N 1
ATOM 4591 C CA . ALA A 1 617 ? 14.586 7.395 -41.750 1.00 95.38 617 ALA A CA 1
ATOM 4592 C C . ALA A 1 617 ? 15.278 6.582 -42.858 1.00 95.38 617 ALA A C 1
ATOM 4594 O O . ALA A 1 617 ? 15.806 7.158 -43.806 1.00 95.38 617 ALA A O 1
ATOM 4595 N N . ALA A 1 618 ? 15.242 5.248 -42.766 1.00 93.69 618 ALA A N 1
ATOM 4596 C CA . ALA A 1 618 ? 15.851 4.380 -43.769 1.00 93.69 618 ALA A CA 1
ATOM 4597 C C . ALA A 1 618 ? 15.128 4.450 -45.122 1.00 93.69 618 ALA A C 1
ATOM 4599 O O . ALA A 1 618 ? 15.769 4.647 -46.150 1.00 93.69 618 ALA A O 1
ATOM 4600 N N . ASP A 1 619 ? 13.799 4.319 -45.117 1.00 93.75 619 ASP A N 1
ATOM 4601 C CA . ASP A 1 619 ? 12.984 4.344 -46.333 1.00 93.75 619 ASP A CA 1
ATOM 4602 C C . ASP A 1 619 ? 13.068 5.725 -47.016 1.00 93.75 619 ASP A C 1
ATOM 4604 O O . ASP A 1 619 ? 13.288 5.785 -48.224 1.00 93.75 619 ASP A O 1
ATOM 4608 N N . TRP A 1 620 ? 13.011 6.821 -46.245 1.00 94.94 620 TRP A N 1
ATOM 4609 C CA . TRP A 1 620 ? 13.128 8.185 -46.768 1.00 94.94 620 TRP A CA 1
ATOM 4610 C C . TRP A 1 620 ? 14.465 8.411 -47.475 1.00 94.94 620 TRP A C 1
ATOM 4612 O O . TRP A 1 620 ? 14.474 8.888 -48.609 1.00 94.94 620 TRP A O 1
ATOM 4622 N N . CYS A 1 621 ? 15.587 8.025 -46.854 1.00 92.19 621 CYS A N 1
ATOM 4623 C CA . CYS A 1 621 ? 16.904 8.177 -47.479 1.00 92.19 621 CYS A CA 1
ATOM 4624 C C . CYS A 1 621 ? 16.973 7.408 -48.802 1.00 92.19 621 CYS A C 1
ATOM 4626 O O . CYS A 1 621 ? 17.427 7.948 -49.808 1.00 92.19 621 CYS A O 1
ATOM 4628 N N . TYR A 1 622 ? 16.445 6.181 -48.835 1.00 87.12 622 TYR A N 1
ATOM 4629 C CA . TYR A 1 622 ? 16.442 5.377 -50.054 1.00 87.12 622 TYR A CA 1
ATOM 4630 C C . TYR A 1 622 ? 15.555 5.942 -51.165 1.00 87.12 622 TYR A C 1
ATOM 4632 O O . TYR A 1 622 ? 15.923 5.851 -52.332 1.00 87.12 622 TYR A O 1
ATOM 4640 N N . GLU A 1 623 ? 14.398 6.510 -50.831 1.00 90.31 623 GLU A N 1
ATOM 4641 C CA . GLU A 1 623 ? 13.503 7.146 -51.807 1.00 90.31 623 GLU A CA 1
ATOM 4642 C C . GLU A 1 623 ? 14.098 8.433 -52.398 1.00 90.31 623 GLU A C 1
ATOM 4644 O O . GLU A 1 623 ? 13.791 8.779 -53.537 1.00 90.31 623 GLU A O 1
ATOM 4649 N N . HIS A 1 624 ? 14.989 9.103 -51.661 1.00 89.94 624 HIS A N 1
ATOM 4650 C CA . HIS A 1 624 ? 15.637 10.351 -52.076 1.00 89.94 624 HIS A CA 1
ATOM 4651 C C . HIS A 1 624 ? 17.058 10.150 -52.631 1.00 89.94 624 HIS A C 1
ATOM 4653 O O . HIS A 1 624 ? 17.765 11.128 -52.861 1.00 89.94 624 HIS A O 1
ATOM 4659 N N . GLY A 1 625 ? 17.488 8.901 -52.856 1.00 82.00 625 GLY A N 1
ATOM 4660 C CA . GLY A 1 625 ? 18.820 8.592 -53.393 1.00 82.00 625 GLY A CA 1
ATOM 4661 C C . GLY A 1 625 ? 19.974 8.949 -52.447 1.00 82.00 625 GLY A C 1
ATOM 4662 O O . GLY A 1 625 ? 21.101 9.144 -52.892 1.00 82.00 625 GLY A O 1
ATOM 4663 N N . VAL A 1 626 ? 19.698 9.057 -51.146 1.00 76.88 626 VAL A N 1
ATOM 4664 C CA . VAL A 1 626 ? 20.675 9.388 -50.105 1.00 76.88 626 VAL A CA 1
ATOM 4665 C C . VAL A 1 626 ? 21.194 8.096 -49.465 1.00 76.88 626 VAL A C 1
ATOM 4667 O O . VAL A 1 626 ? 20.416 7.210 -49.101 1.00 76.88 626 VAL A O 1
ATOM 4670 N N . GLY A 1 627 ? 22.515 7.988 -49.294 1.00 63.75 627 GLY A N 1
ATOM 4671 C CA . GLY A 1 627 ? 23.148 6.845 -48.625 1.00 63.75 627 GLY A CA 1
ATOM 4672 C C . GLY A 1 627 ? 23.546 5.684 -49.542 1.00 63.75 627 GLY A C 1
ATOM 4673 O O . GLY A 1 627 ? 23.485 4.528 -49.102 1.00 63.75 627 GLY A O 1
ATOM 4674 N N . GLU A 1 628 ? 23.958 5.978 -50.783 1.00 67.94 628 GLU A N 1
ATOM 4675 C CA . GLU A 1 628 ? 24.681 5.022 -51.635 1.00 67.94 628 GLU A CA 1
ATOM 4676 C C . GLU A 1 628 ? 25.929 4.479 -50.910 1.00 67.94 628 GLU A C 1
ATOM 4678 O O . GLU A 1 628 ? 26.566 5.204 -50.135 1.00 67.94 628 GLU A O 1
ATOM 4683 N N . PRO A 1 629 ? 26.275 3.194 -51.101 1.00 69.50 629 PRO A N 1
ATOM 4684 C CA . PRO A 1 629 ? 27.416 2.597 -50.426 1.00 69.50 629 PRO A CA 1
ATOM 4685 C C . PRO A 1 629 ? 28.715 3.260 -50.888 1.00 69.50 629 PRO A C 1
ATOM 4687 O O . PRO A 1 629 ? 29.116 3.157 -52.043 1.00 69.50 629 PRO A O 1
ATOM 4690 N N . VAL A 1 630 ? 29.411 3.916 -49.961 1.00 74.12 630 VAL A N 1
ATOM 4691 C CA . VAL A 1 630 ? 30.816 4.287 -50.152 1.00 74.12 630 VAL A CA 1
ATOM 4692 C C . VAL A 1 630 ? 31.658 3.121 -49.632 1.00 74.12 630 VAL A C 1
ATOM 4694 O O . VAL A 1 630 ? 31.609 2.849 -48.427 1.00 74.12 630 VAL A O 1
ATOM 4697 N N . PRO A 1 631 ? 32.422 2.412 -50.487 1.00 76.81 631 PRO A N 1
ATOM 4698 C CA . PRO A 1 631 ? 33.219 1.277 -50.043 1.00 76.81 631 PRO A CA 1
ATOM 4699 C C . PRO A 1 631 ? 34.191 1.685 -48.937 1.00 76.81 631 PRO A C 1
ATOM 4701 O O . PRO A 1 631 ? 34.936 2.660 -49.073 1.00 76.81 631 PRO A O 1
ATOM 4704 N N . PHE A 1 632 ? 34.218 0.919 -47.846 1.00 86.31 632 PHE A N 1
ATOM 4705 C CA . PHE A 1 632 ? 35.171 1.173 -46.772 1.00 86.31 632 PHE A CA 1
ATOM 4706 C C . PHE A 1 632 ? 36.614 1.029 -47.286 1.00 86.31 632 PHE A C 1
ATOM 4708 O O . PHE A 1 632 ? 36.919 0.091 -48.035 1.00 86.31 632 PHE A O 1
ATOM 4715 N N . PRO A 1 633 ? 37.528 1.935 -46.894 1.00 87.19 633 PRO A N 1
ATOM 4716 C CA . PRO A 1 633 ? 38.902 1.889 -47.364 1.00 87.19 633 PRO A CA 1
ATOM 4717 C C . PRO A 1 633 ? 39.591 0.611 -46.877 1.00 87.19 633 PRO A C 1
ATOM 4719 O O . PRO A 1 633 ? 39.619 0.310 -45.684 1.00 87.19 633 PRO A O 1
ATOM 4722 N N . ARG A 1 634 ? 40.206 -0.129 -47.805 1.00 90.56 634 ARG A N 1
ATOM 4723 C CA . ARG A 1 634 ? 41.016 -1.308 -47.476 1.00 90.56 634 ARG A CA 1
ATOM 4724 C C . ARG A 1 634 ? 42.367 -0.868 -46.925 1.00 90.56 634 ARG A C 1
ATOM 4726 O O . ARG A 1 634 ? 43.270 -0.523 -47.682 1.00 90.56 634 ARG A O 1
ATOM 4733 N N . THR A 1 635 ? 42.499 -0.879 -45.605 1.00 94.31 635 THR A N 1
ATOM 4734 C CA . THR A 1 635 ? 43.730 -0.494 -44.898 1.00 94.31 635 THR A CA 1
ATOM 4735 C C . THR A 1 635 ? 44.562 -1.696 -44.450 1.00 94.31 635 THR A C 1
ATOM 4737 O O . THR A 1 635 ? 45.739 -1.538 -44.129 1.00 94.31 635 THR A O 1
ATOM 4740 N N . LYS A 1 636 ? 43.983 -2.905 -44.463 1.00 92.81 636 LYS A N 1
ATOM 4741 C CA . LYS A 1 636 ? 44.630 -4.156 -44.045 1.00 92.81 636 LYS A CA 1
ATOM 4742 C C . LYS A 1 636 ? 44.942 -5.057 -45.241 1.00 92.81 636 LYS A C 1
ATOM 4744 O O . LYS A 1 636 ? 44.252 -5.022 -46.259 1.00 92.81 636 LYS A O 1
ATOM 4749 N N . LYS A 1 637 ? 46.007 -5.858 -45.131 1.00 93.75 637 LYS A N 1
ATOM 4750 C CA . LYS A 1 637 ? 46.476 -6.747 -46.217 1.00 93.75 637 LYS A CA 1
ATOM 4751 C C . LYS A 1 637 ? 45.807 -8.121 -46.169 1.00 93.75 637 LYS A C 1
ATOM 4753 O O . LYS A 1 637 ? 45.763 -8.831 -47.172 1.00 93.75 637 LYS A O 1
ATOM 4758 N N . GLU A 1 638 ? 45.318 -8.502 -44.998 1.00 95.12 638 GLU A N 1
ATOM 4759 C CA . GLU A 1 638 ? 44.637 -9.755 -44.732 1.00 95.12 638 GLU A CA 1
ATOM 4760 C C . GLU A 1 638 ? 43.290 -9.813 -45.464 1.00 95.12 638 GLU A C 1
ATOM 4762 O O . GLU A 1 638 ? 42.561 -8.821 -45.567 1.00 95.12 638 GLU A O 1
ATOM 4767 N N . ARG A 1 639 ? 42.949 -11.009 -45.954 1.00 94.94 639 ARG A N 1
ATOM 4768 C CA . ARG A 1 639 ? 41.657 -11.299 -46.581 1.00 94.94 639 ARG A CA 1
ATOM 4769 C C . ARG A 1 639 ? 40.855 -12.225 -45.684 1.00 94.94 639 ARG A C 1
ATOM 4771 O O . ARG A 1 639 ? 41.398 -13.212 -45.192 1.00 94.94 639 ARG A O 1
ATOM 4778 N N . VAL A 1 640 ? 39.576 -11.920 -45.506 1.00 97.00 640 VAL A N 1
ATOM 4779 C CA . VAL A 1 640 ? 38.671 -12.688 -44.650 1.00 97.00 640 VAL A CA 1
ATOM 4780 C C . VAL A 1 640 ? 37.579 -13.322 -45.502 1.00 97.00 640 VAL A C 1
ATOM 4782 O O . VAL A 1 640 ? 36.896 -12.640 -46.261 1.00 97.00 640 VAL A O 1
ATOM 4785 N N . ALA A 1 641 ? 37.415 -14.635 -45.368 1.00 97.31 641 ALA A N 1
ATOM 4786 C CA . ALA A 1 641 ? 36.293 -15.367 -45.938 1.00 97.31 641 ALA A CA 1
ATOM 4787 C C . ALA A 1 641 ? 35.196 -15.508 -44.876 1.00 97.31 641 ALA A C 1
ATOM 4789 O O . ALA A 1 641 ? 35.447 -16.052 -43.801 1.00 97.31 641 ALA A O 1
ATOM 4790 N N . VAL A 1 642 ? 33.988 -15.039 -45.179 1.00 97.25 642 VAL A N 1
ATOM 4791 C CA . VAL A 1 642 ? 32.796 -15.257 -44.351 1.00 97.25 642 VAL A CA 1
ATOM 4792 C C . VAL A 1 642 ? 31.917 -16.282 -45.055 1.00 97.25 642 VAL A C 1
ATOM 4794 O O . VAL A 1 642 ? 31.539 -16.086 -46.206 1.00 97.25 642 VAL A O 1
ATOM 4797 N N . VAL A 1 643 ? 31.603 -17.388 -44.385 1.00 96.50 643 VAL A N 1
ATOM 4798 C CA . VAL A 1 643 ? 30.744 -18.444 -44.940 1.00 96.50 643 VAL A CA 1
ATOM 4799 C C . VAL A 1 643 ? 29.322 -18.262 -44.402 1.00 96.50 643 VAL A C 1
ATOM 4801 O O . VAL A 1 643 ? 29.105 -18.304 -43.193 1.00 96.50 643 VAL A O 1
ATOM 4804 N N . GLY A 1 644 ? 28.373 -18.053 -45.313 1.00 95.44 644 GLY A N 1
ATOM 4805 C CA . GLY A 1 644 ? 26.971 -17.713 -45.077 1.00 95.44 644 GLY A CA 1
ATOM 4806 C C . GLY A 1 644 ? 26.688 -16.217 -45.265 1.00 95.44 644 GLY A C 1
ATOM 4807 O O . GLY A 1 644 ? 27.244 -15.378 -44.560 1.00 95.44 644 GLY A O 1
ATOM 4808 N N . ALA A 1 645 ? 25.757 -15.879 -46.157 1.00 95.06 645 ALA A N 1
ATOM 4809 C CA . ALA A 1 645 ? 25.225 -14.534 -46.385 1.00 95.06 645 ALA A CA 1
ATOM 4810 C C . ALA A 1 645 ? 23.885 -14.307 -45.659 1.00 95.06 645 ALA A C 1
ATOM 4812 O O . ALA A 1 645 ? 23.034 -13.539 -46.106 1.00 95.06 645 ALA A O 1
ATOM 4813 N N . GLY A 1 646 ? 23.680 -14.962 -44.515 1.00 94.62 646 GLY A N 1
ATOM 4814 C CA . GLY A 1 646 ? 22.611 -14.613 -43.579 1.00 94.62 646 GLY A CA 1
ATOM 4815 C C . GLY A 1 646 ? 22.897 -13.308 -42.818 1.00 94.62 646 GLY A C 1
ATOM 4816 O O . GLY A 1 646 ? 24.003 -12.770 -42.911 1.00 94.62 646 GLY A O 1
ATOM 4817 N N . PRO A 1 647 ? 21.950 -12.817 -41.996 1.00 92.62 647 PRO A N 1
ATOM 4818 C CA . PRO A 1 647 ? 22.108 -11.561 -41.254 1.00 92.62 647 PRO A CA 1
ATOM 4819 C C . PRO A 1 647 ? 23.383 -11.519 -40.402 1.00 92.62 647 PRO A C 1
ATOM 4821 O O . PRO A 1 647 ? 24.083 -10.511 -40.396 1.00 92.62 647 PRO A O 1
ATOM 4824 N N . THR A 1 648 ? 23.738 -12.618 -39.731 1.00 93.38 648 THR A N 1
ATOM 4825 C CA . THR A 1 648 ? 24.966 -12.698 -38.923 1.00 93.38 648 THR A CA 1
ATOM 4826 C C . THR A 1 648 ? 26.228 -12.592 -39.780 1.00 93.38 648 THR A C 1
ATOM 4828 O O . THR A 1 648 ? 27.134 -11.831 -39.444 1.00 93.38 648 THR A O 1
ATOM 4831 N N . GLY A 1 649 ? 26.287 -13.323 -40.899 1.00 95.94 649 GLY A N 1
ATOM 4832 C CA . GLY A 1 649 ? 27.450 -13.332 -41.788 1.00 95.94 649 GLY A CA 1
ATOM 4833 C C . GLY A 1 649 ? 27.650 -11.991 -42.489 1.00 95.94 649 GLY A C 1
ATOM 4834 O O . GLY A 1 649 ? 28.743 -11.434 -42.459 1.00 95.94 649 GLY A O 1
ATOM 4835 N N . LEU A 1 650 ? 26.576 -11.406 -43.015 1.00 95.69 650 LEU A N 1
ATOM 4836 C CA . LEU A 1 650 ? 26.609 -10.077 -43.625 1.00 95.69 650 LEU A CA 1
ATOM 4837 C C . LEU A 1 650 ? 26.952 -8.973 -42.614 1.00 95.69 650 LEU A C 1
ATOM 4839 O O . LEU A 1 650 ? 27.716 -8.072 -42.941 1.00 95.69 650 LEU A O 1
ATOM 4843 N N . THR A 1 651 ? 26.469 -9.065 -41.369 1.00 95.06 651 THR A N 1
ATOM 4844 C CA . THR A 1 651 ? 26.864 -8.127 -40.301 1.00 95.06 651 THR A CA 1
ATOM 4845 C C . THR A 1 651 ? 28.353 -8.241 -39.979 1.00 95.06 651 THR A C 1
ATOM 4847 O O . THR A 1 651 ? 29.043 -7.230 -39.859 1.00 95.06 651 THR A O 1
ATOM 4850 N N . CYS A 1 652 ? 28.867 -9.471 -39.877 1.00 95.50 652 CYS A N 1
ATOM 4851 C CA . CYS A 1 652 ? 30.293 -9.728 -39.688 1.00 95.50 652 CYS A CA 1
ATOM 4852 C C . CYS A 1 652 ? 31.115 -9.135 -40.842 1.00 95.50 652 CYS A C 1
ATOM 4854 O O . CYS A 1 652 ? 32.078 -8.407 -40.605 1.00 95.50 652 CYS A O 1
ATOM 4856 N N . ALA A 1 653 ? 30.690 -9.377 -42.086 1.00 95.56 653 ALA A N 1
ATOM 4857 C CA . ALA A 1 653 ? 31.350 -8.856 -43.274 1.00 95.56 653 ALA A CA 1
ATOM 4858 C C . ALA A 1 653 ? 31.368 -7.322 -43.310 1.00 95.56 653 ALA A C 1
ATOM 4860 O O . ALA A 1 653 ? 32.427 -6.740 -43.540 1.00 95.56 653 ALA A O 1
ATOM 4861 N N . TYR A 1 654 ? 30.238 -6.678 -43.003 1.00 94.88 654 TYR A N 1
ATOM 4862 C CA . TYR A 1 654 ? 30.118 -5.223 -42.928 1.00 94.88 654 TYR A CA 1
ATOM 4863 C C . TYR A 1 654 ? 31.117 -4.613 -41.935 1.00 94.88 654 TYR A C 1
ATOM 4865 O O . TYR A 1 654 ? 31.882 -3.718 -42.293 1.00 94.88 654 TYR A O 1
ATOM 4873 N N . PHE A 1 655 ? 31.175 -5.123 -40.699 1.00 94.81 655 PHE A N 1
ATOM 4874 C CA . PHE A 1 655 ? 32.075 -4.567 -39.683 1.00 94.81 655 PHE A CA 1
ATOM 4875 C C . PHE A 1 655 ? 33.550 -4.919 -39.911 1.00 94.81 655 PHE A C 1
ATOM 4877 O O . PHE A 1 655 ? 34.422 -4.118 -39.578 1.00 94.81 655 PHE A O 1
ATOM 4884 N N . LEU A 1 656 ? 33.858 -6.072 -40.510 1.00 95.00 656 LEU A N 1
ATOM 4885 C CA . LEU A 1 656 ? 35.223 -6.395 -40.939 1.00 95.00 656 LEU A CA 1
ATOM 4886 C C . LEU A 1 656 ? 35.688 -5.472 -42.072 1.00 95.00 656 LEU A C 1
ATOM 4888 O O . LEU A 1 656 ? 36.819 -4.985 -42.036 1.00 95.00 656 LEU A O 1
ATOM 4892 N N . ALA A 1 657 ? 34.816 -5.189 -43.042 1.00 93.50 657 ALA A N 1
ATOM 4893 C CA . ALA A 1 657 ? 35.095 -4.224 -44.099 1.00 93.50 657 ALA A CA 1
ATOM 4894 C C . ALA A 1 657 ? 35.290 -2.812 -43.522 1.00 93.50 657 ALA A C 1
ATOM 4896 O O . ALA A 1 657 ? 36.260 -2.145 -43.873 1.00 93.50 657 ALA A O 1
ATOM 4897 N N . TRP A 1 658 ? 34.456 -2.397 -42.560 1.00 91.69 658 TRP A N 1
ATOM 4898 C CA . TRP A 1 658 ? 34.609 -1.127 -41.838 1.00 91.69 658 TRP A CA 1
ATOM 4899 C C . TRP A 1 658 ? 35.948 -1.014 -41.091 1.00 91.69 658 TRP A C 1
ATOM 4901 O O . TRP A 1 658 ? 36.565 0.048 -41.068 1.00 91.69 658 TRP A O 1
ATOM 4911 N N . GLN A 1 659 ? 36.459 -2.123 -40.547 1.00 93.56 659 GLN A N 1
ATOM 4912 C CA . GLN A 1 659 ? 37.797 -2.203 -39.943 1.00 93.56 659 GLN A CA 1
ATOM 4913 C C . GLN A 1 659 ? 38.951 -2.285 -40.966 1.00 93.56 659 GLN A C 1
ATOM 4915 O O . GLN A 1 659 ? 40.113 -2.422 -40.566 1.00 93.56 659 GLN A O 1
ATOM 4920 N N . GLY A 1 660 ? 38.646 -2.229 -42.267 1.00 94.44 660 GLY A N 1
ATOM 4921 C CA . GLY A 1 660 ? 39.605 -2.150 -43.367 1.00 94.44 660 GLY A CA 1
ATOM 4922 C C . GLY A 1 660 ? 40.070 -3.484 -43.954 1.00 94.44 660 GLY A C 1
ATOM 4923 O O . GLY A 1 660 ? 41.031 -3.488 -44.728 1.00 94.44 660 GLY A O 1
ATOM 4924 N N . TYR A 1 661 ? 39.433 -4.608 -43.606 1.00 95.62 661 TYR A N 1
ATOM 4925 C CA . TYR A 1 661 ? 39.746 -5.919 -44.185 1.00 95.62 661 TYR A CA 1
ATOM 4926 C C . TYR A 1 661 ? 39.134 -6.097 -45.581 1.00 95.62 661 TYR A C 1
ATOM 4928 O O . TYR A 1 661 ? 38.031 -5.635 -45.864 1.00 95.62 661 TYR A O 1
ATOM 4936 N N . GLY A 1 662 ? 39.817 -6.846 -46.452 1.00 94.25 662 GLY A N 1
ATOM 4937 C CA . GLY A 1 662 ? 39.208 -7.347 -47.685 1.00 94.25 662 GLY A CA 1
ATOM 4938 C C . GLY A 1 662 ? 38.339 -8.567 -47.384 1.00 94.25 662 GLY A C 1
ATOM 4939 O O . GLY A 1 662 ? 38.880 -9.622 -47.058 1.00 94.25 662 GLY A O 1
ATOM 4940 N N . VAL A 1 663 ? 37.015 -8.444 -47.492 1.00 95.44 663 VAL A N 1
ATOM 4941 C CA . VAL A 1 663 ? 36.078 -9.522 -47.139 1.00 95.44 663 VAL A CA 1
ATOM 4942 C C . VAL A 1 663 ? 35.458 -10.152 -48.387 1.00 95.44 663 VAL A C 1
ATOM 4944 O O . VAL A 1 663 ? 35.111 -9.456 -49.337 1.00 95.44 663 VAL A O 1
ATOM 4947 N N . THR A 1 664 ? 35.311 -11.475 -48.390 1.00 95.31 664 THR A N 1
ATOM 4948 C CA . THR A 1 664 ? 34.538 -12.223 -49.391 1.00 95.31 664 THR A CA 1
ATOM 4949 C C . THR A 1 664 ? 33.507 -13.084 -48.677 1.00 95.31 664 THR A C 1
ATOM 4951 O O . THR A 1 664 ? 33.865 -13.864 -47.794 1.00 95.31 664 THR A O 1
ATOM 4954 N N . VAL A 1 665 ? 32.234 -12.934 -49.043 1.00 95.81 665 VAL A N 1
ATOM 4955 C CA . VAL A 1 665 ? 31.124 -13.705 -48.469 1.00 95.81 665 VAL A CA 1
ATOM 4956 C C . VAL A 1 665 ? 30.755 -14.838 -49.423 1.00 95.81 665 VAL A C 1
ATOM 4958 O O . VAL A 1 665 ? 30.548 -14.603 -50.610 1.00 95.81 665 VAL A O 1
ATOM 4961 N N . PHE A 1 666 ? 30.675 -16.061 -48.908 1.00 95.38 666 PHE A N 1
ATOM 4962 C CA . PHE A 1 666 ? 30.263 -17.249 -49.653 1.00 95.38 666 PHE A CA 1
ATOM 4963 C C . PHE A 1 666 ? 28.860 -17.658 -49.217 1.00 95.38 666 PHE A C 1
ATOM 4965 O O . PHE A 1 666 ? 28.614 -17.797 -48.023 1.00 95.38 666 PHE A O 1
ATOM 4972 N N . GLU A 1 667 ? 27.950 -17.887 -50.158 1.00 94.00 667 GLU A N 1
ATOM 4973 C CA . GLU A 1 667 ? 26.584 -18.337 -49.881 1.00 94.00 667 GLU A CA 1
ATOM 4974 C C . GLU A 1 667 ? 26.269 -19.565 -50.734 1.00 94.00 667 GLU A C 1
ATOM 4976 O O . GLU A 1 667 ? 26.639 -19.627 -51.905 1.00 94.00 667 GLU A O 1
ATOM 4981 N N . ALA A 1 668 ? 25.637 -20.563 -50.118 1.00 93.75 668 ALA A N 1
ATOM 4982 C CA . ALA A 1 668 ? 25.210 -21.783 -50.792 1.00 93.75 668 ALA A CA 1
ATOM 4983 C C . ALA A 1 668 ? 23.829 -21.614 -51.445 1.00 93.75 668 ALA A C 1
ATOM 4985 O O . ALA A 1 668 ? 23.518 -22.290 -52.425 1.00 93.75 668 ALA A O 1
ATOM 4986 N N . LEU A 1 669 ? 22.994 -20.729 -50.896 1.00 91.62 669 LEU A N 1
ATOM 4987 C CA . LEU A 1 669 ? 21.696 -20.371 -51.452 1.00 91.62 669 LEU A CA 1
ATOM 4988 C C . LEU A 1 669 ? 21.839 -19.495 -52.711 1.00 91.62 669 LEU A C 1
ATOM 4990 O O . LEU A 1 669 ? 22.808 -18.750 -52.848 1.00 91.62 669 LEU A O 1
ATOM 4994 N N . PRO A 1 670 ? 20.844 -19.511 -53.619 1.00 89.25 670 PRO A N 1
ATOM 4995 C CA . PRO A 1 670 ? 20.857 -18.660 -54.812 1.00 89.25 670 PRO A CA 1
ATOM 4996 C C . PRO A 1 670 ? 20.648 -17.168 -54.499 1.00 89.25 670 PRO A C 1
ATOM 4998 O O . PRO A 1 670 ? 20.747 -16.337 -55.396 1.00 89.25 670 PRO A O 1
ATOM 5001 N N . VAL A 1 671 ? 20.325 -16.828 -53.246 1.00 91.19 671 VAL A N 1
ATOM 5002 C CA . VAL A 1 671 ? 20.049 -15.467 -52.780 1.00 91.19 671 VAL A CA 1
ATOM 5003 C C . VAL A 1 671 ? 20.762 -15.203 -51.455 1.00 91.19 671 VAL A C 1
ATOM 5005 O O . VAL A 1 671 ? 20.815 -16.068 -50.580 1.00 91.19 671 VAL A O 1
ATOM 5008 N N . ALA A 1 672 ? 21.276 -13.986 -51.291 1.00 91.44 672 ALA A N 1
ATOM 5009 C CA . ALA A 1 672 ? 21.809 -13.500 -50.023 1.00 91.44 672 ALA A CA 1
ATOM 5010 C C . ALA A 1 672 ? 20.687 -12.937 -49.123 1.00 91.44 672 ALA A C 1
ATOM 5012 O O . ALA A 1 672 ? 19.602 -12.594 -49.586 1.00 91.44 672 ALA A O 1
ATOM 5013 N N . GLY A 1 673 ? 20.936 -12.877 -47.813 1.00 90.12 673 GLY A N 1
ATOM 5014 C CA . GLY A 1 673 ? 19.952 -12.548 -46.771 1.00 90.12 673 GLY A CA 1
ATOM 5015 C C . GLY A 1 673 ? 19.556 -13.751 -45.900 1.00 90.12 673 GLY A C 1
ATOM 5016 O O . GLY A 1 673 ? 18.982 -13.577 -44.821 1.00 90.12 673 GLY A O 1
ATOM 5017 N N . GLY A 1 674 ? 19.901 -14.976 -46.316 1.00 91.94 674 GLY A N 1
ATOM 5018 C CA . GLY A 1 674 ? 19.649 -16.210 -45.564 1.00 91.94 674 GLY A CA 1
ATOM 5019 C C . GLY A 1 674 ? 18.175 -16.372 -45.178 1.00 91.94 674 GLY A C 1
ATOM 5020 O O . GLY A 1 674 ? 17.285 -16.152 -45.997 1.00 91.94 674 GLY A O 1
ATOM 5021 N N . MET A 1 675 ? 17.901 -16.702 -43.909 1.00 90.81 675 MET A N 1
ATOM 5022 C CA . MET A 1 675 ? 16.531 -16.888 -43.397 1.00 90.81 675 MET A CA 1
ATOM 5023 C C . MET A 1 675 ? 15.620 -15.668 -43.588 1.00 90.81 675 MET A C 1
ATOM 5025 O O . MET A 1 675 ? 14.408 -15.841 -43.690 1.00 90.81 675 MET A O 1
ATOM 5029 N N . LEU A 1 676 ? 16.174 -14.452 -43.670 1.00 92.50 676 LEU A N 1
ATOM 5030 C CA . LEU A 1 676 ? 15.375 -13.260 -43.964 1.00 92.50 676 LEU A CA 1
ATOM 5031 C C . LEU A 1 676 ? 14.740 -13.351 -45.355 1.00 92.50 676 LEU A C 1
ATOM 5033 O O . LEU A 1 676 ? 13.578 -12.997 -45.502 1.00 92.50 676 LEU A O 1
ATOM 5037 N N . ALA A 1 677 ? 15.488 -13.852 -46.342 1.00 91.44 677 ALA A N 1
ATOM 5038 C CA . ALA A 1 677 ? 15.051 -13.956 -47.730 1.00 91.44 677 ALA A CA 1
ATOM 5039 C C . ALA A 1 677 ? 14.183 -15.195 -47.994 1.00 91.44 677 ALA A C 1
ATOM 5041 O O . ALA A 1 677 ? 13.274 -15.134 -48.814 1.00 91.44 677 ALA A O 1
ATOM 5042 N N . VAL A 1 678 ? 14.452 -16.318 -47.313 1.00 92.00 678 VAL A N 1
ATOM 5043 C CA . VAL A 1 678 ? 13.798 -17.605 -47.634 1.00 92.00 678 VAL A CA 1
ATOM 5044 C C . VAL A 1 678 ? 12.645 -17.993 -46.708 1.00 92.00 678 VAL A C 1
ATOM 5046 O O . VAL A 1 678 ? 11.840 -18.838 -47.086 1.00 92.00 678 VAL A O 1
ATOM 5049 N N . ALA A 1 679 ? 12.556 -17.425 -45.499 1.00 91.50 679 ALA A N 1
ATOM 5050 C CA . ALA A 1 679 ? 11.579 -17.859 -44.492 1.00 91.50 679 ALA A CA 1
ATOM 5051 C C . ALA A 1 679 ? 10.602 -16.766 -44.036 1.00 91.50 679 ALA A C 1
ATOM 5053 O O . ALA A 1 679 ? 9.561 -17.090 -43.462 1.00 91.50 679 ALA A O 1
ATOM 5054 N N . VAL A 1 680 ? 10.908 -15.482 -44.256 1.00 92.00 680 VAL A N 1
ATOM 5055 C CA . VAL A 1 680 ? 10.015 -14.383 -43.864 1.00 92.00 680 VAL A CA 1
ATOM 5056 C C . VAL A 1 680 ? 9.060 -14.064 -45.021 1.00 92.00 680 VAL A C 1
ATOM 5058 O O . VAL A 1 680 ? 9.528 -13.757 -46.112 1.00 92.00 680 VAL A O 1
ATOM 5061 N N . PRO A 1 681 ? 7.729 -14.102 -44.815 1.00 92.44 681 PRO A N 1
ATOM 5062 C CA . PRO A 1 681 ? 6.771 -13.787 -45.872 1.00 92.44 681 PRO A CA 1
ATOM 5063 C C . PRO A 1 681 ? 6.882 -12.345 -46.388 1.00 92.44 681 PRO A C 1
ATOM 5065 O O . PRO A 1 681 ? 7.090 -11.414 -45.604 1.00 92.44 681 PRO A O 1
ATOM 5068 N N . GLU A 1 682 ? 6.624 -12.153 -47.684 1.00 92.25 682 GLU A N 1
ATOM 5069 C CA . GLU A 1 682 ? 6.787 -10.871 -48.389 1.00 92.25 682 GLU A CA 1
ATOM 5070 C C . GLU A 1 682 ? 5.956 -9.723 -47.789 1.00 92.25 682 GLU A C 1
ATOM 5072 O O . GLU A 1 682 ? 6.437 -8.597 -47.674 1.00 92.25 682 GLU A O 1
ATOM 5077 N N . PHE A 1 683 ? 4.743 -10.010 -47.304 1.00 90.69 683 PHE A N 1
ATOM 5078 C CA . PHE A 1 683 ? 3.893 -9.004 -46.653 1.00 90.69 683 PHE A CA 1
ATOM 5079 C C . PHE A 1 683 ? 4.479 -8.474 -45.331 1.00 90.69 683 PHE A C 1
ATOM 5081 O O . PHE A 1 683 ? 4.089 -7.403 -44.866 1.00 90.69 683 PHE A O 1
ATOM 5088 N N . ARG A 1 684 ? 5.394 -9.223 -44.698 1.00 91.31 684 ARG A N 1
ATOM 5089 C CA . ARG A 1 684 ? 6.051 -8.842 -43.440 1.00 91.31 684 ARG A CA 1
ATOM 5090 C C . ARG A 1 684 ? 7.409 -8.190 -43.687 1.00 91.31 684 ARG A C 1
ATOM 5092 O O . ARG A 1 684 ? 7.765 -7.247 -42.979 1.00 91.31 684 ARG A O 1
ATOM 5099 N N . LEU A 1 685 ? 8.161 -8.690 -44.666 1.00 94.94 685 LEU A N 1
ATOM 5100 C CA . LEU A 1 685 ? 9.451 -8.147 -45.076 1.00 94.94 685 LEU A CA 1
ATOM 5101 C C . LEU A 1 685 ? 9.602 -8.265 -46.603 1.00 94.94 685 LEU A C 1
ATOM 5103 O O . LEU A 1 685 ? 9.858 -9.362 -47.093 1.00 94.94 685 LEU A O 1
ATOM 5107 N N . PRO A 1 686 ? 9.457 -7.162 -47.359 1.00 95.06 686 PRO A N 1
ATOM 5108 C CA . PRO A 1 686 ? 9.539 -7.209 -48.816 1.00 95.06 686 PRO A CA 1
ATOM 5109 C C . PRO A 1 686 ? 10.926 -7.634 -49.308 1.00 95.06 686 PRO A C 1
ATOM 5111 O O . PRO A 1 686 ? 11.937 -7.115 -48.826 1.00 95.06 686 PRO A O 1
ATOM 5114 N N . ALA A 1 687 ? 10.977 -8.502 -50.322 1.00 93.12 687 ALA A N 1
ATOM 5115 C CA . ALA A 1 687 ? 12.234 -8.994 -50.895 1.00 93.12 687 ALA A CA 1
ATOM 5116 C C . ALA A 1 687 ? 13.134 -7.852 -51.403 1.00 93.12 687 ALA A C 1
ATOM 5118 O O . ALA A 1 687 ? 14.341 -7.865 -51.172 1.00 93.12 687 ALA A O 1
ATOM 5119 N N . ALA A 1 688 ? 12.534 -6.808 -51.988 1.00 92.50 688 ALA A N 1
ATOM 5120 C CA . ALA A 1 688 ? 13.249 -5.620 -52.455 1.00 92.50 688 ALA A CA 1
ATOM 5121 C C . ALA A 1 688 ? 13.994 -4.871 -51.330 1.00 92.50 688 ALA A C 1
ATOM 5123 O O . ALA A 1 688 ? 15.065 -4.317 -51.562 1.00 92.50 688 ALA A O 1
ATOM 5124 N N . VAL A 1 689 ? 13.458 -4.870 -50.102 1.00 93.62 689 VAL A N 1
ATOM 5125 C CA . VAL A 1 689 ? 14.119 -4.246 -48.941 1.00 93.62 689 VAL A CA 1
ATOM 5126 C C . VAL A 1 689 ? 15.342 -5.059 -48.526 1.00 93.62 689 VAL A C 1
ATOM 5128 O O . VAL A 1 689 ? 16.390 -4.487 -48.240 1.00 93.62 689 VAL A O 1
ATOM 5131 N N . ILE A 1 690 ? 15.222 -6.390 -48.528 1.00 94.19 690 ILE A N 1
ATOM 5132 C CA . ILE A 1 690 ? 16.331 -7.294 -48.204 1.00 94.19 690 ILE A CA 1
ATOM 5133 C C . ILE A 1 690 ? 17.450 -7.121 -49.225 1.00 94.19 690 ILE A C 1
ATOM 5135 O O . ILE A 1 690 ? 18.591 -6.878 -48.844 1.00 94.19 690 ILE A O 1
ATOM 5139 N N . GLN A 1 691 ? 17.109 -7.205 -50.512 1.00 92.25 691 GLN A N 1
ATOM 5140 C CA . GLN A 1 691 ? 18.068 -7.090 -51.602 1.00 92.25 691 GLN A CA 1
ATOM 5141 C C . GLN A 1 691 ? 18.834 -5.765 -51.537 1.00 92.25 691 GLN A C 1
ATOM 5143 O O . GLN A 1 691 ? 20.058 -5.776 -51.595 1.00 92.25 691 GLN A O 1
ATOM 5148 N N . ARG A 1 692 ? 18.142 -4.645 -51.305 1.00 90.06 692 ARG A N 1
ATOM 5149 C CA . ARG A 1 692 ? 18.777 -3.326 -51.198 1.00 90.06 692 ARG A CA 1
ATOM 5150 C C . ARG A 1 692 ? 19.792 -3.235 -50.054 1.00 90.06 692 ARG A C 1
ATOM 5152 O O . ARG A 1 692 ? 20.870 -2.679 -50.237 1.00 90.06 692 ARG A O 1
ATOM 5159 N N . GLU A 1 693 ? 19.472 -3.752 -48.866 1.00 91.94 693 GLU A N 1
ATOM 5160 C CA . GLU A 1 693 ? 20.426 -3.714 -47.744 1.00 91.94 693 GLU A CA 1
ATOM 5161 C C . GLU A 1 693 ? 21.590 -4.692 -47.934 1.00 91.94 693 GLU A C 1
ATOM 5163 O O . GLU A 1 693 ? 22.707 -4.398 -47.515 1.00 91.94 693 GLU A O 1
ATOM 5168 N N . VAL A 1 694 ? 21.357 -5.824 -48.605 1.00 92.75 694 VAL A N 1
ATOM 5169 C CA . VAL A 1 694 ? 22.420 -6.750 -49.018 1.00 92.75 694 VAL A CA 1
ATOM 5170 C C . VAL A 1 694 ? 23.361 -6.086 -50.024 1.00 92.75 694 VAL A C 1
ATOM 5172 O O . VAL A 1 694 ? 24.573 -6.153 -49.839 1.00 92.75 694 VAL A O 1
ATOM 5175 N N . GLU A 1 695 ? 22.824 -5.427 -51.052 1.00 90.19 695 GLU A N 1
ATOM 5176 C CA . GLU A 1 695 ? 23.595 -4.692 -52.063 1.00 90.19 695 GLU A CA 1
ATOM 5177 C C . GLU A 1 695 ? 24.415 -3.571 -51.420 1.00 90.19 695 GLU A C 1
ATOM 5179 O O . GLU A 1 695 ? 25.609 -3.461 -51.678 1.00 90.19 695 GLU A O 1
ATOM 5184 N N . TYR A 1 696 ? 23.821 -2.819 -50.488 1.00 89.12 696 TYR A N 1
ATOM 5185 C CA . TYR A 1 696 ? 24.551 -1.808 -49.725 1.00 89.12 696 TYR A CA 1
ATOM 5186 C C . TYR A 1 696 ? 25.752 -2.390 -48.957 1.00 89.12 696 TYR A C 1
ATOM 5188 O O . TYR A 1 696 ? 26.802 -1.759 -48.877 1.00 89.12 696 TYR A O 1
ATOM 5196 N N . ILE A 1 697 ? 25.613 -3.582 -48.365 1.00 90.38 697 ILE A N 1
ATOM 5197 C CA . ILE A 1 697 ? 26.715 -4.246 -47.650 1.00 90.38 697 ILE A CA 1
ATOM 5198 C C . ILE A 1 697 ? 27.759 -4.802 -48.626 1.00 90.38 697 ILE A C 1
ATOM 5200 O O . ILE A 1 697 ? 28.944 -4.835 -48.291 1.00 90.38 697 ILE A O 1
ATOM 5204 N N . ALA A 1 698 ? 27.329 -5.262 -49.803 1.00 84.81 698 ALA A N 1
ATOM 5205 C CA . ALA A 1 698 ? 28.211 -5.822 -50.821 1.00 84.81 698 ALA A CA 1
ATOM 5206 C C . ALA A 1 698 ? 29.165 -4.772 -51.415 1.00 84.81 698 ALA A C 1
ATOM 5208 O O . ALA A 1 698 ? 30.305 -5.129 -51.725 1.00 84.81 698 ALA A O 1
ATOM 5209 N N . GLY A 1 699 ? 28.732 -3.506 -51.466 1.00 73.44 699 GLY A N 1
ATOM 5210 C CA . GLY A 1 699 ? 29.524 -2.379 -51.963 1.00 73.44 699 GLY A CA 1
ATOM 5211 C C . GLY A 1 699 ? 29.413 -2.228 -53.466 1.00 73.44 699 GLY A C 1
ATOM 5212 O O . GLY A 1 699 ? 30.077 -3.016 -54.178 1.00 73.44 699 GLY A O 1
#

Sequence (699 aa):
MGRLGTTRILVGMGTCGIAAGAEEVFEVLQREVSERGLQAELVSVGCMGLCYAEPLVEIEKPGGPSILYGGLTSETAAELVRDYLVGDDPRPDLALGSRGDGAVAGIPRLDELPVLRDQVRIALRDCGNLDPTDIDQYLARGGYAALRKALFEMTPQGVIDEVAKSGLRGRGGAGFPTARKWQFCRDAPGMVKYMVCNADEGDPGAFMDRSLLEGSPHGVLEGLAIAGYAVGASTGYVYVRAEYPLAVKRLRTAVAQAEERGFLGSGIFGSSFDFRVQVMEGAGAFVCGEETALLASIEGKRGMPRPRPPFPAQSGLGGKPTIINNVKTLSSVPPIILRGGEWYAGIGTQKSPGTTVFALTGKIKNSGLVEIPLGTALSTIVFDIGGGIPRGRRLKAVQTGGPSGGCIPARLIDTPAEYESLSALGSIMGSGGMVVMDETSCMVDVARYFLSFTQSESCGKCSTCRLGTRQMLRILTRITEGEGREEDLDELLTIARLVKECSLCGLGQTAPNPVLSTLNYFRDEYEAHIKEKHCPAAVCDALMISPCQHTCPVGINVPQYVAQIAVGDYEGALATIRERNPFPSICGRICHHPCETRCRRGELDSPVAIRLLKRFAADWCYEHGVGEPVPFPRTKKERVAVVGAGPTGLTCAYFLAWQGYGVTVFEALPVAGGMLAVAVPEFRLPAAVIQREVEYIAG

Foldseek 3Di:
DPDQAAKEKFWAQAPLQVVLPSVLLLVLLVVLCVVVVHRYHYAYFHHPWQSLFHRKMWIGGHPDWIWIFGPDDSVVSSVCCVCCVPVVHNPLVGTQATDDDDDDPNGHHPCPALQNVQFDDQLCPQGRPHRLLDVVRCVVVVQCVLVVCLQPVHALQRLLVQLVLLQQFFLQFPRHRPSVLLVLLLPADDQAEEEEAQALQPFPLDCSLLRSLLHHLSLLVSLRSSSCRSSNHQEYEYEHEQVNVNSLVSNVSSLVVCVVVQVAAQCRVVGRHHHHYYYHYADPFSLCSFQQLVLCVVVVHHSDDDFDPVDCCHQHRVGHRYHYGYSSSSSNSSVSSVVTSNVQCVFADVNATHWHKAQEEAQFSRGTIGIHHFFQFQCSVGCRNRVHGPPPFAWAWKFAAGLLFATHGPVRRRFTRHAVRRVVLLGTNRSRYIHTDTLLDQLLVSLLVSLVVLQVSDSCPDCLLNVLSVLLNVQSVCLLLLNHDPCSLVVNVVSLCSQLPVPRGPSSNSSSSSVVNCCVPPVVQSCCSHPVVAHSSQPSVNSDVHLLLRQPPQSQPLVVLVVCVVVVNLLVSLVSRCVRALQLQQQLQPPPRSSQVNAPVCVVPGGDSSSPSSNCSVVVCVVVVHQAADFAAQPDPDEEEQEALARVSLSVLQVCRNVRHHYDYHHPDPDGHPCLQVPDDCVRPNNVSSVVSSVSSVD